Protein AF-A0A8B6C6C7-F1 (afdb_monomer_lite)

Organism: Mytilus galloprovincialis (NCBI:txid29158)

Radius of gyration: 25.54 Å; chains: 1; bounding box: 71×44×66 Å

Secondary structure (DSSP, 8-state):
-----TTSPBPSSSS-B-SSHHHHHHHHTS-GGGSGGGEETTTTEE-S-HHHHHHHHS-TT---S--HHHHHHHHHHHHHHHHHHHHHHTT--TTHHHHHHHHHHHHT-----PPPHHHHHHHHHHHHH---TTTTT----TT-SSSGGGGGSHHHHHHHHTTS-HHHHHHHHHTTHHHHHTT-----S----SS-EEEEEEEE-HHHHHHHH--SSGGGGGGS----SS-EEEEEEEEEE--GGG---HHHHHHHTTSTTEEEEE---HHHHHT--THHHHHHHHHHHHHHTSTTEEEEEEEEEE--SSS--HHHHHHHHHHHHHHHHHTT--EEEEEES-HHHHHHHHHHHHHH--TT--EEEET--S-HHHHHHHHHH-SSEEE-----SS------S-S-------

InterPro domains:
  IPR001130 3'-5' ssDNA/RNA exonuclease TatD-like [PF01026] (201-380)
  IPR032466 Metal-dependent hydrolase [SSF51556] (200-387)

Foldseek 3Di:
DPDQDPPADAALQDRGGDPDNLLCLQQPFAFQLLQQQQHFLQPRHRHNPVVVVCVVPHDPPDDGGDDCVQCLLVSLVVLVVLQCVLCVQVVADPPQRVLVVLLVLCVPPPDDQADDVSLVVNLVSNLVNPPDPVSPPDPDPSPDSRDPSVSSGSVSVSSSLSPGDSVSSVCNHCVVVVCVVVVNPPRRSSPRLVDAAEDAAPDDAVLVVCVVVVDLEPVVCVPVDDPCPGRHDDQAYEHEDADPVSDDDPVSVVVHCVPVRYAYEYHHAQVNQLVDDPVVLVVSLVVSLVVCPDPRHAAYDPAFDAPPDPRGPRVSSLVRRLSSLLSCVVVVHAYEYEDHDAVVRLVVRVVSCLVRHDLAHAYEYEQDDYDPVSVVVNVVRHVHYHYHHDPPDDDDPPPPDDPDDDDDDD

pLDDT: mean 75.64, std 19.44, range [20.23, 98.19]

Structure (mmCIF, N/CA/C/O backbone):
data_AF-A0A8B6C6C7-F1
#
_entry.id   AF-A0A8B6C6C7-F1
#
loop_
_atom_site.group_PDB
_atom_site.id
_atom_site.type_symbol
_atom_site.label_atom_id
_atom_site.label_alt_id
_atom_site.label_comp_id
_atom_site.label_asym_id
_atom_site.label_entity_id
_atom_site.label_seq_id
_atom_site.pdbx_PDB_ins_code
_atom_site.Cartn_x
_atom_site.Cartn_y
_atom_site.Cartn_z
_atom_site.occupancy
_atom_site.B_iso_or_equiv
_atom_site.auth_seq_id
_atom_site.auth_comp_id
_atom_site.auth_asym_id
_atom_site.auth_atom_id
_atom_site.pdbx_PDB_model_num
ATOM 1 N N . MET A 1 1 ? -37.005 12.102 16.605 1.00 34.09 1 MET A N 1
ATOM 2 C CA . MET A 1 1 ? -36.188 13.221 17.121 1.00 34.09 1 MET A CA 1
ATOM 3 C C . MET A 1 1 ? -36.219 13.139 18.637 1.00 34.09 1 MET A C 1
ATOM 5 O O . MET A 1 1 ? -37.305 13.118 19.195 1.00 34.09 1 MET A O 1
ATOM 9 N N . VAL A 1 2 ? -35.075 12.949 19.297 1.00 43.91 2 VAL A N 1
ATOM 10 C CA . VAL A 1 2 ? -35.017 12.922 20.768 1.00 43.91 2 VAL A CA 1
ATOM 11 C C . VAL A 1 2 ? -34.932 14.373 21.229 1.00 43.91 2 VAL A C 1
ATOM 13 O O . VAL A 1 2 ? -33.971 15.053 20.881 1.00 43.91 2 VAL A O 1
ATOM 16 N N . GLU A 1 3 ? -35.950 14.853 21.941 1.00 43.31 3 GLU A N 1
ATOM 17 C CA . GLU A 1 3 ? -35.992 16.209 22.495 1.00 43.31 3 GLU A CA 1
ATOM 18 C C . GLU A 1 3 ? -34.742 16.490 23.340 1.00 43.31 3 GLU A C 1
ATOM 20 O O . GLU A 1 3 ? -34.345 15.687 24.193 1.00 43.31 3 GLU A O 1
ATOM 25 N N . ALA A 1 4 ? -34.094 17.625 23.072 1.00 52.56 4 ALA A N 1
ATOM 26 C CA . ALA A 1 4 ? -32.898 18.050 23.781 1.00 52.56 4 ALA A CA 1
ATOM 27 C C . ALA A 1 4 ? -33.250 18.381 25.238 1.00 52.56 4 ALA A C 1
ATOM 29 O O . ALA A 1 4 ? -33.968 19.338 25.514 1.00 52.56 4 ALA A O 1
ATOM 30 N N . ASP A 1 5 ? -32.726 17.598 26.181 1.00 60.50 5 ASP A N 1
ATOM 31 C CA . ASP A 1 5 ? -32.846 17.901 27.605 1.00 60.50 5 ASP A CA 1
ATOM 32 C C . ASP A 1 5 ? -31.896 19.054 27.968 1.00 60.50 5 ASP A C 1
ATOM 34 O O . ASP A 1 5 ? -30.674 18.888 27.864 1.00 60.50 5 ASP A O 1
ATOM 38 N N . PRO A 1 6 ? -32.399 20.216 28.418 1.00 65.62 6 PRO A N 1
ATOM 39 C CA . PRO A 1 6 ? -31.557 21.365 28.732 1.00 65.62 6 PRO A CA 1
ATOM 40 C C . PRO A 1 6 ? -30.549 21.088 29.861 1.00 65.62 6 PRO A C 1
ATOM 42 O O . PRO A 1 6 ? -29.506 21.753 29.896 1.00 65.62 6 PRO A O 1
ATOM 45 N N . LYS A 1 7 ? 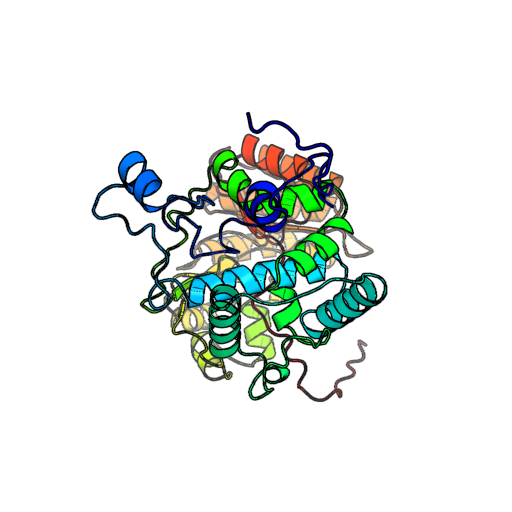-30.813 20.096 30.729 1.00 73.00 7 LYS A N 1
ATOM 46 C CA . LYS A 1 7 ? -29.938 19.676 31.839 1.00 73.00 7 LYS A CA 1
ATOM 47 C C . LYS A 1 7 ? -28.917 18.604 31.450 1.00 73.00 7 LYS A C 1
ATOM 49 O O . LYS A 1 7 ? -28.038 18.295 32.253 1.00 73.00 7 LYS A O 1
ATOM 54 N N . ALA A 1 8 ? -29.012 18.023 30.254 1.00 78.06 8 ALA A N 1
ATOM 55 C CA . ALA A 1 8 ? -28.038 17.035 29.813 1.00 78.06 8 ALA A CA 1
ATOM 56 C C . ALA A 1 8 ? -26.667 17.688 29.540 1.00 78.06 8 ALA A C 1
ATOM 58 O O . ALA A 1 8 ? -26.607 18.804 29.011 1.00 78.06 8 ALA A O 1
ATOM 59 N N . PRO A 1 9 ? -25.554 17.007 29.875 1.00 80.69 9 PRO A N 1
ATOM 60 C CA . PRO A 1 9 ? -24.222 17.513 29.575 1.00 80.69 9 PRO A CA 1
ATOM 61 C C . PRO A 1 9 ? -24.007 17.594 28.058 1.00 80.69 9 PRO A C 1
ATOM 63 O O . PRO A 1 9 ? -24.499 16.755 27.292 1.00 80.69 9 PRO A O 1
ATOM 66 N N . GLN A 1 10 ? -23.264 18.615 27.635 1.00 84.69 10 GLN A N 1
ATOM 67 C CA . GLN A 1 10 ? -22.852 18.779 26.246 1.00 84.69 10 GLN A CA 1
ATOM 68 C C . GLN A 1 10 ? -21.786 17.736 25.885 1.00 84.69 10 GLN A C 1
ATOM 70 O O . GLN A 1 10 ? -20.907 17.426 26.693 1.00 84.69 10 GLN A O 1
ATOM 75 N N . CYS A 1 11 ? -21.876 17.177 24.679 1.00 86.69 11 CYS A N 1
ATOM 76 C CA . CYS A 1 11 ? -20.840 16.306 24.137 1.00 86.69 11 CYS A CA 1
ATOM 77 C C . CYS A 1 11 ? -19.531 17.086 23.915 1.00 86.69 11 CYS A C 1
ATOM 79 O O . CYS A 1 11 ? -19.553 18.237 23.495 1.00 86.69 11 CYS A O 1
ATOM 81 N N . LEU A 1 12 ? -18.380 16.446 24.149 1.00 85.81 12 LEU A N 1
ATOM 82 C CA . LEU A 1 12 ? -17.065 17.055 23.897 1.00 85.81 12 LEU A CA 1
ATOM 83 C C . LEU A 1 12 ? -16.708 17.157 22.406 1.00 85.81 12 LEU A C 1
ATOM 85 O O . LEU A 1 12 ? -15.804 17.905 22.061 1.00 85.81 12 LEU A O 1
ATOM 89 N N . LEU A 1 13 ? -17.389 16.394 21.548 1.00 86.38 13 LEU A N 1
ATOM 90 C CA . LEU A 1 13 ? -17.074 16.257 20.122 1.00 86.38 13 LEU A CA 1
ATOM 91 C C . LEU A 1 13 ? -18.131 16.884 19.206 1.00 86.38 13 LEU A C 1
ATOM 93 O O . LEU A 1 13 ? -17.934 16.973 18.002 1.00 86.38 13 LEU A O 1
ATOM 97 N N . CYS A 1 14 ? -19.283 17.300 19.740 1.00 85.75 14 CYS A N 1
ATOM 98 C CA . CYS A 1 14 ? -20.338 17.904 18.928 1.00 85.75 14 CYS A CA 1
ATOM 99 C C . CYS A 1 14 ? -21.257 18.811 19.762 1.00 85.75 14 CYS A C 1
ATOM 101 O O . CYS A 1 14 ? -21.257 18.727 20.993 1.00 85.75 14 CYS A O 1
ATOM 103 N N . PRO A 1 15 ? -22.088 19.659 19.129 1.00 83.81 15 PRO A N 1
ATOM 104 C CA . PRO A 1 15 ? -22.929 20.613 19.852 1.00 83.81 15 PRO A CA 1
ATOM 105 C C . PRO A 1 15 ? -24.119 19.971 20.590 1.00 83.81 15 PRO A C 1
ATOM 107 O O . PRO A 1 15 ? -24.845 20.664 21.301 1.00 83.81 15 PRO A O 1
ATOM 110 N N . LEU A 1 16 ? -24.350 18.661 20.443 1.00 85.56 16 LEU A N 1
ATOM 111 C CA . LEU A 1 16 ? -25.513 17.988 21.018 1.00 85.56 16 LEU A CA 1
ATOM 112 C C . LEU A 1 16 ? -25.363 17.753 22.528 1.00 85.56 16 LEU A C 1
ATOM 114 O O . LEU A 1 16 ? -24.315 17.335 23.027 1.00 85.56 16 LEU A O 1
ATOM 118 N N . LYS A 1 17 ? -26.464 17.959 23.257 1.00 84.81 17 LYS A N 1
ATOM 119 C CA . LYS A 1 17 ? -26.620 17.537 24.654 1.00 84.81 17 LYS A CA 1
ATOM 120 C C . LYS A 1 17 ? -27.218 16.137 24.704 1.00 84.81 17 LYS A C 1
ATOM 122 O O . LYS A 1 17 ? -28.229 15.870 24.057 1.00 84.81 17 LYS A O 1
ATOM 127 N N . ALA A 1 18 ? -26.614 15.242 25.483 1.00 82.00 18 ALA A N 1
ATOM 128 C CA . ALA A 1 18 ? -27.021 13.840 25.531 1.00 82.00 18 ALA A CA 1
ATOM 129 C C . ALA A 1 18 ? -27.314 13.379 26.961 1.00 82.00 18 ALA A C 1
ATOM 131 O O . ALA A 1 18 ? -26.423 13.351 27.808 1.00 82.00 18 ALA A O 1
ATOM 132 N N . ARG A 1 19 ? -28.554 12.929 27.216 1.00 81.88 19 ARG A N 1
ATOM 133 C CA . ARG A 1 19 ? -28.945 12.292 28.494 1.00 81.88 19 ARG A CA 1
ATOM 134 C C . ARG A 1 19 ? -28.086 11.070 28.831 1.00 81.88 19 ARG A C 1
ATOM 136 O O . ARG A 1 19 ? -27.847 10.783 29.998 1.00 81.88 19 ARG A O 1
ATOM 143 N N . HIS A 1 20 ? -27.606 10.368 27.803 1.00 84.44 20 HIS A N 1
ATOM 144 C CA . HIS A 1 20 ? -26.718 9.212 27.925 1.00 84.44 20 HIS A CA 1
ATOM 145 C C . HIS A 1 20 ? -25.411 9.473 27.160 1.00 84.44 20 HIS A C 1
ATOM 147 O O . HIS A 1 20 ? -25.303 9.080 25.995 1.00 84.44 20 HIS A O 1
ATOM 153 N N . PRO A 1 21 ? -24.411 10.124 27.785 1.00 83.94 21 PRO A N 1
ATOM 154 C CA . PRO A 1 21 ? -23.181 10.537 27.106 1.00 83.94 21 PRO A CA 1
ATOM 155 C C . PRO A 1 21 ? -22.389 9.376 26.503 1.00 83.94 21 PRO A C 1
ATOM 157 O O . PRO A 1 21 ? -21.916 9.494 25.379 1.00 83.94 21 PRO A O 1
ATOM 160 N N . ALA A 1 22 ? -22.310 8.241 27.210 1.00 83.06 22 ALA A N 1
ATOM 161 C CA . ALA A 1 22 ? -21.639 7.034 26.721 1.00 83.06 22 ALA A CA 1
ATOM 162 C C . ALA A 1 22 ? -22.258 6.546 25.408 1.00 83.06 22 ALA A C 1
ATOM 164 O O . ALA A 1 22 ? -21.579 6.353 24.411 1.00 83.06 22 ALA A O 1
ATOM 165 N N . ARG A 1 23 ? -23.587 6.431 25.393 1.00 82.19 23 ARG A N 1
ATOM 166 C CA . ARG A 1 23 ? -24.357 5.966 24.238 1.00 82.19 23 ARG A CA 1
ATOM 167 C C . ARG A 1 23 ? -24.214 6.895 23.041 1.00 82.19 23 ARG A C 1
ATOM 169 O O . ARG A 1 23 ? -24.091 6.433 21.919 1.00 82.19 23 ARG A O 1
ATOM 176 N N . HIS A 1 24 ? -24.252 8.200 23.292 1.00 87.69 24 HIS A N 1
ATOM 177 C CA . HIS A 1 24 ? -24.053 9.192 22.248 1.00 87.69 24 HIS A CA 1
ATOM 178 C C . HIS A 1 24 ? -22.628 9.137 21.682 1.00 87.69 24 HIS A C 1
ATOM 180 O O . HIS A 1 24 ? -22.467 9.231 20.472 1.00 87.69 24 HIS A O 1
ATOM 186 N N . ALA A 1 25 ? -21.613 8.939 22.530 1.00 87.50 25 ALA A N 1
ATOM 187 C CA . ALA A 1 25 ? -20.237 8.739 22.085 1.00 87.50 25 ALA A CA 1
ATOM 188 C C . ALA A 1 25 ? -20.089 7.507 21.183 1.00 87.50 25 ALA A C 1
ATOM 190 O O . ALA A 1 25 ? -19.529 7.628 20.100 1.00 87.50 25 ALA A O 1
ATOM 191 N N . LEU A 1 26 ? -20.636 6.363 21.601 1.00 84.75 26 LEU A N 1
ATOM 192 C CA . LEU A 1 26 ? -20.586 5.115 20.834 1.00 84.75 26 LEU A CA 1
ATOM 193 C C . LEU A 1 26 ? -21.250 5.244 19.457 1.00 84.75 26 LEU A C 1
ATOM 195 O O . LEU A 1 26 ? -20.671 4.855 18.461 1.00 84.75 26 LEU A O 1
ATOM 199 N N . ASP A 1 27 ? -22.442 5.837 19.398 1.00 82.12 27 ASP A N 1
ATOM 200 C CA . ASP A 1 27 ? -23.211 5.991 18.153 1.00 82.12 27 ASP A CA 1
ATOM 201 C C . ASP A 1 27 ? -22.621 7.069 17.224 1.00 82.12 27 ASP A C 1
ATOM 203 O O . ASP A 1 27 ? -22.607 6.931 16.002 1.00 82.12 27 ASP A O 1
ATOM 207 N N . LYS A 1 28 ? -22.150 8.192 17.780 1.00 84.69 28 LYS A N 1
ATOM 208 C CA . LYS A 1 28 ? -21.818 9.371 16.967 1.00 84.69 28 LYS A CA 1
ATOM 209 C C . LYS A 1 28 ? -20.342 9.619 16.747 1.00 84.69 28 LYS A C 1
ATOM 211 O O . LYS A 1 28 ? -20.063 10.371 15.817 1.00 84.69 28 LYS A O 1
ATOM 216 N N . HIS A 1 29 ? -19.450 9.019 17.532 1.00 86.44 29 HIS A N 1
ATOM 217 C CA . HIS A 1 29 ? -18.050 9.452 17.600 1.00 86.44 29 HIS A CA 1
ATOM 218 C C . HIS A 1 29 ? -17.016 8.329 17.651 1.00 86.44 29 HIS A C 1
ATOM 220 O O . HIS A 1 29 ? -15.852 8.590 17.370 1.00 86.44 29 HIS A O 1
ATOM 226 N N . LEU A 1 30 ? -17.401 7.115 18.043 1.00 87.25 30 LEU A N 1
ATOM 227 C CA . LEU A 1 30 ? -16.488 5.977 18.130 1.00 87.25 30 LEU A CA 1
ATOM 228 C C . LEU A 1 30 ? -16.774 4.976 17.002 1.00 87.25 30 LEU A C 1
ATOM 230 O O . LEU A 1 30 ? -17.913 4.906 16.538 1.00 87.25 30 LEU A O 1
ATOM 234 N N . PRO A 1 31 ? -15.768 4.199 16.561 1.00 85.44 31 PRO A N 1
ATOM 235 C CA . PRO A 1 31 ? -15.981 3.144 15.578 1.00 85.44 31 PRO A CA 1
ATOM 236 C C . PRO A 1 31 ? -16.997 2.107 16.067 1.00 85.44 31 PRO A C 1
ATOM 238 O O . PRO A 1 31 ? -17.023 1.781 17.255 1.00 85.44 31 PRO A O 1
ATOM 241 N N . TRP A 1 32 ? -17.777 1.539 15.144 1.00 84.00 32 TRP A N 1
ATOM 242 C CA . TRP A 1 32 ? -18.855 0.587 15.448 1.00 84.00 32 TRP A CA 1
ATOM 243 C C . TRP A 1 32 ? -18.386 -0.630 16.260 1.00 84.00 32 TRP A C 1
ATOM 245 O O . TRP A 1 32 ? -19.120 -1.149 17.095 1.00 84.00 32 TRP A O 1
ATOM 255 N N . TYR A 1 33 ? -17.146 -1.074 16.047 1.00 84.50 33 TYR A N 1
ATOM 256 C CA . TYR A 1 33 ? -16.571 -2.234 16.725 1.00 84.50 33 TYR A CA 1
ATOM 257 C C . TYR A 1 33 ? -16.117 -1.927 18.157 1.00 84.50 33 TYR A C 1
ATOM 259 O O . TYR A 1 33 ? -15.761 -2.844 18.893 1.00 84.50 33 TYR A O 1
ATOM 267 N N . PHE A 1 34 ? -16.101 -0.658 18.585 1.00 88.19 34 PHE A N 1
ATOM 268 C CA . PHE A 1 34 ? -15.592 -0.283 19.905 1.00 88.19 34 PHE A CA 1
ATOM 269 C C . PHE A 1 34 ? -16.397 -0.938 21.037 1.00 88.19 34 PHE A C 1
ATOM 271 O O . PHE A 1 34 ? -15.816 -1.422 22.009 1.00 88.19 34 PHE A O 1
ATOM 278 N N . SER A 1 35 ? -17.728 -0.984 20.906 1.00 88.38 35 SER A N 1
ATOM 279 C CA . SER A 1 35 ? -18.607 -1.725 21.817 1.00 88.38 35 SER A CA 1
ATOM 280 C C . SER A 1 35 ? -19.230 -2.908 21.076 1.00 88.38 35 SER A C 1
ATOM 282 O O . SER A 1 35 ? -20.352 -2.803 20.568 1.00 88.38 35 SER A O 1
ATOM 284 N N . PRO A 1 36 ? -18.519 -4.043 21.008 1.00 87.69 36 PRO A N 1
ATOM 285 C CA . PRO A 1 36 ? -18.866 -5.117 20.098 1.00 87.69 36 PRO A CA 1
ATOM 286 C C . PRO A 1 36 ? -20.171 -5.823 20.475 1.00 87.69 36 PRO A C 1
ATOM 288 O O . PRO A 1 36 ? -20.868 -6.317 19.601 1.00 87.69 36 PRO A O 1
ATOM 291 N N . GLN A 1 37 ? -20.577 -5.797 21.748 1.00 85.69 37 GLN A N 1
ATOM 292 C CA . GLN A 1 37 ? -21.863 -6.355 22.188 1.00 85.69 37 GLN A CA 1
ATOM 293 C C . GLN A 1 37 ? -23.073 -5.570 21.671 1.00 85.69 37 GLN A C 1
ATOM 295 O O . GLN A 1 37 ? -24.193 -6.070 21.711 1.00 85.69 37 GLN A O 1
ATOM 300 N N . THR A 1 38 ? -22.866 -4.329 21.233 1.00 86.56 38 THR A N 1
ATOM 301 C CA . THR A 1 38 ? -23.914 -3.489 20.636 1.00 86.56 38 THR A CA 1
ATOM 302 C C . THR A 1 38 ? -23.617 -3.188 19.167 1.00 86.56 38 THR A C 1
ATOM 304 O O . THR A 1 38 ? -24.141 -2.233 18.598 1.00 86.56 38 THR A O 1
ATOM 307 N N . ALA A 1 39 ? -22.742 -3.984 18.560 1.00 86.31 39 ALA A N 1
ATOM 308 C CA . ALA A 1 39 ? -22.312 -3.877 17.180 1.00 86.31 39 ALA A CA 1
ATOM 309 C C . ALA A 1 39 ? -22.911 -4.998 16.332 1.00 86.31 39 ALA A C 1
ATOM 311 O O . ALA A 1 39 ? -22.958 -6.150 16.760 1.00 86.31 39 ALA A O 1
ATOM 312 N N . CYS A 1 40 ? -23.309 -4.663 15.111 1.00 82.12 40 CYS A N 1
ATOM 313 C CA . CYS A 1 40 ? -23.598 -5.629 14.072 1.00 82.12 40 CYS A CA 1
ATOM 314 C C . CYS A 1 40 ? -22.299 -5.984 13.345 1.00 82.12 40 CYS A C 1
ATOM 316 O O . CYS A 1 40 ? -21.736 -5.160 12.624 1.00 82.12 40 CYS A O 1
ATOM 318 N N . TRP A 1 41 ? -21.848 -7.223 13.517 1.00 78.19 41 TRP A N 1
ATOM 319 C CA . TRP A 1 41 ? -20.636 -7.753 12.887 1.00 78.19 41 TRP A CA 1
ATOM 320 C C . TRP A 1 41 ? -20.840 -8.174 11.425 1.00 78.19 41 TRP A C 1
ATOM 322 O O . TRP A 1 41 ? -19.864 -8.407 10.715 1.00 78.19 41 TRP A O 1
ATOM 332 N N . GLY A 1 42 ? -22.095 -8.218 10.961 1.00 72.38 42 GLY A N 1
ATOM 333 C CA . GLY A 1 42 ? -22.444 -8.483 9.564 1.00 72.38 42 GLY A CA 1
ATOM 334 C C . GLY A 1 42 ? -22.395 -7.237 8.675 1.00 72.38 42 GLY A C 1
ATOM 335 O O . GLY A 1 42 ? -21.983 -7.330 7.522 1.00 72.38 42 GLY A O 1
ATOM 336 N N . CYS A 1 43 ? -22.787 -6.068 9.197 1.00 72.75 43 CYS A N 1
ATOM 337 C CA . CYS A 1 43 ? -22.905 -4.834 8.408 1.00 72.75 43 CYS A CA 1
ATOM 338 C C . CYS A 1 43 ? -22.204 -3.605 9.019 1.00 72.75 43 CYS A C 1
ATOM 340 O O . CYS A 1 43 ? -22.474 -2.481 8.597 1.00 72.75 43 CYS A O 1
ATOM 342 N N . SER A 1 44 ? -21.341 -3.787 10.023 1.00 77.69 44 SER A N 1
ATOM 343 C CA . SER A 1 44 ? -20.535 -2.712 10.627 1.00 77.69 44 SER A CA 1
ATOM 344 C C . SER A 1 44 ? -21.343 -1.563 11.261 1.00 77.69 44 SER A C 1
ATOM 346 O O . SER A 1 44 ? -20.905 -0.414 11.278 1.00 77.69 44 SER A O 1
ATOM 348 N N . MET A 1 45 ? -22.535 -1.847 11.798 1.00 76.69 45 MET A N 1
ATOM 349 C CA . MET A 1 45 ? -23.418 -0.829 12.391 1.00 76.69 45 MET A CA 1
ATOM 350 C C . MET A 1 45 ? -23.447 -0.904 13.918 1.00 76.69 45 MET A C 1
ATOM 352 O O . MET A 1 45 ? -23.550 -1.981 14.497 1.00 76.69 45 MET A O 1
ATOM 356 N N . GLN A 1 46 ? -23.427 0.247 14.592 1.00 83.12 46 GLN A N 1
ATOM 357 C CA . GLN A 1 46 ? -23.639 0.324 16.040 1.00 83.12 46 GLN A CA 1
ATOM 358 C C . GLN A 1 46 ? -25.145 0.431 16.338 1.00 83.12 46 GLN A C 1
ATOM 360 O O . GLN A 1 46 ? -25.742 1.486 16.129 1.00 83.12 46 GLN A O 1
ATOM 365 N N . GLU A 1 47 ? -25.768 -0.631 16.860 1.00 78.88 47 GLU A N 1
ATOM 366 C CA . GLU A 1 47 ? -27.209 -0.668 17.137 1.00 78.88 47 GLU A CA 1
ATOM 367 C C . GLU A 1 47 ? -27.542 -1.366 18.464 1.00 78.88 47 GLU A C 1
ATOM 369 O O . GLU A 1 47 ? -26.924 -2.322 18.917 1.00 78.88 47 GLU A O 1
ATOM 374 N N . ARG A 1 48 ? -28.576 -0.870 19.135 1.00 70.69 48 ARG A N 1
ATOM 375 C CA . ARG A 1 48 ? -28.951 -1.270 20.498 1.00 70.69 48 ARG A CA 1
ATOM 376 C C . ARG A 1 48 ? -29.789 -2.528 20.529 1.00 70.69 48 ARG A C 1
ATOM 378 O O . ARG A 1 48 ? -29.847 -3.215 21.542 1.00 70.69 48 ARG A O 1
ATOM 385 N N . ARG A 1 49 ? -30.542 -2.733 19.457 1.00 78.19 49 ARG A N 1
ATOM 386 C CA . ARG A 1 49 ? -31.513 -3.803 19.294 1.00 78.19 49 ARG A CA 1
ATOM 387 C C . ARG A 1 49 ? -31.047 -4.694 18.156 1.00 78.19 49 ARG A C 1
ATOM 389 O O . ARG A 1 49 ? -31.744 -4.824 17.155 1.00 78.19 49 ARG A O 1
ATOM 396 N N . LEU A 1 50 ? -29.864 -5.288 18.330 1.00 80.44 50 LEU A N 1
ATOM 397 C CA . LEU A 1 50 ? -29.262 -6.179 17.336 1.00 80.44 50 LEU A CA 1
ATOM 398 C C . LEU A 1 50 ? -30.227 -7.289 16.911 1.00 80.44 50 LEU A C 1
ATOM 400 O O . LEU A 1 50 ? -30.296 -7.604 15.736 1.00 80.44 50 LEU A O 1
ATOM 404 N N . GLU A 1 51 ? -31.050 -7.804 17.826 1.00 77.69 51 GLU A N 1
ATOM 405 C CA . GLU A 1 51 ? -32.081 -8.804 17.512 1.00 77.69 51 GLU A CA 1
ATOM 406 C C . GLU A 1 51 ? -33.122 -8.332 16.483 1.00 77.69 51 GLU A C 1
ATOM 408 O O . GLU A 1 51 ? -33.603 -9.130 15.684 1.00 77.69 51 GLU A O 1
ATOM 413 N N . TYR A 1 52 ? -33.500 -7.050 16.509 1.00 82.44 52 TYR A N 1
ATOM 414 C CA . TYR A 1 52 ? -34.440 -6.478 15.538 1.00 82.44 52 TYR A CA 1
ATOM 415 C C . TYR A 1 52 ? -33.717 -6.124 14.242 1.00 82.44 52 TYR A C 1
ATOM 417 O O . TYR A 1 52 ? -34.197 -6.463 13.168 1.00 82.44 52 TYR A O 1
ATOM 425 N N . HIS A 1 53 ? -32.528 -5.532 14.359 1.00 83.44 53 HIS A N 1
ATOM 426 C CA . HIS A 1 53 ? -31.669 -5.229 13.221 1.00 83.44 53 HIS A CA 1
ATOM 427 C C . HIS A 1 53 ? -31.367 -6.483 12.386 1.00 83.44 53 HIS A C 1
ATOM 429 O O . HIS A 1 53 ? -31.526 -6.464 11.172 1.00 83.44 53 HIS A O 1
ATOM 435 N N . GLY A 1 54 ? -31.025 -7.597 13.037 1.00 79.00 54 GLY A N 1
ATOM 436 C CA . GLY A 1 54 ? -30.792 -8.880 12.380 1.00 79.00 54 GLY A CA 1
ATOM 437 C C . GLY A 1 54 ? -32.007 -9.391 11.612 1.00 79.00 54 GLY A C 1
ATOM 438 O O . GLY A 1 54 ? -31.864 -9.857 10.493 1.00 79.00 54 GLY A O 1
ATOM 439 N N . LYS A 1 55 ? -33.219 -9.241 12.161 1.00 79.06 55 LYS A N 1
ATOM 440 C CA . LYS A 1 55 ? -34.456 -9.640 11.465 1.00 79.06 55 LYS A CA 1
ATOM 441 C C . LYS A 1 55 ? -34.771 -8.776 10.244 1.00 79.06 55 LYS A C 1
ATOM 443 O O . LYS A 1 55 ? -35.415 -9.262 9.321 1.00 79.06 55 LYS A O 1
ATOM 448 N N . GLU A 1 56 ? -34.389 -7.503 10.270 1.00 83.12 56 GLU A N 1
ATOM 449 C CA . GLU A 1 56 ? -34.707 -6.533 9.216 1.00 83.12 56 GLU A CA 1
ATOM 450 C C . GLU A 1 56 ? -33.649 -6.488 8.106 1.00 83.12 56 GLU A C 1
ATOM 452 O O . GLU A 1 56 ? -33.982 -6.188 6.961 1.00 83.12 56 GLU A O 1
ATOM 457 N N . HIS A 1 57 ? -32.388 -6.784 8.434 1.00 79.62 57 HIS A N 1
ATOM 458 C CA . HIS A 1 57 ? -31.247 -6.541 7.548 1.00 79.62 57 HIS A CA 1
ATOM 459 C C . HIS A 1 57 ? -30.383 -7.767 7.252 1.00 79.62 57 HIS A C 1
ATOM 461 O O . HIS A 1 57 ? -29.543 -7.681 6.359 1.00 79.62 57 HIS A O 1
ATOM 467 N N . HIS A 1 58 ? -30.582 -8.881 7.960 1.00 78.25 58 HIS A N 1
ATOM 468 C CA . HIS A 1 58 ? -29.769 -10.083 7.806 1.00 78.25 58 HIS A CA 1
ATOM 469 C C . HIS A 1 58 ? -30.607 -11.324 7.510 1.00 78.25 58 HIS A C 1
ATOM 471 O O . HIS A 1 58 ? -31.765 -11.449 7.917 1.00 78.25 58 HIS A O 1
ATOM 477 N N . THR A 1 59 ? -30.013 -12.266 6.780 1.00 75.31 59 THR A N 1
ATOM 478 C CA . THR A 1 59 ? -30.608 -13.598 6.604 1.00 75.31 59 THR A CA 1
ATOM 479 C C . THR A 1 59 ? -30.383 -14.457 7.853 1.00 75.31 59 THR A C 1
ATOM 481 O O . THR A 1 59 ? -29.512 -14.170 8.669 1.00 75.31 59 THR A O 1
ATOM 484 N N . ALA A 1 60 ? -31.164 -15.530 8.028 1.00 68.94 60 ALA A N 1
ATOM 485 C CA . ALA A 1 60 ? -31.060 -16.390 9.214 1.00 68.94 60 ALA A CA 1
ATOM 486 C C . ALA A 1 60 ? -29.679 -17.063 9.378 1.00 68.94 60 ALA A C 1
ATOM 488 O O . ALA A 1 60 ? -29.302 -17.405 10.497 1.00 68.94 60 ALA A O 1
ATOM 489 N N . ASP A 1 61 ? -28.938 -17.229 8.279 1.00 64.12 61 ASP A N 1
ATOM 490 C CA . ASP A 1 61 ? -27.609 -17.849 8.260 1.00 64.12 61 ASP A CA 1
ATOM 491 C C . ASP A 1 61 ? -26.470 -16.840 8.496 1.00 64.12 61 ASP A C 1
ATOM 493 O O . ASP A 1 61 ? -25.325 -17.229 8.744 1.00 64.12 61 ASP A O 1
ATOM 497 N N . GLU A 1 62 ? -26.759 -15.537 8.428 1.00 66.38 62 GLU A N 1
ATOM 498 C CA . GLU A 1 62 ? -25.771 -14.488 8.650 1.00 66.38 62 GLU A CA 1
ATOM 499 C C . GLU A 1 62 ? -25.522 -14.286 10.143 1.00 66.38 62 GLU A C 1
ATOM 501 O O . GLU A 1 62 ? -26.412 -13.949 10.925 1.00 66.38 62 GLU A O 1
ATOM 506 N N . ARG A 1 63 ? -24.264 -14.459 10.549 1.00 68.12 63 ARG A N 1
ATOM 507 C CA . ARG A 1 63 ? -23.830 -14.160 11.911 1.00 68.12 63 ARG A CA 1
ATOM 508 C C . ARG A 1 63 ? -23.548 -12.671 12.032 1.00 68.12 63 ARG A C 1
ATOM 510 O O . ARG A 1 63 ? -22.604 -12.155 11.443 1.00 68.12 63 ARG A O 1
ATOM 517 N N . PHE A 1 64 ? -24.389 -11.986 12.797 1.00 76.00 64 PHE A N 1
ATOM 518 C CA . PHE A 1 64 ? -24.294 -10.540 13.012 1.00 76.00 64 PHE A CA 1
ATOM 519 C C . PHE A 1 64 ? -24.075 -10.155 14.482 1.00 76.00 64 PHE A C 1
ATOM 521 O O . PHE A 1 64 ? -23.763 -9.000 14.773 1.00 76.00 64 PHE A O 1
ATOM 528 N N . MET A 1 65 ? -24.252 -11.093 15.417 1.00 82.62 65 MET A N 1
ATOM 529 C CA . MET A 1 65 ? -24.100 -10.856 16.854 1.00 82.62 65 MET A CA 1
ATOM 530 C C . MET A 1 65 ? -22.664 -11.100 17.315 1.00 82.62 65 MET A C 1
ATOM 532 O O . MET A 1 65 ? -21.940 -11.891 16.725 1.00 82.62 65 MET A O 1
ATOM 536 N N . TRP A 1 66 ? -22.275 -10.445 18.409 1.00 85.19 66 TRP A N 1
ATOM 537 C CA . TRP A 1 66 ? -20.990 -10.690 19.056 1.00 85.19 66 TRP A CA 1
ATOM 538 C C . TRP A 1 66 ? -20.878 -12.112 19.610 1.00 85.19 66 TRP A C 1
ATOM 540 O O . TRP A 1 66 ? -21.723 -12.551 20.391 1.00 85.19 66 TRP A O 1
ATOM 550 N N . ASP A 1 67 ? -19.763 -12.748 19.282 1.00 83.25 67 ASP A N 1
ATOM 551 C CA . ASP A 1 67 ? -19.288 -14.022 19.800 1.00 83.25 67 ASP A CA 1
ATOM 552 C C . ASP A 1 67 ? -17.781 -13.851 20.073 1.00 83.25 67 ASP A C 1
ATOM 554 O O . ASP A 1 67 ? -17.030 -13.427 19.192 1.00 83.25 67 ASP A O 1
ATOM 558 N N . GLU A 1 68 ? -17.351 -14.078 21.319 1.00 82.25 68 GLU A N 1
ATOM 559 C CA . GLU A 1 68 ? -15.948 -13.883 21.725 1.00 82.25 68 GLU A CA 1
ATOM 560 C C . GLU A 1 68 ? -15.016 -14.903 21.060 1.00 82.25 68 GLU A C 1
ATOM 562 O O . GLU A 1 68 ? -13.896 -14.537 20.703 1.00 82.25 68 GLU A O 1
ATOM 567 N N . ASP A 1 69 ? -15.469 -16.142 20.863 1.00 76.62 69 ASP A N 1
ATOM 568 C CA . ASP A 1 69 ? -14.660 -17.199 20.254 1.00 76.62 69 ASP A CA 1
ATOM 569 C C . ASP A 1 69 ? -14.497 -16.960 18.745 1.00 76.62 69 ASP A C 1
ATOM 571 O O . ASP A 1 69 ? -13.460 -17.290 18.170 1.00 76.62 69 ASP A O 1
ATOM 575 N N . GLU A 1 70 ? -15.496 -16.352 18.100 1.00 70.25 70 GLU A N 1
ATOM 576 C CA . GLU A 1 70 ? -15.456 -16.051 16.665 1.00 70.25 70 GLU A CA 1
ATOM 577 C C . GLU A 1 70 ? -14.781 -14.709 16.338 1.00 70.25 70 GLU A C 1
ATOM 579 O O . GLU A 1 70 ? -13.981 -14.628 15.405 1.00 70.25 70 GLU A O 1
ATOM 584 N N . TYR A 1 71 ? -15.090 -13.649 17.091 1.00 77.19 71 TYR A N 1
ATOM 585 C CA . TYR A 1 71 ? -14.691 -12.275 16.758 1.00 77.19 71 TYR A CA 1
ATOM 586 C C . TYR A 1 71 ? -13.698 -11.655 17.744 1.00 77.19 71 TYR A C 1
ATOM 588 O O . TYR A 1 71 ? -13.244 -10.527 17.527 1.00 77.19 71 TYR A O 1
ATOM 596 N N . GLY A 1 72 ? -13.335 -12.362 18.817 1.00 79.19 72 GLY A N 1
ATOM 597 C CA . GLY A 1 72 ? -12.473 -11.842 19.877 1.00 79.19 72 GLY A CA 1
ATOM 598 C C . GLY A 1 72 ? -11.118 -11.350 19.376 1.00 79.19 72 GLY A C 1
ATOM 599 O O . GLY A 1 72 ? -10.713 -10.230 19.693 1.00 79.19 72 GLY A O 1
ATOM 600 N N . GLU A 1 73 ? -10.438 -12.143 18.546 1.00 72.56 73 GLU A N 1
ATOM 601 C CA . GLU A 1 73 ? -9.151 -11.763 17.949 1.00 72.56 73 GLU A CA 1
ATOM 602 C C . GLU A 1 73 ? -9.284 -10.553 17.021 1.00 72.56 73 GLU A C 1
ATOM 604 O O . GLU A 1 73 ? -8.538 -9.579 17.162 1.00 72.56 73 GLU A O 1
ATOM 609 N N . SER A 1 74 ? -10.272 -10.571 16.120 1.00 72.56 74 SER A N 1
ATOM 610 C CA . SER A 1 74 ? -10.532 -9.468 15.188 1.00 72.56 74 SER A CA 1
ATOM 611 C C . SER A 1 74 ? -10.826 -8.165 15.926 1.00 72.56 74 SER A C 1
ATOM 613 O O . SER A 1 74 ? -10.299 -7.112 15.569 1.00 72.56 74 SER A O 1
ATOM 615 N N . TRP A 1 75 ? -11.604 -8.226 17.007 1.00 82.25 75 TRP A N 1
ATOM 616 C CA . TRP A 1 75 ? -11.864 -7.068 17.854 1.00 82.25 75 TRP A CA 1
ATOM 617 C C . TRP A 1 75 ? -10.578 -6.506 18.473 1.00 82.25 75 TRP A C 1
ATOM 619 O O . TRP A 1 75 ? -10.344 -5.298 18.414 1.00 82.25 75 TRP A O 1
ATOM 629 N N . VAL A 1 76 ? -9.701 -7.360 19.014 1.00 79.06 76 VAL A N 1
ATOM 630 C CA . VAL A 1 76 ? -8.417 -6.917 19.586 1.00 79.06 76 VAL A CA 1
ATOM 631 C C . VAL A 1 76 ? -7.517 -6.282 18.524 1.00 79.06 76 VAL A C 1
ATOM 633 O O . VAL A 1 76 ? -6.863 -5.274 18.804 1.00 79.06 76 VAL A O 1
ATOM 636 N N . GLN A 1 77 ? -7.515 -6.802 17.295 1.00 69.62 77 GLN A N 1
ATOM 637 C CA . GLN A 1 77 ? -6.776 -6.214 16.175 1.00 69.62 77 GLN A CA 1
ATOM 638 C C . GLN A 1 77 ? -7.321 -4.837 15.781 1.00 69.62 77 GLN A C 1
ATOM 640 O O . GLN A 1 77 ? -6.545 -3.884 15.684 1.00 69.62 77 GLN A O 1
ATOM 645 N N . LEU A 1 78 ? -8.642 -4.704 15.627 1.00 77.44 78 LEU A N 1
ATOM 646 C CA . LEU A 1 78 ? -9.303 -3.431 15.321 1.00 77.44 78 LEU A CA 1
ATOM 647 C C . LEU A 1 78 ? -9.031 -2.378 16.404 1.00 77.44 78 LEU A C 1
ATOM 649 O O . LEU A 1 78 ? -8.717 -1.223 16.103 1.00 77.44 78 LEU A O 1
ATOM 653 N N . MET A 1 79 ? -9.070 -2.786 17.673 1.00 83.81 79 MET A N 1
ATOM 654 C CA . MET A 1 79 ? -8.721 -1.922 18.798 1.00 83.81 79 MET A CA 1
ATOM 655 C C . MET A 1 79 ? -7.241 -1.523 18.784 1.00 83.81 79 MET A C 1
ATOM 657 O O . MET A 1 79 ? -6.926 -0.351 18.974 1.00 83.81 79 MET A O 1
ATOM 661 N N . ASN A 1 80 ? -6.316 -2.449 18.518 1.00 79.06 80 ASN A N 1
ATOM 662 C CA . ASN A 1 80 ? -4.893 -2.125 18.381 1.00 79.06 80 ASN A CA 1
ATOM 663 C C . ASN A 1 80 ? -4.630 -1.161 17.211 1.00 79.06 80 ASN A C 1
ATOM 665 O O . ASN A 1 80 ? -3.818 -0.248 17.357 1.00 79.06 80 ASN A O 1
ATOM 669 N N . GLY A 1 81 ? -5.322 -1.333 16.080 1.00 73.75 81 GLY A N 1
ATOM 670 C CA . GLY A 1 81 ? -5.266 -0.419 14.938 1.00 73.75 81 GLY A CA 1
ATOM 671 C C . GLY A 1 81 ? -5.707 0.992 15.321 1.00 73.75 81 GLY A C 1
ATOM 672 O O . GLY A 1 81 ? -4.942 1.939 15.151 1.00 73.75 81 GLY A O 1
ATOM 673 N N . LEU A 1 82 ? -6.879 1.115 15.954 1.00 82.81 82 LEU A N 1
ATOM 674 C CA . LEU A 1 82 ? -7.392 2.390 16.466 1.00 82.81 82 LEU A CA 1
ATOM 675 C C . LEU A 1 82 ? -6.392 3.078 17.407 1.00 82.81 82 LEU A C 1
ATOM 677 O O . LEU A 1 82 ? -6.131 4.271 17.280 1.00 82.81 82 LEU A O 1
ATOM 681 N N . LEU A 1 83 ? -5.812 2.340 18.356 1.00 85.12 83 LEU A N 1
ATOM 682 C CA . LEU A 1 83 ? -4.869 2.915 19.315 1.00 85.12 83 LEU A CA 1
ATOM 683 C C . LEU A 1 83 ? -3.545 3.343 18.667 1.00 85.12 83 LEU A C 1
ATOM 685 O O . LEU A 1 83 ? -2.990 4.370 19.053 1.00 85.12 83 LEU A O 1
ATOM 689 N N . ARG A 1 84 ? -3.032 2.593 17.686 1.00 80.31 84 ARG A N 1
ATOM 690 C CA . ARG A 1 84 ? -1.836 2.994 16.924 1.00 80.31 84 ARG A CA 1
ATOM 691 C C . ARG A 1 84 ? -2.087 4.260 16.128 1.00 80.31 84 ARG A C 1
ATOM 693 O O . ARG A 1 84 ? -1.256 5.160 16.157 1.00 80.31 84 ARG A O 1
ATOM 700 N N . GLU A 1 85 ? -3.238 4.341 15.481 1.00 79.81 85 GLU A N 1
ATOM 701 C CA . GLU A 1 85 ? -3.625 5.510 14.707 1.00 79.81 85 GLU A CA 1
ATOM 702 C C . GLU A 1 85 ? -3.752 6.748 15.596 1.00 79.81 85 GLU A C 1
ATOM 704 O O . GLU A 1 85 ? -3.187 7.795 15.301 1.00 79.81 85 GLU A O 1
ATOM 709 N N . LEU A 1 86 ? -4.366 6.614 16.774 1.00 84.56 86 LEU A N 1
ATOM 710 C CA . LEU A 1 86 ? -4.382 7.693 17.763 1.00 84.56 86 LEU A CA 1
ATOM 711 C C . LEU A 1 86 ? -2.972 8.108 18.200 1.00 84.56 86 LEU A C 1
ATOM 713 O O . LEU A 1 86 ? -2.742 9.291 18.438 1.00 84.56 86 LEU A O 1
ATOM 717 N N . ALA A 1 87 ? -2.021 7.179 18.300 1.00 83.00 87 ALA A N 1
ATOM 718 C CA . ALA A 1 87 ? -0.633 7.525 18.590 1.00 83.00 87 ALA A CA 1
ATOM 719 C C . ALA A 1 87 ? 0.002 8.337 17.446 1.00 83.00 87 ALA A C 1
ATOM 721 O O . ALA A 1 87 ? 0.628 9.364 17.707 1.00 83.00 87 ALA A O 1
ATOM 722 N N . VAL A 1 88 ? -0.228 7.935 16.190 1.00 78.25 88 VAL A N 1
ATOM 723 C CA . VAL A 1 88 ? 0.232 8.654 14.989 1.00 78.25 88 VAL A CA 1
ATOM 724 C C . VAL A 1 88 ? -0.357 10.063 14.933 1.00 78.25 88 VAL A C 1
ATOM 726 O O . VAL A 1 88 ? 0.392 11.032 14.816 1.00 78.25 88 VAL A O 1
ATOM 729 N N . LEU A 1 89 ? -1.675 10.199 15.097 1.00 82.88 89 LEU A N 1
ATOM 730 C CA . LEU A 1 89 ? -2.377 11.486 15.048 1.00 82.88 89 LEU A CA 1
ATOM 731 C C . LEU A 1 89 ? -1.934 12.452 16.157 1.00 82.88 89 LEU A C 1
ATOM 733 O O . LEU A 1 89 ? -1.988 13.665 15.967 1.00 82.88 89 LEU A O 1
ATOM 737 N N . ASN A 1 90 ? -1.460 11.925 17.290 1.00 85.12 90 ASN A N 1
ATOM 738 C CA . ASN A 1 90 ? -0.897 12.714 18.389 1.00 85.12 90 ASN A CA 1
ATOM 739 C C . ASN A 1 90 ? 0.639 12.824 18.340 1.00 85.12 90 ASN A C 1
ATOM 741 O O . ASN A 1 90 ? 1.233 13.390 19.256 1.00 85.12 90 ASN A O 1
ATOM 745 N N . ASN A 1 91 ? 1.292 12.311 17.290 1.00 84.31 91 ASN A N 1
ATOM 746 C CA . ASN A 1 91 ? 2.747 12.314 17.115 1.00 84.31 91 ASN A CA 1
ATOM 747 C C . ASN A 1 91 ? 3.513 11.718 18.317 1.00 84.31 91 ASN A C 1
ATOM 749 O O . ASN A 1 91 ? 4.499 12.279 18.801 1.00 84.31 91 ASN A O 1
ATOM 753 N N . VAL A 1 92 ? 3.038 10.578 18.822 1.00 83.75 92 VAL A N 1
ATOM 754 C CA . VAL A 1 92 ? 3.638 9.843 19.944 1.00 83.75 92 VAL A CA 1
ATOM 755 C C . VAL A 1 92 ? 3.865 8.376 19.593 1.00 83.75 92 VAL A C 1
ATOM 757 O O . VAL A 1 92 ? 3.199 7.803 18.735 1.00 83.75 92 VAL A O 1
ATOM 760 N N . GLU A 1 93 ? 4.804 7.732 20.284 1.00 80.38 93 GLU A N 1
ATOM 761 C CA . GLU A 1 93 ? 5.054 6.300 20.106 1.00 80.38 93 GLU A CA 1
ATOM 762 C C . GLU A 1 93 ? 3.967 5.442 20.775 1.00 80.38 93 GLU A C 1
ATOM 764 O O . GLU A 1 93 ? 3.496 5.735 21.877 1.00 80.38 93 GLU A O 1
ATOM 769 N N . TYR A 1 94 ? 3.603 4.329 20.138 1.00 77.31 94 TYR A N 1
ATOM 770 C CA . TYR A 1 94 ? 2.696 3.329 20.704 1.00 77.31 94 TYR A CA 1
ATOM 771 C C . TYR A 1 94 ? 3.477 2.129 21.278 1.00 77.31 94 TYR A C 1
ATOM 773 O O . TYR A 1 94 ? 4.358 1.611 20.587 1.00 77.31 94 TYR A O 1
ATOM 781 N N . PRO A 1 95 ? 3.131 1.602 22.473 1.00 73.31 95 PRO A N 1
ATOM 782 C CA . PRO A 1 95 ? 2.034 2.030 23.351 1.00 73.31 95 PRO A CA 1
ATOM 783 C C . PRO A 1 95 ? 2.417 3.084 24.401 1.00 73.31 95 PRO A C 1
ATOM 785 O O . PRO A 1 95 ? 1.541 3.794 24.896 1.00 73.31 95 PRO A O 1
ATOM 788 N N . ASP A 1 96 ? 3.698 3.191 24.762 1.00 78.56 96 ASP A N 1
ATOM 789 C CA . ASP A 1 96 ? 4.129 3.929 25.957 1.00 78.56 96 ASP A CA 1
ATOM 790 C C . ASP A 1 96 ? 3.955 5.448 25.834 1.00 78.56 96 ASP A C 1
ATOM 792 O O . ASP A 1 96 ? 3.479 6.095 26.772 1.00 78.56 96 ASP A O 1
ATOM 796 N N . GLY A 1 97 ? 4.276 6.017 24.670 1.00 82.31 97 GLY A N 1
ATOM 797 C CA . GLY A 1 97 ? 4.087 7.441 24.390 1.00 82.31 97 GLY A CA 1
ATOM 798 C C . GLY A 1 97 ? 2.614 7.839 24.444 1.00 82.31 97 GLY A C 1
ATOM 799 O O . GLY A 1 97 ? 2.270 8.819 25.103 1.00 82.31 97 GLY A O 1
ATOM 800 N N . LEU A 1 98 ? 1.730 7.031 23.851 1.00 84.12 98 LEU A N 1
ATOM 801 C CA . LEU A 1 98 ? 0.286 7.252 23.923 1.00 84.12 98 LEU A CA 1
ATOM 802 C C . LEU A 1 98 ? -0.238 7.170 25.363 1.00 84.12 98 LEU A C 1
ATOM 804 O O . LEU A 1 98 ? -0.993 8.041 25.787 1.00 84.12 98 LEU A O 1
ATOM 808 N N . MET A 1 99 ? 0.177 6.175 26.151 1.00 82.12 99 MET A N 1
ATOM 809 C CA . MET A 1 99 ? -0.239 6.079 27.559 1.00 82.12 99 MET A CA 1
ATOM 810 C C . MET A 1 99 ? 0.208 7.290 28.384 1.00 82.12 99 MET A C 1
ATOM 812 O O . MET A 1 99 ? -0.554 7.781 29.225 1.00 82.12 99 MET A O 1
ATOM 816 N N . LYS A 1 100 ? 1.429 7.784 28.148 1.00 81.94 100 LYS A N 1
ATOM 817 C CA . LYS A 1 100 ? 1.938 8.998 28.790 1.00 81.94 100 LYS A CA 1
ATOM 818 C C . LYS A 1 100 ? 1.112 10.218 28.382 1.00 81.94 100 LYS A C 1
ATOM 820 O O . LYS A 1 100 ? 0.634 10.933 29.257 1.00 81.94 100 LYS A O 1
ATOM 825 N N . HIS A 1 101 ? 0.867 10.386 27.086 1.00 85.19 101 HIS A N 1
ATOM 826 C CA . HIS A 1 101 ? 0.070 11.482 26.543 1.00 85.19 101 HIS A CA 1
ATOM 827 C C . HIS A 1 101 ? -1.356 11.503 27.111 1.00 85.19 101 HIS A C 1
ATOM 829 O O . HIS A 1 101 ? -1.839 12.529 27.584 1.00 85.19 101 HIS A O 1
ATOM 835 N N . VAL A 1 102 ? -2.015 10.342 27.168 1.00 83.12 102 VAL A N 1
ATOM 836 C CA . VAL A 1 102 ? -3.329 10.216 27.807 1.00 83.12 102 VAL A CA 1
ATOM 837 C C . VAL A 1 102 ? -3.261 10.551 29.291 1.00 83.12 102 VAL A C 1
ATOM 839 O O . VAL A 1 102 ? -4.156 11.215 29.803 1.00 83.12 102 VAL A O 1
ATOM 842 N N . SER A 1 103 ? -2.212 10.129 29.996 1.00 79.12 103 SER A N 1
ATOM 843 C CA . SER A 1 103 ? -2.051 10.462 31.414 1.00 79.12 103 SER A CA 1
ATOM 844 C C . SER A 1 103 ? -1.932 11.971 31.642 1.00 79.12 103 SER A C 1
ATOM 846 O O . SER A 1 103 ? -2.519 12.475 32.597 1.00 79.12 103 SER A O 1
ATOM 848 N N . GLU A 1 104 ? -1.230 12.683 30.758 1.00 81.94 104 GLU A N 1
ATOM 849 C CA . GLU A 1 104 ? -1.102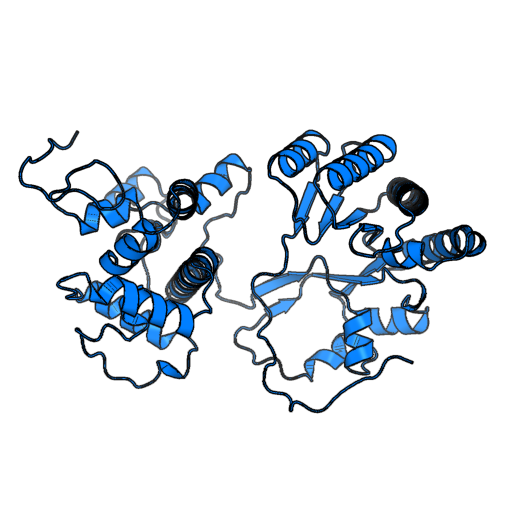 14.145 30.778 1.00 81.94 104 GLU A CA 1
ATOM 850 C C . GLU A 1 104 ? -2.450 14.825 30.507 1.00 81.94 104 GLU A C 1
ATOM 852 O O . GLU A 1 104 ? -2.891 15.635 31.318 1.00 81.94 104 GLU A O 1
ATOM 857 N N . ILE A 1 105 ? -3.170 14.425 29.450 1.00 80.25 105 ILE A N 1
ATOM 858 C CA . ILE A 1 105 ? -4.506 14.970 29.148 1.00 80.25 105 ILE A CA 1
ATOM 859 C C . ILE A 1 105 ? -5.479 14.737 30.312 1.00 80.25 105 ILE A C 1
ATOM 861 O O . ILE A 1 105 ? -6.301 15.591 30.643 1.00 80.25 105 ILE A O 1
ATOM 865 N N . MET A 1 106 ? -5.414 13.558 30.927 1.00 76.25 106 MET A N 1
ATOM 866 C CA . MET A 1 106 ? -6.342 13.147 31.975 1.00 76.25 106 MET A CA 1
ATOM 867 C C . MET A 1 106 ? -6.004 13.730 33.353 1.00 76.25 106 MET A C 1
ATOM 869 O O . MET A 1 106 ? -6.849 13.630 34.248 1.00 76.25 106 MET A O 1
ATOM 873 N N . ALA A 1 107 ? -4.820 14.325 33.546 1.00 71.12 107 ALA A N 1
ATOM 874 C CA . ALA A 1 107 ? -4.419 14.949 34.809 1.00 71.12 107 ALA A CA 1
ATOM 875 C C . ALA A 1 107 ? -5.339 16.124 35.183 1.00 71.12 107 ALA A C 1
ATOM 877 O O . ALA A 1 107 ? -5.720 16.266 36.347 1.00 71.12 107 ALA A O 1
ATOM 878 N N . ASP A 1 108 ? -5.787 16.879 34.179 1.00 60.81 108 ASP A N 1
ATOM 879 C CA . ASP A 1 108 ? -6.628 18.067 34.355 1.00 60.81 108 ASP A CA 1
ATOM 880 C C . ASP A 1 108 ? -8.136 17.754 34.348 1.00 60.81 108 ASP A C 1
ATOM 882 O O . ASP A 1 108 ? -8.974 18.633 34.563 1.00 60.81 108 ASP A O 1
ATOM 886 N N . VAL A 1 109 ? -8.518 16.488 34.134 1.00 65.75 109 VAL A N 1
ATOM 887 C CA . VAL A 1 109 ? -9.917 16.086 33.949 1.00 65.75 109 VAL A CA 1
ATOM 888 C C . VAL A 1 109 ? -10.399 15.200 35.103 1.00 65.75 109 VAL A C 1
ATOM 890 O O . VAL A 1 109 ? -10.178 13.984 35.136 1.00 65.75 109 VAL A O 1
ATOM 893 N N . LYS A 1 110 ? -11.174 15.785 36.029 1.00 59.44 110 LYS A N 1
ATOM 894 C CA . LYS A 1 110 ? -11.889 15.045 37.088 1.00 59.44 110 LYS A CA 1
ATOM 895 C C . LYS A 1 110 ? -13.001 14.174 36.490 1.00 59.44 110 LYS A C 1
ATOM 897 O O . LYS A 1 110 ? -14.151 14.589 36.384 1.00 59.44 110 LYS A O 1
ATOM 902 N N . THR A 1 111 ? -12.671 12.941 36.111 1.00 61.25 111 THR A N 1
ATOM 903 C CA . THR A 1 111 ? -13.629 11.964 35.569 1.00 61.25 111 THR A CA 1
ATOM 904 C C . THR A 1 111 ? -13.739 10.725 36.447 1.00 61.25 111 THR A C 1
ATOM 906 O O . THR A 1 111 ? -12.741 10.096 36.793 1.00 61.25 111 THR A O 1
ATOM 909 N N . ASN A 1 112 ? -14.977 10.330 36.762 1.00 62.34 112 ASN A N 1
ATOM 910 C CA . ASN A 1 112 ? -15.255 8.995 37.282 1.00 62.34 112 ASN A CA 1
ATOM 911 C C . ASN A 1 112 ? -15.197 7.981 36.121 1.00 62.34 112 ASN A C 1
ATOM 913 O O . ASN A 1 112 ? -15.930 8.132 35.131 1.00 62.34 112 ASN A O 1
ATOM 917 N N . ARG A 1 113 ? -14.305 6.991 36.244 1.00 66.25 113 ARG A N 1
ATOM 918 C CA . ARG A 1 113 ? -13.921 5.997 35.219 1.00 66.25 113 ARG A CA 1
ATOM 919 C C . ARG A 1 113 ? -14.245 4.573 35.680 1.00 66.25 113 ARG A C 1
ATOM 921 O O . ARG A 1 113 ? -13.410 3.678 35.611 1.00 66.25 113 ARG A O 1
ATOM 928 N N . ASN A 1 114 ? -15.432 4.392 36.249 1.00 70.88 114 ASN A N 1
ATOM 929 C CA . ASN A 1 114 ? -15.887 3.065 36.638 1.00 70.88 114 ASN A CA 1
ATOM 930 C C . ASN A 1 114 ? -16.219 2.272 35.372 1.00 70.88 114 ASN A C 1
ATOM 932 O O . ASN A 1 114 ? -17.121 2.666 34.636 1.00 70.88 114 ASN A O 1
ATOM 936 N N . PHE A 1 115 ? -15.498 1.175 35.156 1.00 72.19 115 PHE A N 1
ATOM 937 C CA . PHE A 1 115 ? -15.826 0.190 34.134 1.00 72.19 115 PHE A CA 1
ATOM 938 C C . PHE A 1 115 ? -17.063 -0.604 34.565 1.00 72.19 115 PHE A C 1
ATOM 940 O O . PHE A 1 115 ? -17.194 -0.987 35.730 1.00 72.19 115 PHE A O 1
ATOM 947 N N . THR A 1 116 ? -17.960 -0.858 33.623 1.00 81.62 116 THR A N 1
ATOM 948 C CA . THR A 1 116 ? -19.019 -1.867 33.734 1.00 81.62 116 THR A CA 1
ATOM 949 C C . THR A 1 116 ? -18.424 -3.277 33.638 1.00 81.62 116 THR A C 1
ATOM 951 O O . THR A 1 116 ? -17.314 -3.447 33.139 1.00 81.62 116 THR A O 1
ATOM 954 N N . GLU A 1 117 ? -19.150 -4.316 34.067 1.00 81.19 117 GLU A N 1
ATOM 955 C CA . GLU A 1 117 ? -18.668 -5.704 33.916 1.00 81.19 117 GLU A CA 1
ATOM 956 C C . GLU A 1 117 ? -18.447 -6.105 32.449 1.00 81.19 117 GLU A C 1
ATOM 958 O O . GLU A 1 117 ? -17.524 -6.862 32.158 1.00 81.19 117 GLU A O 1
ATOM 963 N N . GLN A 1 118 ? -19.237 -5.554 31.523 1.00 81.06 118 GLN A N 1
ATOM 964 C CA . GLN A 1 118 ? -19.050 -5.758 30.082 1.00 81.06 118 GLN A CA 1
ATOM 965 C C . GLN A 1 118 ? -17.751 -5.114 29.582 1.00 81.06 118 GLN A C 1
ATOM 967 O O . GLN A 1 118 ? -16.978 -5.732 28.858 1.00 81.06 118 GLN A O 1
ATOM 972 N N . GLU A 1 119 ? -17.451 -3.884 30.001 1.00 82.62 119 GLU A N 1
ATOM 973 C CA . GLU A 1 119 ? -16.173 -3.261 29.642 1.00 82.62 119 GLU A CA 1
ATOM 974 C C . GLU A 1 119 ? -14.999 -3.990 30.317 1.00 82.62 119 GLU A C 1
ATOM 976 O O . GLU A 1 119 ? -13.937 -4.140 29.718 1.00 82.62 119 GLU A O 1
ATOM 981 N N . LEU A 1 120 ? -15.179 -4.507 31.540 1.00 81.25 120 LEU A N 1
ATOM 982 C CA . LEU A 1 120 ? -14.166 -5.330 32.204 1.00 81.25 120 LEU A CA 1
ATOM 983 C C . LEU A 1 120 ? -13.923 -6.657 31.477 1.00 81.25 120 LEU A C 1
ATOM 985 O O . LEU A 1 120 ? -12.771 -7.086 31.420 1.00 81.25 120 LEU A O 1
ATOM 989 N N . SER A 1 121 ? -14.948 -7.312 30.918 1.00 84.75 121 SER A N 1
ATOM 990 C CA . SER A 1 121 ? -14.751 -8.540 30.134 1.00 84.75 121 SER A CA 1
ATOM 991 C C . SER A 1 121 ? -13.954 -8.264 28.859 1.00 84.75 121 SER A C 1
ATOM 993 O O . SER A 1 121 ? -12.997 -8.982 28.584 1.00 84.75 121 SER A O 1
ATOM 995 N N . LEU A 1 122 ? -14.244 -7.162 28.164 1.00 87.00 122 LEU A N 1
ATOM 996 C CA . LEU A 1 122 ? -13.471 -6.706 27.005 1.00 87.00 122 LEU A CA 1
ATOM 997 C C . LEU A 1 122 ? -12.029 -6.349 27.356 1.00 87.00 122 LEU A C 1
ATOM 999 O O . LEU A 1 122 ? -11.103 -6.703 26.634 1.00 87.00 122 LEU A O 1
ATOM 1003 N N . VAL A 1 123 ? -11.812 -5.697 28.496 1.00 82.75 123 VAL A N 1
ATOM 1004 C CA . VAL A 1 123 ? -10.464 -5.415 28.999 1.00 82.75 123 VAL A CA 1
ATOM 1005 C C . VAL A 1 123 ? -9.702 -6.714 29.289 1.00 82.75 123 VAL A C 1
ATOM 1007 O O . VAL A 1 123 ? -8.522 -6.818 28.954 1.00 82.75 123 VAL A O 1
ATOM 1010 N N . ARG A 1 124 ? -10.355 -7.726 29.881 1.00 82.31 124 ARG A N 1
ATOM 1011 C CA . ARG A 1 124 ? -9.749 -9.051 30.111 1.00 82.31 124 ARG A CA 1
ATOM 1012 C C . ARG A 1 124 ? -9.419 -9.746 28.787 1.00 82.31 124 ARG A C 1
ATOM 1014 O O . ARG A 1 124 ? -8.324 -10.287 28.669 1.00 82.31 124 ARG A O 1
ATOM 1021 N N . LEU A 1 125 ? -10.326 -9.709 27.810 1.00 84.44 125 LEU A N 1
ATOM 1022 C CA . LEU A 1 125 ? -10.112 -10.246 26.464 1.00 84.44 125 LEU A CA 1
ATOM 1023 C C . LEU A 1 125 ? -8.921 -9.570 25.777 1.00 84.44 125 LEU A C 1
ATOM 1025 O O . LEU A 1 125 ? -7.988 -10.253 25.364 1.00 84.44 125 LEU A O 1
ATOM 1029 N N . PHE A 1 126 ? -8.906 -8.236 25.753 1.00 83.81 126 PHE A N 1
ATOM 1030 C CA . PHE A 1 126 ? -7.816 -7.455 25.181 1.00 83.81 126 PHE A CA 1
ATOM 1031 C C . PHE A 1 126 ? -6.477 -7.799 25.830 1.00 83.81 126 PHE A C 1
ATOM 1033 O O . PHE A 1 126 ? -5.502 -8.029 25.135 1.00 83.81 126 PHE A O 1
ATOM 1040 N N . ASN A 1 127 ? -6.416 -7.914 27.157 1.00 78.00 127 ASN A N 1
ATOM 1041 C CA . ASN A 1 127 ? -5.182 -8.301 27.842 1.00 78.00 127 ASN A CA 1
ATOM 1042 C C . ASN A 1 127 ? -4.722 -9.723 27.527 1.00 78.00 127 ASN A C 1
ATOM 1044 O O . ASN A 1 127 ? -3.524 -9.983 27.512 1.00 78.00 127 ASN A O 1
ATOM 1048 N N . ARG A 1 128 ? -5.670 -10.647 27.356 1.00 79.44 128 ARG A N 1
ATOM 1049 C CA . ARG A 1 128 ? -5.383 -12.058 27.099 1.00 79.44 128 ARG A CA 1
ATOM 1050 C C . ARG A 1 128 ? -4.767 -12.256 25.718 1.00 79.44 128 ARG A C 1
ATOM 1052 O O . ARG A 1 128 ? -3.852 -13.057 25.591 1.00 79.44 128 ARG A O 1
ATOM 1059 N N . LEU A 1 129 ? -5.283 -11.538 24.721 1.00 76.31 129 LEU A N 1
ATOM 1060 C CA . LEU A 1 129 ? -4.907 -11.697 23.315 1.00 76.31 129 LEU A CA 1
ATOM 1061 C C . LEU A 1 129 ? -3.876 -10.667 22.831 1.00 76.31 129 LEU A C 1
ATOM 1063 O O . LEU A 1 129 ? -3.450 -10.729 21.684 1.00 76.31 129 LEU A O 1
ATOM 1067 N N . ASN A 1 130 ? -3.487 -9.697 23.663 1.00 72.62 130 ASN A N 1
ATOM 1068 C CA . ASN A 1 130 ? -2.512 -8.678 23.280 1.00 72.62 130 ASN A CA 1
ATOM 1069 C C . ASN A 1 130 ? -1.111 -9.010 23.816 1.00 72.62 130 ASN A C 1
ATOM 1071 O O . ASN A 1 130 ? -0.909 -9.211 25.013 1.00 72.62 130 ASN A O 1
ATOM 1075 N N . ASP A 1 131 ? -0.117 -8.989 22.931 1.00 60.56 131 ASP A N 1
ATOM 1076 C CA . ASP A 1 131 ? 1.241 -9.494 23.182 1.00 60.56 131 ASP A CA 1
ATOM 1077 C C . ASP A 1 131 ? 2.181 -8.512 23.896 1.00 60.56 131 ASP A C 1
ATOM 1079 O O . ASP A 1 131 ? 3.402 -8.669 23.867 1.00 60.56 131 ASP A O 1
ATOM 1083 N N . TYR A 1 132 ? 1.656 -7.474 24.550 1.00 62.59 132 TYR A N 1
ATOM 1084 C CA . TYR A 1 132 ? 2.494 -6.502 25.251 1.00 62.59 132 TYR A CA 1
ATOM 1085 C C . TYR A 1 132 ? 2.969 -7.051 26.608 1.00 62.59 132 TYR A C 1
ATOM 1087 O O . TYR A 1 132 ? 2.183 -7.093 27.561 1.00 62.59 132 TYR A O 1
ATOM 1095 N N . PRO A 1 133 ? 4.271 -7.377 26.780 1.00 54.00 133 PRO A N 1
ATOM 1096 C CA . PRO A 1 133 ? 4.767 -8.012 28.007 1.00 54.00 133 PRO A CA 1
ATOM 1097 C C . PRO A 1 133 ? 4.596 -7.126 29.247 1.00 54.00 133 PRO A C 1
ATOM 1099 O O . PRO A 1 133 ? 4.471 -7.617 30.363 1.00 54.00 133 PRO A O 1
ATOM 1102 N N . ALA A 1 134 ? 4.537 -5.802 29.058 1.00 52.03 134 ALA A N 1
ATOM 1103 C CA . ALA A 1 134 ? 4.312 -4.825 30.124 1.00 52.03 134 ALA A CA 1
ATOM 1104 C C . ALA A 1 134 ? 2.900 -4.883 30.751 1.00 52.03 134 ALA A C 1
ATOM 1106 O O . ALA A 1 134 ? 2.672 -4.238 31.787 1.00 52.03 134 ALA A O 1
ATOM 1107 N N . LEU A 1 135 ? 1.966 -5.612 30.126 1.00 48.31 135 LEU A N 1
ATOM 1108 C CA . LEU A 1 135 ? 0.568 -5.764 30.543 1.00 48.31 135 LEU A CA 1
ATOM 1109 C C . LEU A 1 135 ? 0.289 -7.099 31.236 1.00 48.31 135 LEU A C 1
ATOM 1111 O O . LEU A 1 135 ? -0.642 -7.183 32.039 1.00 48.31 135 LEU A O 1
ATOM 1115 N N . GLN A 1 136 ? 1.094 -8.126 30.967 1.00 51.91 136 GLN A N 1
ATOM 1116 C CA . GLN A 1 136 ? 0.880 -9.454 31.528 1.00 51.91 136 GLN A CA 1
ATOM 1117 C C . GLN A 1 136 ? 1.110 -9.439 33.051 1.00 51.91 136 GLN A C 1
ATOM 1119 O O . GLN A 1 136 ? 2.141 -8.990 33.549 1.00 51.91 136 GLN A O 1
ATOM 1124 N N . GLY A 1 137 ? 0.113 -9.900 33.815 1.00 46.22 137 GLY A N 1
ATOM 1125 C CA . GLY A 1 137 ? 0.218 -10.102 35.268 1.00 46.22 137 GLY A CA 1
ATOM 1126 C C . GLY A 1 137 ? -0.024 -8.878 36.165 1.00 46.22 137 GLY A C 1
ATOM 1127 O O . GLY A 1 137 ? -0.024 -9.020 37.391 1.00 46.22 137 GLY A O 1
ATOM 1128 N N . LYS A 1 138 ? -0.287 -7.677 35.625 1.00 51.78 138 LYS A N 1
ATOM 1129 C CA . LYS A 1 138 ? -0.668 -6.520 36.460 1.00 51.78 138 LYS A CA 1
ATOM 1130 C C . LYS A 1 138 ? -2.134 -6.633 36.892 1.00 51.78 138 LYS A C 1
ATOM 1132 O O . LYS A 1 138 ? -3.036 -6.581 36.062 1.00 51.78 138 LYS A O 1
ATOM 1137 N N . LYS A 1 139 ? -2.392 -6.739 38.205 1.00 49.72 139 LYS A N 1
ATOM 1138 C CA . LYS A 1 139 ? -3.762 -6.698 38.753 1.00 49.72 139 LYS A CA 1
ATOM 1139 C C . LYS A 1 139 ? -4.471 -5.415 38.304 1.00 49.72 139 LYS A C 1
ATOM 1141 O O . LYS A 1 139 ? -3.980 -4.314 38.561 1.00 49.72 139 LYS A O 1
ATOM 1146 N N . LEU A 1 140 ? -5.646 -5.571 37.691 1.00 49.25 140 LEU A N 1
ATOM 1147 C CA . LEU A 1 140 ? -6.565 -4.486 37.349 1.00 49.25 140 LEU A CA 1
ATOM 1148 C C . LEU A 1 140 ? -6.913 -3.693 38.615 1.00 49.25 140 LEU A C 1
ATOM 1150 O O . LEU A 1 140 ? -7.719 -4.121 39.437 1.00 49.25 140 LEU A O 1
ATOM 1154 N N . LYS A 1 141 ? -6.304 -2.520 38.787 1.00 51.22 141 LYS A N 1
ATOM 1155 C CA . LYS A 1 141 ? -6.792 -1.519 39.736 1.00 51.22 141 LYS A CA 1
ATOM 1156 C C . LYS A 1 141 ? -7.705 -0.592 38.946 1.00 51.22 141 LYS A C 1
ATOM 1158 O O . LYS A 1 141 ? -7.203 0.228 38.184 1.00 51.22 141 LYS A O 1
ATOM 1163 N N . SER A 1 142 ? -9.019 -0.702 39.147 1.00 45.75 142 SER A N 1
ATOM 1164 C CA . SER A 1 142 ? -10.106 0.012 38.439 1.00 45.75 142 SER A CA 1
ATOM 1165 C C . SER A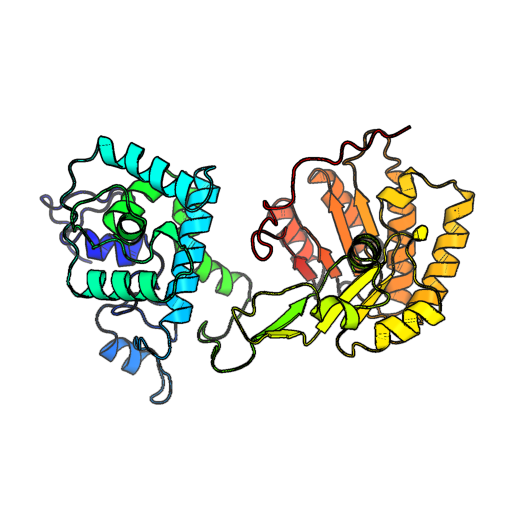 1 142 ? -10.011 1.551 38.388 1.00 45.75 142 SER A C 1
ATOM 1167 O O . SER A 1 142 ? -10.895 2.206 37.850 1.00 45.75 142 SER A O 1
ATOM 1169 N N . LYS A 1 143 ? -8.952 2.155 38.944 1.00 48.28 143 LYS A N 1
ATOM 1170 C CA . LYS A 1 143 ? -8.746 3.605 39.057 1.00 48.28 143 LYS A CA 1
ATOM 1171 C C . LYS A 1 143 ? -7.408 4.113 38.492 1.00 48.28 143 LYS A C 1
ATOM 1173 O O . LYS A 1 143 ? -7.195 5.323 38.483 1.00 48.28 143 LYS A O 1
ATOM 1178 N N . SER A 1 144 ? -6.501 3.237 38.046 1.00 51.97 144 SER A N 1
ATOM 1179 C CA . SER A 1 144 ? -5.144 3.632 37.631 1.00 51.97 144 SER A CA 1
ATOM 1180 C C . SER A 1 144 ? -5.114 4.193 36.205 1.00 51.97 144 SER A C 1
ATOM 1182 O O . SER A 1 144 ? -5.268 3.443 35.246 1.00 51.97 144 SER A O 1
ATOM 1184 N N . VAL A 1 145 ? -4.840 5.496 36.075 1.00 47.56 145 VAL A N 1
ATOM 1185 C CA . VAL A 1 145 ? -4.717 6.231 34.795 1.00 47.56 145 VAL A CA 1
ATOM 1186 C C . VAL A 1 145 ? -3.592 5.676 33.911 1.00 47.56 145 VAL A C 1
ATOM 1188 O O . VAL A 1 145 ? -3.682 5.729 32.693 1.00 47.56 145 VAL A O 1
ATOM 1191 N N . TYR A 1 146 ? -2.593 5.040 34.522 1.00 52.91 146 TYR A N 1
ATOM 1192 C CA . TYR A 1 146 ? -1.328 4.641 33.900 1.00 52.91 146 TYR A CA 1
ATOM 1193 C C . TYR A 1 146 ? -1.335 3.242 33.273 1.00 52.91 146 TYR A C 1
ATOM 1195 O O . TYR A 1 146 ? -0.340 2.521 33.347 1.00 52.91 146 TYR A O 1
ATOM 1203 N N . SER A 1 147 ? -2.469 2.789 32.742 1.00 61.81 147 SER A N 1
ATOM 1204 C CA . SER A 1 147 ? -2.544 1.463 32.127 1.00 61.81 147 SER A CA 1
ATOM 1205 C C . SER A 1 147 ? -3.240 1.513 30.781 1.00 61.81 147 SER A C 1
ATOM 1207 O O . SER A 1 147 ? -4.166 2.300 30.598 1.00 61.81 147 SER A O 1
ATOM 1209 N N . LEU A 1 148 ? -2.820 0.639 29.864 1.00 62.72 148 LEU A N 1
ATOM 1210 C CA . LEU A 1 148 ? -3.404 0.521 28.527 1.00 62.72 148 LEU A CA 1
ATOM 1211 C C . LEU A 1 148 ? -4.922 0.276 28.578 1.00 62.72 148 LEU A C 1
ATOM 1213 O O . LEU A 1 148 ? -5.641 0.704 27.686 1.00 62.72 148 LEU A O 1
ATOM 1217 N N . HIS A 1 149 ? -5.434 -0.296 29.674 1.00 70.69 149 HIS A N 1
ATOM 1218 C CA . HIS A 1 149 ? -6.869 -0.456 29.928 1.00 70.69 149 HIS A CA 1
ATOM 1219 C C . HIS A 1 149 ? -7.642 0.870 29.901 1.00 70.69 149 HIS A C 1
ATOM 1221 O O . HIS A 1 149 ? -8.788 0.901 29.462 1.00 70.69 149 HIS A O 1
ATOM 1227 N N . SER A 1 150 ? -7.025 1.974 30.344 1.00 69.56 150 SER A N 1
ATOM 1228 C CA . SER A 1 150 ? -7.632 3.307 30.271 1.00 69.56 150 SER A CA 1
ATOM 1229 C C . SER A 1 150 ? -7.949 3.695 28.828 1.00 69.56 150 SER A C 1
ATOM 1231 O O . SER A 1 150 ? -8.929 4.395 28.601 1.00 69.56 150 SER A O 1
ATOM 1233 N N . LEU A 1 151 ? -7.163 3.224 27.853 1.00 76.56 151 LEU A N 1
ATOM 1234 C CA . LEU A 1 151 ? -7.359 3.537 26.436 1.00 76.56 151 LEU A CA 1
ATOM 1235 C C . LEU A 1 151 ? -8.577 2.833 25.822 1.00 76.56 151 LEU A C 1
ATOM 1237 O O . LEU A 1 151 ? -9.052 3.249 24.774 1.00 76.56 151 LEU A O 1
ATOM 1241 N N . ILE A 1 152 ? -9.104 1.800 26.482 1.00 81.56 152 ILE A N 1
ATOM 1242 C CA . ILE A 1 152 ? -10.299 1.053 26.051 1.00 81.56 152 ILE A CA 1
ATOM 1243 C C . ILE A 1 152 ? -11.553 1.607 26.747 1.00 81.56 152 ILE A C 1
ATOM 1245 O O . ILE A 1 152 ? -12.655 1.094 26.602 1.00 81.56 152 ILE A O 1
ATOM 1249 N N . HIS A 1 153 ? -11.422 2.687 27.520 1.00 85.38 153 HIS A N 1
ATOM 1250 C CA . HIS A 1 153 ? -12.561 3.346 28.139 1.00 85.38 153 HIS A CA 1
ATOM 1251 C C . HIS A 1 153 ? -13.093 4.450 27.216 1.00 85.38 153 HIS A C 1
ATOM 1253 O O . HIS A 1 153 ? -12.381 5.405 26.903 1.00 85.38 153 HIS A O 1
ATOM 1259 N N . TRP A 1 154 ? -14.385 4.409 26.873 1.00 86.56 154 TRP A N 1
ATOM 1260 C CA . TRP A 1 154 ? -14.996 5.338 25.907 1.00 86.56 154 TRP A CA 1
ATOM 1261 C C . TRP A 1 154 ? -14.749 6.821 26.243 1.00 86.56 154 TRP A C 1
ATOM 1263 O O . TRP A 1 154 ? -14.399 7.602 25.367 1.00 86.56 154 TRP A O 1
ATOM 1273 N N . LYS A 1 155 ? -14.871 7.224 27.523 1.00 85.56 155 LYS A N 1
ATOM 1274 C CA . LYS A 1 155 ? -14.588 8.611 27.959 1.00 85.56 155 LYS A CA 1
ATOM 1275 C C . LYS A 1 155 ? -13.169 9.052 27.638 1.00 85.56 155 LYS A C 1
ATOM 1277 O O . LYS A 1 155 ? -12.979 10.203 27.271 1.00 85.56 155 LYS A O 1
ATOM 1282 N N . VAL A 1 156 ? -12.193 8.168 27.834 1.00 85.50 156 VAL A N 1
ATOM 1283 C CA . VAL A 1 156 ? -10.787 8.482 27.585 1.00 85.50 156 VAL A CA 1
ATOM 1284 C C . VAL A 1 156 ? -10.592 8.707 26.095 1.00 85.50 156 VAL A C 1
ATOM 1286 O O . VAL A 1 156 ? -10.067 9.747 25.722 1.00 85.50 156 VAL A O 1
ATOM 1289 N N . LEU A 1 157 ? -11.115 7.814 25.249 1.00 87.88 157 LEU A N 1
ATOM 1290 C CA . LEU A 1 157 ? -11.058 8.003 23.800 1.00 87.88 157 LEU A CA 1
ATOM 1291 C C . LEU A 1 157 ? -11.746 9.287 23.348 1.00 87.88 157 LEU A C 1
ATOM 1293 O O . LEU A 1 157 ? -11.146 10.050 22.610 1.00 87.88 157 LEU A O 1
ATOM 1297 N N . VAL A 1 158 ? -12.952 9.583 23.835 1.00 89.12 158 VAL A N 1
ATOM 1298 C CA . VAL A 1 158 ? -13.654 10.832 23.493 1.00 89.12 158 VAL A CA 1
ATOM 1299 C C . VAL A 1 158 ? -12.833 12.067 23.872 1.00 89.12 158 VAL A C 1
ATOM 1301 O O . VAL A 1 158 ? -12.817 13.041 23.126 1.00 89.12 158 VAL A O 1
ATOM 1304 N N . ILE A 1 159 ? -12.153 12.040 25.021 1.00 88.19 159 ILE A N 1
ATOM 1305 C CA . ILE A 1 159 ? -11.288 13.138 25.468 1.00 88.19 159 ILE A CA 1
ATOM 1306 C C . ILE A 1 159 ? -10.034 13.251 24.594 1.00 88.19 159 ILE A C 1
ATOM 1308 O O . ILE A 1 159 ? -9.629 14.361 24.279 1.00 88.19 159 ILE A O 1
ATOM 1312 N N . VAL A 1 160 ? -9.415 12.134 24.205 1.00 88.62 160 VAL A N 1
ATOM 1313 C CA . VAL A 1 160 ? -8.241 12.140 23.316 1.00 88.62 160 VAL A CA 1
ATOM 1314 C C . VAL A 1 160 ? -8.631 12.638 21.927 1.00 88.62 160 VAL A C 1
ATOM 1316 O O . VAL A 1 160 ? -7.992 13.535 21.391 1.00 88.62 160 VAL A O 1
ATOM 1319 N N . ILE A 1 161 ? -9.727 12.117 21.375 1.00 90.00 161 ILE A N 1
ATOM 1320 C CA . ILE A 1 161 ? -10.249 12.504 20.063 1.00 90.00 161 ILE A CA 1
ATOM 1321 C C . ILE A 1 161 ? -10.628 13.989 20.055 1.00 90.00 161 ILE A C 1
ATOM 1323 O O . ILE A 1 161 ? -10.367 14.669 19.071 1.00 90.00 161 ILE A O 1
ATOM 1327 N N . SER A 1 162 ? -11.147 14.545 21.158 1.00 89.38 162 SER A N 1
ATOM 1328 C CA . SER A 1 162 ? -11.513 15.971 21.206 1.00 89.38 162 SER A CA 1
ATOM 1329 C C . SER A 1 162 ? -10.321 16.926 21.173 1.00 89.38 162 SER A C 1
ATOM 1331 O O . SER A 1 162 ? -10.515 18.134 21.036 1.00 89.38 162 SER A O 1
ATOM 1333 N N . LYS A 1 163 ? -9.091 16.409 21.287 1.00 89.44 163 LYS A N 1
ATOM 1334 C CA . LYS A 1 163 ? -7.850 17.171 21.092 1.00 89.44 163 LYS A CA 1
ATOM 1335 C C . LYS A 1 163 ? -7.335 17.142 19.653 1.00 89.44 163 LYS A C 1
ATOM 1337 O O . LYS A 1 163 ? -6.431 17.911 19.337 1.00 89.44 163 LYS A O 1
ATOM 1342 N N . LEU A 1 164 ? -7.902 16.296 18.794 1.00 88.44 164 LEU A N 1
ATOM 1343 C CA . LEU A 1 164 ? -7.538 16.201 17.382 1.00 88.44 164 LEU A CA 1
ATOM 1344 C C . LEU A 1 164 ? -8.191 17.313 16.555 1.00 88.44 164 LEU A C 1
ATOM 1346 O O . LEU A 1 164 ? -9.174 17.925 16.979 1.00 88.44 164 LEU A O 1
ATOM 1350 N N . GLN A 1 165 ? -7.673 17.548 15.349 1.00 87.00 165 GLN A N 1
ATOM 1351 C CA . GLN A 1 165 ? -8.287 18.472 14.392 1.00 87.00 165 GLN A CA 1
ATOM 1352 C C . GLN A 1 165 ? -9.655 17.948 13.912 1.00 87.00 165 GLN A C 1
ATOM 1354 O O . GLN A 1 165 ? -9.828 16.730 13.824 1.00 87.00 165 GLN A O 1
ATOM 1359 N N . PRO A 1 166 ? -10.622 18.821 13.559 1.00 83.12 166 PRO A N 1
ATOM 1360 C CA . PRO A 1 166 ? -11.965 18.400 13.142 1.00 83.12 166 PRO A CA 1
ATOM 1361 C C . PRO A 1 166 ? -11.981 17.343 12.028 1.00 83.12 166 PRO A C 1
ATOM 1363 O O . PRO A 1 166 ? -12.735 16.375 12.118 1.00 83.12 166 PRO A O 1
ATOM 1366 N N . ASP A 1 167 ? -11.098 17.466 11.034 1.00 78.75 167 ASP A N 1
ATOM 1367 C CA . ASP A 1 167 ? -11.005 16.505 9.927 1.00 78.75 167 ASP A CA 1
ATOM 1368 C C . ASP A 1 167 ? -10.530 15.121 10.401 1.00 78.75 167 ASP A C 1
ATOM 1370 O O . ASP A 1 167 ? -11.036 14.095 9.952 1.00 78.75 167 ASP A O 1
ATOM 1374 N N . GLN A 1 168 ? -9.614 15.078 11.375 1.00 82.94 168 GLN A N 1
ATOM 1375 C CA . GLN A 1 168 ? -9.134 13.834 11.987 1.00 82.94 168 GLN A CA 1
ATOM 1376 C C . GLN A 1 168 ? -10.223 13.177 12.849 1.00 82.94 168 GLN A C 1
ATOM 1378 O O . GLN A 1 168 ? -10.370 11.955 12.837 1.00 82.94 168 GLN A O 1
ATOM 1383 N N . GLN A 1 169 ? -11.010 13.980 13.577 1.00 84.12 169 GLN A N 1
ATOM 1384 C CA . GLN A 1 169 ? -12.159 13.489 14.348 1.00 84.12 169 GLN A CA 1
ATOM 1385 C C . GLN A 1 169 ? -13.207 12.858 13.428 1.00 84.12 169 GLN A C 1
ATOM 1387 O O . GLN A 1 169 ? -13.728 11.785 13.728 1.00 84.12 169 GLN A O 1
ATOM 1392 N N . HIS A 1 170 ? -13.495 13.517 12.303 1.00 76.50 170 HIS A N 1
ATOM 1393 C CA . HIS A 1 170 ? -14.412 13.000 11.297 1.00 76.50 170 HIS A CA 1
ATOM 1394 C C . HIS A 1 170 ? -13.884 11.693 10.688 1.00 76.50 170 HIS A C 1
ATOM 1396 O O . HIS A 1 170 ? -14.608 10.699 10.671 1.00 76.50 170 HIS A O 1
ATOM 1402 N N . TRP A 1 171 ? -12.609 11.665 10.287 1.00 70.88 171 TRP A N 1
ATOM 1403 C CA . TRP A 1 171 ? -11.964 10.500 9.677 1.00 70.88 171 TRP A CA 1
ATOM 1404 C C . TRP A 1 171 ? -11.988 9.254 10.573 1.00 70.88 171 TRP A C 1
ATOM 1406 O O . TRP A 1 171 ? -12.326 8.174 10.097 1.00 70.88 171 TRP A O 1
ATOM 1416 N N . LEU A 1 172 ? -11.720 9.387 11.879 1.00 74.44 172 LEU A N 1
ATOM 1417 C CA . LEU A 1 172 ? -11.737 8.249 12.814 1.00 74.44 172 LEU A CA 1
ATOM 1418 C C . LEU A 1 172 ? -13.094 7.537 12.886 1.00 74.44 172 LEU A C 1
ATOM 1420 O O . LEU A 1 172 ? -13.155 6.356 13.224 1.00 74.44 172 LEU A O 1
ATOM 1424 N N . LYS A 1 173 ? -14.177 8.253 12.583 1.00 71.12 173 LYS A N 1
ATOM 1425 C CA . LYS A 1 173 ? -15.522 7.690 12.526 1.00 71.12 173 LYS A CA 1
ATOM 1426 C C . LYS A 1 173 ? -15.836 7.114 11.147 1.00 71.12 173 LYS A C 1
ATOM 1428 O O . LYS A 1 173 ? -16.367 6.013 11.051 1.00 71.12 173 LYS A O 1
ATOM 1433 N N . THR A 1 174 ? -15.547 7.874 10.094 1.00 63.34 174 THR A N 1
ATOM 1434 C CA . THR A 1 174 ? -16.005 7.579 8.730 1.00 63.34 174 THR A CA 1
ATOM 1435 C C . THR A 1 174 ? -15.028 6.734 7.923 1.00 63.34 174 THR A C 1
ATOM 1437 O O . THR A 1 174 ? -15.350 6.357 6.801 1.00 63.34 174 THR A O 1
ATOM 1440 N N . PHE A 1 175 ? -13.869 6.363 8.483 1.00 58.53 175 PHE A N 1
ATOM 1441 C CA . PHE A 1 175 ? -12.876 5.497 7.833 1.00 58.53 175 PHE A CA 1
ATOM 1442 C C . PHE A 1 175 ? -13.489 4.236 7.195 1.00 58.53 175 PHE A C 1
ATOM 1444 O O . PHE A 1 175 ? -13.044 3.790 6.140 1.00 58.53 175 PHE A O 1
ATOM 1451 N N . GLU A 1 176 ? -14.539 3.675 7.799 1.00 51.47 176 GLU A N 1
ATOM 1452 C CA . GLU A 1 176 ? -15.261 2.530 7.236 1.00 51.47 176 GLU A CA 1
ATOM 1453 C C . GLU A 1 176 ? -16.307 2.908 6.179 1.00 51.47 176 GLU A C 1
ATOM 1455 O O . GLU A 1 176 ? -16.471 2.176 5.208 1.00 51.47 176 GLU A O 1
ATOM 1460 N N . GLU A 1 177 ? -16.975 4.054 6.319 1.00 50.06 177 GLU A N 1
ATOM 1461 C CA . GLU A 1 177 ? -17.962 4.563 5.354 1.00 50.06 177 GLU A CA 1
ATOM 1462 C C . GLU A 1 177 ? -17.290 4.906 4.008 1.00 50.06 177 GLU A C 1
ATOM 1464 O O . GLU A 1 177 ? -17.827 4.578 2.946 1.00 50.06 177 GLU A O 1
ATOM 1469 N N . TYR A 1 178 ? -16.051 5.418 4.043 1.00 45.28 178 TYR A N 1
ATOM 1470 C CA . TYR A 1 178 ? -15.217 5.669 2.857 1.00 45.28 178 TYR A CA 1
ATOM 1471 C C . TYR A 1 178 ? -14.920 4.407 2.023 1.00 45.28 178 TYR A C 1
ATOM 1473 O O . TYR A 1 178 ? -14.620 4.518 0.833 1.00 45.28 178 TYR A O 1
ATOM 1481 N N . LYS A 1 179 ? -15.038 3.196 2.597 1.00 45.66 179 LYS A N 1
ATOM 1482 C CA . LYS A 1 179 ? -14.879 1.933 1.849 1.00 45.66 179 LYS A CA 1
ATOM 1483 C C . LYS A 1 179 ? -15.974 1.775 0.787 1.00 45.66 179 LYS A C 1
ATOM 1485 O O . LYS A 1 179 ? -15.701 1.297 -0.312 1.00 45.66 179 LYS A O 1
ATOM 1490 N N . SER A 1 180 ? -17.193 2.223 1.098 1.00 38.03 180 SER A N 1
ATOM 1491 C CA . SER A 1 180 ? -18.352 2.102 0.208 1.00 38.03 180 SER A CA 1
ATOM 1492 C C . SER A 1 180 ? -18.305 3.084 -0.970 1.00 38.03 180 SER A C 1
ATOM 1494 O O . SER A 1 180 ? -18.546 2.679 -2.106 1.00 38.03 180 SER A O 1
ATOM 1496 N N . GLU A 1 181 ? -17.901 4.340 -0.738 1.00 37.56 181 GLU A N 1
ATOM 1497 C CA . GLU A 1 181 ? -17.765 5.362 -1.790 1.00 37.56 181 GLU A CA 1
ATOM 1498 C C . GLU A 1 181 ? -16.582 5.097 -2.733 1.00 37.56 181 GLU A C 1
ATOM 1500 O O . GLU A 1 181 ? -16.646 5.424 -3.917 1.00 37.56 181 GLU A O 1
ATOM 1505 N N . ALA A 1 182 ? -15.520 4.452 -2.241 1.00 35.03 182 ALA A N 1
ATOM 1506 C CA . ALA A 1 182 ? -14.366 4.059 -3.048 1.00 35.03 182 ALA A CA 1
ATOM 1507 C C . ALA A 1 182 ? -14.592 2.777 -3.880 1.00 35.03 182 ALA A C 1
ATOM 1509 O O . ALA A 1 182 ? -13.669 2.317 -4.552 1.00 35.03 182 ALA A O 1
ATOM 1510 N N . GLY A 1 183 ? -15.783 2.163 -3.823 1.00 28.47 183 GLY A N 1
ATOM 1511 C CA . GLY A 1 183 ? -16.058 0.881 -4.485 1.00 28.47 183 GLY A CA 1
ATOM 1512 C C . GLY A 1 183 ? -15.261 -0.297 -3.905 1.00 28.47 183 GLY A C 1
ATOM 1513 O O . GLY A 1 183 ? -15.166 -1.352 -4.533 1.00 28.47 183 GLY A O 1
ATOM 1514 N N . ILE A 1 184 ? -14.682 -0.135 -2.711 1.00 34.22 184 ILE A N 1
ATOM 1515 C CA . ILE A 1 184 ? -13.904 -1.163 -2.023 1.00 34.22 184 ILE A CA 1
ATOM 1516 C C . ILE A 1 184 ? -14.879 -2.000 -1.192 1.00 34.22 184 ILE A C 1
ATOM 1518 O O . ILE A 1 184 ? -15.142 -1.727 -0.022 1.00 34.22 184 ILE A O 1
ATOM 1522 N N . SER A 1 185 ? -15.411 -3.062 -1.800 1.00 31.19 185 SER A N 1
ATOM 1523 C CA . SER A 1 185 ? -16.058 -4.135 -1.047 1.00 31.19 185 SER A CA 1
ATOM 1524 C C . SER A 1 185 ? -14.973 -4.961 -0.359 1.00 31.19 185 SER A C 1
ATOM 1526 O O . SER A 1 185 ? -14.464 -5.942 -0.897 1.00 31.19 185 SER A O 1
ATOM 1528 N N . LEU A 1 186 ? -14.595 -4.561 0.854 1.00 37.91 186 LEU A N 1
ATOM 1529 C CA . LEU A 1 186 ? -14.204 -5.575 1.818 1.00 37.91 186 LEU A CA 1
ATOM 1530 C C . LEU A 1 186 ? -15.522 -6.252 2.192 1.00 37.91 186 LEU A C 1
ATOM 1532 O O . LEU A 1 186 ? -16.355 -5.642 2.862 1.00 37.91 186 LEU A O 1
ATOM 1536 N N . GLY A 1 187 ? -15.743 -7.479 1.706 1.00 35.16 187 GLY A N 1
ATOM 1537 C CA . GLY A 1 187 ? -16.760 -8.363 2.282 1.00 35.16 187 GLY A CA 1
ATOM 1538 C C . GLY A 1 187 ? -16.630 -8.390 3.812 1.00 35.16 187 GLY A C 1
ATOM 1539 O O . GLY A 1 187 ? -15.602 -7.932 4.324 1.00 35.16 187 GLY A O 1
ATOM 1540 N N . PRO A 1 188 ? -17.655 -8.871 4.543 1.00 36.41 188 PRO A N 1
ATOM 1541 C CA . PRO A 1 188 ? -17.750 -8.727 5.994 1.00 36.41 188 PRO A CA 1
ATOM 1542 C C . PRO A 1 188 ? -16.378 -8.933 6.626 1.00 36.41 188 PRO A C 1
ATOM 1544 O O . PRO A 1 188 ? -15.732 -9.954 6.389 1.00 36.41 188 PRO A O 1
ATOM 1547 N N . LEU A 1 189 ? -15.910 -7.932 7.382 1.00 39.88 189 LEU A N 1
ATOM 1548 C CA . LEU A 1 189 ? -14.587 -7.932 8.021 1.00 39.88 189 LEU A CA 1
ATOM 1549 C C . LEU A 1 189 ? -14.365 -9.164 8.925 1.00 39.88 189 LEU A C 1
ATOM 1551 O O . LEU A 1 189 ? -13.251 -9.406 9.383 1.00 39.88 189 LEU A O 1
ATOM 1555 N N . ALA A 1 190 ? -15.409 -9.971 9.128 1.00 38.31 190 ALA A N 1
ATOM 1556 C CA . ALA A 1 190 ? -15.360 -11.404 9.374 1.00 38.31 190 ALA A CA 1
ATOM 1557 C C . ALA A 1 190 ? -14.677 -12.192 8.229 1.00 38.31 190 ALA A C 1
ATOM 1559 O O . ALA A 1 190 ? -15.224 -13.154 7.685 1.00 38.31 190 ALA A O 1
ATOM 1560 N N . ILE A 1 191 ? -13.428 -11.854 7.895 1.00 39.72 191 ILE A N 1
ATOM 1561 C CA . ILE A 1 191 ? -12.532 -12.886 7.382 1.00 39.72 191 ILE A CA 1
ATOM 1562 C C . ILE A 1 191 ? -12.419 -13.888 8.528 1.00 39.72 191 ILE A C 1
ATOM 1564 O O . ILE A 1 191 ? -11.894 -13.560 9.591 1.00 39.72 191 ILE A O 1
ATOM 1568 N N . LYS A 1 192 ? -12.941 -15.102 8.326 1.00 37.78 192 LYS A N 1
ATOM 1569 C CA . LYS A 1 192 ? -12.596 -16.264 9.147 1.00 37.78 192 LYS A CA 1
ATOM 1570 C C . LYS A 1 192 ? -11.070 -16.307 9.267 1.00 37.78 192 LYS A C 1
ATOM 1572 O O . LYS A 1 192 ? -10.400 -16.779 8.355 1.00 37.78 192 LYS A O 1
ATOM 1577 N N . LEU A 1 193 ? -10.520 -15.891 10.404 1.00 42.00 193 LEU A N 1
ATOM 1578 C CA . LEU A 1 193 ? -9.136 -16.195 10.781 1.00 42.00 193 LEU A CA 1
ATOM 1579 C C . LEU A 1 193 ? -9.025 -17.634 11.330 1.00 42.00 193 LEU A C 1
ATOM 1581 O O . LEU A 1 193 ? -8.112 -17.965 12.074 1.00 42.00 193 LEU A O 1
ATOM 1585 N N . SER A 1 194 ? -9.945 -18.529 10.948 1.00 39.94 194 SER A N 1
ATOM 1586 C CA . SER A 1 194 ? -9.821 -19.967 11.195 1.00 39.94 194 SER A CA 1
ATOM 1587 C C . SER A 1 194 ? -9.058 -20.615 10.039 1.00 39.94 194 SER A C 1
ATOM 1589 O O . SER A 1 194 ? -9.636 -21.177 9.112 1.00 39.94 194 SER A O 1
ATOM 1591 N N . GLY A 1 195 ? -7.731 -20.506 10.083 1.00 46.62 195 GLY A N 1
ATOM 1592 C CA . GLY A 1 195 ? -6.832 -21.091 9.090 1.00 46.62 195 GLY A CA 1
ATOM 1593 C C . GLY A 1 195 ? -5.603 -20.224 8.832 1.00 46.62 195 GLY A C 1
ATOM 1594 O O . GLY A 1 195 ? -5.510 -19.117 9.362 1.00 46.62 195 GLY A O 1
ATOM 1595 N N . PRO A 1 196 ? -4.629 -20.714 8.046 1.00 52.28 196 PRO A N 1
ATOM 1596 C CA . PRO A 1 196 ? -3.481 -19.903 7.701 1.00 52.28 196 PRO A CA 1
ATOM 1597 C C . PRO A 1 196 ? -3.916 -18.654 6.925 1.00 52.28 196 PRO A C 1
ATOM 1599 O O . PRO A 1 196 ? -4.599 -18.760 5.905 1.00 52.28 196 PRO A O 1
ATOM 1602 N N . ILE A 1 197 ? -3.507 -17.474 7.396 1.00 55.03 197 ILE A N 1
ATOM 1603 C CA . ILE A 1 197 ? -3.816 -16.201 6.739 1.00 55.03 197 ILE A CA 1
ATOM 1604 C C . ILE A 1 197 ? -3.126 -16.198 5.384 1.00 55.03 197 ILE A C 1
ATOM 1606 O O . ILE A 1 197 ? -1.899 -16.259 5.302 1.00 55.03 197 ILE A O 1
ATOM 1610 N N . SER A 1 198 ? -3.919 -16.136 4.322 1.00 59.62 198 SER A N 1
ATOM 1611 C CA . SER A 1 198 ? -3.404 -16.019 2.966 1.00 59.62 198 SER A CA 1
ATOM 1612 C C . SER A 1 198 ? -2.940 -14.590 2.715 1.00 59.62 198 SER A C 1
ATOM 1614 O O . SER A 1 198 ? -3.746 -13.663 2.742 1.00 59.62 198 SER A O 1
ATOM 1616 N N . ILE A 1 199 ? -1.641 -14.410 2.495 1.00 68.50 199 ILE A N 1
ATOM 1617 C CA . ILE A 1 199 ? -1.026 -13.099 2.278 1.00 68.50 199 ILE A CA 1
ATOM 1618 C C . ILE A 1 199 ? -0.509 -13.031 0.845 1.00 68.50 199 ILE A C 1
ATOM 1620 O O . ILE A 1 199 ? 0.150 -13.957 0.358 1.00 68.50 199 ILE A O 1
ATOM 1624 N N . ALA A 1 200 ? -0.805 -11.915 0.182 1.00 75.19 200 ALA A N 1
ATOM 1625 C CA . ALA A 1 200 ? -0.160 -11.527 -1.057 1.00 75.19 200 ALA A CA 1
ATOM 1626 C C . ALA A 1 200 ? 0.655 -10.253 -0.816 1.00 75.19 200 ALA A C 1
ATOM 1628 O O . ALA A 1 200 ? 0.109 -9.238 -0.390 1.00 75.19 200 ALA A O 1
ATOM 1629 N N . ASP A 1 201 ? 1.955 -10.319 -1.081 1.00 81.38 201 ASP A N 1
ATOM 1630 C CA . ASP A 1 201 ? 2.839 -9.161 -1.072 1.00 81.38 201 ASP A CA 1
ATOM 1631 C C . ASP A 1 201 ? 3.065 -8.718 -2.519 1.00 81.38 201 ASP A C 1
ATOM 1633 O O . ASP A 1 201 ? 3.691 -9.416 -3.321 1.00 81.38 201 ASP A O 1
ATOM 1637 N N . SER A 1 202 ? 2.498 -7.573 -2.884 1.00 79.88 202 SER A N 1
ATOM 1638 C CA . SER A 1 202 ? 2.586 -7.051 -4.244 1.00 79.88 202 SER A CA 1
ATOM 1639 C C . SER A 1 202 ? 3.915 -6.356 -4.530 1.00 79.88 202 SER A C 1
ATOM 1641 O O . SER A 1 202 ? 4.127 -5.948 -5.673 1.00 79.88 202 SER A O 1
ATOM 1643 N N . HIS A 1 203 ? 4.779 -6.177 -3.521 1.00 86.38 203 HIS A N 1
ATOM 1644 C CA . HIS A 1 203 ? 5.971 -5.359 -3.645 1.00 86.38 203 HIS A CA 1
ATOM 1645 C C . HIS A 1 203 ? 6.960 -5.545 -2.479 1.00 86.38 203 HIS A C 1
ATOM 1647 O O . HIS A 1 203 ? 6.778 -4.988 -1.396 1.00 86.38 203 HIS A O 1
ATOM 1653 N N . PHE A 1 204 ? 8.093 -6.207 -2.730 1.00 86.38 204 PHE A N 1
ATOM 1654 C CA . PHE A 1 204 ? 9.206 -6.213 -1.777 1.00 86.38 204 PHE A CA 1
ATOM 1655 C C . PHE A 1 204 ? 10.577 -6.342 -2.452 1.00 86.38 204 PHE A C 1
ATOM 1657 O O . PHE A 1 204 ? 10.745 -7.015 -3.470 1.00 86.38 204 PHE A O 1
ATOM 1664 N N . HIS A 1 205 ? 11.594 -5.730 -1.845 1.00 89.12 205 HIS A N 1
ATOM 1665 C CA . HIS A 1 205 ? 12.980 -5.779 -2.320 1.00 89.12 205 HIS A CA 1
ATOM 1666 C C . HIS A 1 205 ? 13.698 -7.052 -1.850 1.00 89.12 205 HIS A C 1
ATOM 1668 O O . HIS A 1 205 ? 14.444 -7.047 -0.861 1.00 89.12 205 HIS A O 1
ATOM 1674 N N . LEU A 1 206 ? 13.471 -8.159 -2.562 1.00 87.94 206 LEU A N 1
ATOM 1675 C CA . LEU A 1 206 ? 14.155 -9.426 -2.288 1.00 87.94 206 LEU A CA 1
ATOM 1676 C C . LEU A 1 206 ? 15.669 -9.313 -2.506 1.00 87.94 206 LEU A C 1
ATOM 1678 O O . LEU A 1 206 ? 16.435 -9.890 -1.744 1.00 87.94 206 LEU A O 1
ATOM 1682 N N . ASP A 1 207 ? 16.115 -8.538 -3.492 1.00 85.06 207 ASP A N 1
ATOM 1683 C CA . ASP A 1 207 ? 17.536 -8.301 -3.757 1.00 85.06 207 ASP A CA 1
ATOM 1684 C C . ASP A 1 207 ? 18.292 -7.785 -2.522 1.00 85.06 207 ASP A C 1
ATOM 1686 O O . ASP A 1 207 ? 19.317 -8.335 -2.116 1.00 85.06 207 ASP A O 1
ATOM 1690 N N . THR A 1 208 ? 17.734 -6.773 -1.866 1.00 84.38 208 THR A N 1
ATOM 1691 C CA . THR A 1 208 ? 18.286 -6.168 -0.658 1.00 84.38 208 THR A CA 1
ATOM 1692 C C . THR A 1 208 ? 18.274 -7.157 0.504 1.00 84.38 208 THR A C 1
ATOM 1694 O O . THR A 1 208 ? 19.213 -7.190 1.302 1.00 84.38 208 THR A O 1
ATOM 1697 N N . LEU A 1 209 ? 17.224 -7.974 0.606 1.00 84.56 209 LEU A N 1
ATOM 1698 C CA . LEU A 1 209 ? 17.088 -8.984 1.651 1.00 84.56 209 LEU A CA 1
ATOM 1699 C C . LEU A 1 209 ? 18.130 -10.100 1.504 1.00 84.56 209 LEU A C 1
ATOM 1701 O O . LEU A 1 209 ? 18.783 -10.449 2.488 1.00 84.56 209 LEU A O 1
ATOM 1705 N N . LEU A 1 210 ? 18.349 -10.598 0.286 1.00 85.88 210 LEU A N 1
ATOM 1706 C CA . LEU A 1 210 ? 19.357 -11.623 -0.004 1.00 85.88 210 LEU A CA 1
ATOM 1707 C C . LEU A 1 210 ? 20.775 -11.101 0.239 1.00 85.88 210 LEU A C 1
ATOM 1709 O O . LEU A 1 210 ? 21.572 -11.772 0.885 1.00 85.88 210 LEU A O 1
ATOM 1713 N N . VAL A 1 211 ? 21.077 -9.860 -0.162 1.00 84.00 211 VAL A N 1
ATOM 1714 C CA . VAL A 1 211 ? 22.378 -9.231 0.136 1.00 84.00 211 VAL A CA 1
ATOM 1715 C C . VAL A 1 211 ? 22.620 -9.113 1.643 1.00 84.00 211 VAL A C 1
ATOM 1717 O O . VAL A 1 211 ? 23.737 -9.326 2.109 1.00 84.00 211 VAL A O 1
ATOM 1720 N N . ARG A 1 212 ? 21.590 -8.763 2.423 1.00 83.12 212 ARG A N 1
ATOM 1721 C CA . ARG A 1 212 ? 21.710 -8.597 3.882 1.00 83.12 212 ARG A CA 1
ATOM 1722 C C . ARG A 1 212 ? 21.877 -9.915 4.631 1.00 83.12 212 ARG A C 1
ATOM 1724 O O . ARG A 1 212 ? 22.530 -9.924 5.669 1.00 83.12 212 ARG A O 1
ATOM 1731 N N . THR A 1 213 ? 21.257 -10.982 4.142 1.00 83.44 213 THR A N 1
ATOM 1732 C CA . THR A 1 213 ? 21.228 -12.293 4.809 1.00 83.44 213 THR A CA 1
ATOM 1733 C C . THR A 1 213 ? 22.311 -13.241 4.304 1.00 83.44 213 THR A C 1
ATOM 1735 O O . THR A 1 213 ? 22.705 -14.147 5.028 1.00 83.44 213 THR A O 1
ATOM 1738 N N . GLY A 1 214 ? 22.823 -13.019 3.090 1.00 85.00 214 GLY A N 1
ATOM 1739 C CA . GLY A 1 214 ? 23.727 -13.943 2.406 1.00 85.00 214 GLY A CA 1
ATOM 1740 C C . GLY A 1 214 ? 23.015 -15.144 1.775 1.00 85.00 214 GLY A C 1
ATOM 1741 O O . GLY A 1 214 ? 23.691 -16.013 1.230 1.00 85.00 214 GLY A O 1
ATOM 1742 N N . CYS A 1 215 ? 21.682 -15.196 1.836 1.00 86.81 215 CYS A N 1
ATOM 1743 C CA . CYS A 1 215 ? 20.885 -16.277 1.266 1.00 86.81 215 CYS A CA 1
ATOM 1744 C C . CYS A 1 215 ? 20.854 -16.237 -0.262 1.00 86.81 215 CYS A C 1
ATOM 1746 O O . CYS A 1 215 ? 20.955 -15.178 -0.887 1.00 86.81 215 CYS A O 1
ATOM 1748 N N . SER A 1 216 ? 20.646 -17.406 -0.864 1.00 85.38 216 SER A N 1
ATOM 1749 C CA . SER A 1 216 ? 20.533 -17.569 -2.314 1.00 85.38 216 SER A CA 1
ATOM 1750 C C . SER A 1 216 ? 19.089 -17.456 -2.826 1.00 85.38 216 SER A C 1
ATOM 1752 O O . SER A 1 216 ? 18.860 -17.121 -3.992 1.00 85.38 216 SER A O 1
ATOM 1754 N N . GLY A 1 217 ? 18.101 -17.653 -1.946 1.00 83.94 217 GLY A N 1
ATOM 1755 C CA . GLY A 1 217 ? 16.686 -17.522 -2.275 1.00 83.94 217 GLY A CA 1
ATOM 1756 C C . GLY A 1 217 ? 15.773 -17.425 -1.055 1.00 83.94 217 GLY A C 1
ATOM 1757 O O . GLY A 1 217 ? 16.199 -17.578 0.085 1.00 83.94 217 GLY A O 1
ATOM 1758 N N . PHE A 1 218 ? 14.485 -17.164 -1.304 1.00 81.75 218 PHE A N 1
ATOM 1759 C CA . PHE A 1 218 ? 13.505 -16.928 -0.236 1.00 81.75 218 PHE A CA 1
ATOM 1760 C C . PHE A 1 218 ? 13.294 -18.146 0.675 1.00 81.75 218 PHE A C 1
ATOM 1762 O O . PHE A 1 218 ? 13.058 -17.993 1.866 1.00 81.75 218 PHE A O 1
ATOM 1769 N N . HIS A 1 219 ? 13.413 -19.358 0.137 1.00 81.12 219 HIS A N 1
ATOM 1770 C CA . HIS A 1 219 ? 13.263 -20.601 0.896 1.00 81.12 219 HIS A CA 1
ATOM 1771 C C . HIS A 1 219 ? 14.327 -20.801 1.991 1.00 81.12 219 HIS A C 1
ATOM 1773 O O . HIS A 1 219 ? 14.090 -21.581 2.899 1.00 81.12 219 HIS A O 1
ATOM 1779 N N . GLU A 1 220 ? 15.467 -20.106 1.932 1.00 82.00 220 GLU A N 1
ATOM 1780 C CA . GLU A 1 220 ? 16.486 -20.121 2.996 1.00 82.00 220 GLU A CA 1
ATOM 1781 C C . GLU A 1 220 ? 16.195 -19.077 4.088 1.00 82.00 220 GLU A C 1
ATOM 1783 O O . GLU A 1 220 ? 16.788 -19.102 5.164 1.00 82.00 220 GLU A O 1
ATOM 1788 N N . LEU A 1 221 ? 15.274 -18.141 3.829 1.00 73.38 221 LEU A N 1
ATOM 1789 C CA . LEU A 1 221 ? 14.930 -17.079 4.774 1.00 73.38 221 LEU A CA 1
ATOM 1790 C C . LEU A 1 221 ? 14.017 -17.563 5.906 1.00 73.38 221 LEU A C 1
ATOM 1792 O O . LEU A 1 221 ? 13.904 -16.876 6.921 1.00 73.38 221 LEU A O 1
ATOM 1796 N N . SER A 1 222 ? 13.387 -18.734 5.765 1.00 59.94 222 SER A N 1
ATOM 1797 C CA . SER A 1 222 ? 12.515 -19.324 6.792 1.00 59.94 222 SER A CA 1
ATOM 1798 C C . SER A 1 222 ? 13.242 -19.616 8.107 1.00 59.94 222 SER A C 1
ATOM 1800 O O . SER A 1 222 ? 12.607 -19.641 9.158 1.00 59.94 222 SER A O 1
ATOM 1802 N N . ASP A 1 223 ? 14.569 -19.763 8.069 1.00 50.84 223 ASP A N 1
ATOM 1803 C CA . ASP A 1 223 ? 15.391 -20.009 9.258 1.00 50.84 223 ASP A CA 1
ATOM 1804 C C . ASP A 1 223 ? 15.687 -18.724 10.055 1.00 50.84 223 ASP A C 1
ATOM 1806 O O . ASP A 1 223 ? 16.144 -18.781 11.200 1.00 50.84 223 ASP A O 1
ATOM 1810 N N . PHE A 1 224 ? 15.367 -17.542 9.510 1.00 48.91 224 PHE A N 1
ATOM 1811 C CA . PHE A 1 224 ? 15.553 -16.251 10.180 1.00 48.91 224 PHE A CA 1
ATOM 1812 C C . PHE A 1 224 ? 14.374 -15.906 11.099 1.00 48.91 224 PHE A C 1
ATOM 1814 O O . PHE A 1 224 ? 13.787 -14.830 11.019 1.00 48.91 224 PHE A O 1
ATOM 1821 N N . GLY A 1 225 ? 14.056 -16.826 12.013 1.00 46.59 225 GLY A N 1
ATOM 1822 C CA . GLY A 1 225 ? 13.393 -16.531 13.284 1.00 46.59 225 GLY A CA 1
ATOM 1823 C C . GLY A 1 225 ? 12.120 -15.689 13.204 1.00 46.59 225 GLY A C 1
ATOM 1824 O O . GLY A 1 225 ? 11.956 -14.759 14.001 1.00 46.59 225 GLY A O 1
ATOM 1825 N N . THR A 1 226 ? 11.195 -16.002 12.295 1.00 44.56 226 THR A N 1
ATOM 1826 C CA . THR A 1 226 ? 9.837 -15.471 12.416 1.00 44.56 226 THR A CA 1
ATOM 1827 C C . THR A 1 226 ? 9.209 -16.079 13.663 1.00 44.56 226 THR A C 1
ATOM 1829 O O . THR A 1 226 ? 8.968 -17.282 13.728 1.00 44.56 226 THR A O 1
ATOM 1832 N N . ARG A 1 227 ? 8.945 -15.256 14.685 1.00 43.41 227 ARG A N 1
ATOM 1833 C CA . ARG A 1 227 ? 7.986 -15.640 15.724 1.00 43.41 227 ARG A CA 1
ATOM 1834 C C . ARG A 1 227 ? 6.647 -15.847 15.018 1.00 43.41 227 ARG A C 1
ATOM 1836 O O . ARG A 1 227 ? 6.039 -14.870 14.587 1.00 43.41 227 ARG A O 1
ATOM 1843 N N . GLU A 1 228 ? 6.237 -17.098 14.842 1.00 44.66 228 GLU A N 1
ATOM 1844 C CA . GLU A 1 228 ? 4.933 -17.454 14.281 1.00 44.66 228 GLU A CA 1
ATOM 1845 C C . GLU A 1 228 ? 3.835 -17.034 15.267 1.00 44.66 228 GLU A C 1
ATOM 1847 O O . GLU A 1 228 ? 3.403 -17.813 16.110 1.00 44.66 228 GLU A O 1
ATOM 1852 N N . TYR A 1 229 ? 3.404 -15.772 15.199 1.00 42.09 229 TYR A N 1
ATOM 1853 C CA . TYR A 1 229 ? 2.184 -15.323 15.881 1.00 42.09 229 TYR A CA 1
ATOM 1854 C C . TYR A 1 229 ? 0.928 -15.838 15.158 1.00 42.09 229 TYR A C 1
ATOM 1856 O O . TYR A 1 229 ? -0.110 -16.014 15.781 1.00 42.09 229 TYR A O 1
ATOM 1864 N N . TYR A 1 230 ? 1.040 -16.137 13.857 1.00 46.91 230 TYR A N 1
ATOM 1865 C CA . TYR A 1 230 ? -0.014 -16.715 13.026 1.00 46.91 230 TYR A CA 1
ATOM 1866 C C . TYR A 1 230 ? 0.590 -17.738 12.067 1.00 46.91 230 TYR A C 1
ATOM 1868 O O . TYR A 1 230 ? 1.700 -17.539 11.569 1.00 46.91 230 TYR A O 1
ATOM 1876 N N . LYS A 1 231 ? -0.168 -18.787 11.727 1.00 54.75 231 LYS A N 1
ATOM 1877 C CA . LYS A 1 231 ? 0.114 -19.545 10.505 1.00 54.75 231 LYS A CA 1
ATOM 1878 C C . LYS A 1 231 ? -0.218 -18.621 9.337 1.00 54.75 231 LYS A C 1
ATOM 1880 O O . LYS A 1 231 ? -1.369 -18.231 9.181 1.00 54.75 231 LYS A O 1
ATOM 1885 N N . THR A 1 232 ? 0.764 -18.231 8.539 1.00 58.16 232 THR A N 1
ATOM 1886 C CA . THR A 1 232 ? 0.536 -17.466 7.309 1.00 58.16 232 THR A CA 1
ATOM 1887 C C . THR A 1 232 ? 0.852 -18.347 6.109 1.00 58.16 232 THR A C 1
ATOM 1889 O O . THR A 1 232 ? 1.749 -19.187 6.142 1.00 58.16 232 THR A O 1
ATOM 1892 N N . CYS A 1 233 ? 0.079 -18.194 5.040 1.00 64.06 233 CYS A N 1
ATOM 1893 C CA . CYS A 1 233 ? 0.351 -18.800 3.749 1.00 64.06 233 CYS A CA 1
ATOM 1894 C C . CYS A 1 233 ? 0.642 -17.671 2.761 1.00 64.06 233 CYS A C 1
ATOM 1896 O O . CYS A 1 233 ? -0.262 -16.951 2.341 1.00 64.06 233 CYS A O 1
ATOM 1898 N N . MET A 1 234 ? 1.914 -17.492 2.403 1.00 69.38 234 MET A N 1
ATOM 1899 C CA . MET A 1 234 ? 2.297 -16.545 1.356 1.00 69.38 234 MET A CA 1
ATOM 1900 C C . MET A 1 234 ? 1.865 -17.111 0.001 1.00 69.38 234 MET A C 1
ATOM 1902 O O . MET A 1 234 ? 2.550 -17.965 -0.567 1.00 69.38 234 MET A O 1
ATOM 1906 N N . MET A 1 235 ? 0.722 -16.649 -0.503 1.00 68.25 235 MET A N 1
ATOM 1907 C CA . MET A 1 235 ? 0.153 -17.108 -1.769 1.00 68.25 235 MET A CA 1
ATOM 1908 C C . MET A 1 235 ? 0.894 -16.520 -2.967 1.00 68.25 235 MET A C 1
ATOM 1910 O O . MET A 1 235 ? 1.176 -17.225 -3.935 1.00 68.25 235 MET A O 1
ATOM 1914 N N . PHE A 1 236 ? 1.207 -15.226 -2.902 1.00 74.50 236 PHE A N 1
ATOM 1915 C CA . PHE A 1 236 ? 1.801 -14.490 -4.010 1.00 74.50 236 PHE A CA 1
ATOM 1916 C C . PHE A 1 236 ? 2.751 -13.417 -3.489 1.00 74.50 236 PHE A C 1
ATOM 1918 O O . PHE A 1 236 ? 2.415 -12.679 -2.572 1.00 74.50 236 PHE A O 1
ATOM 19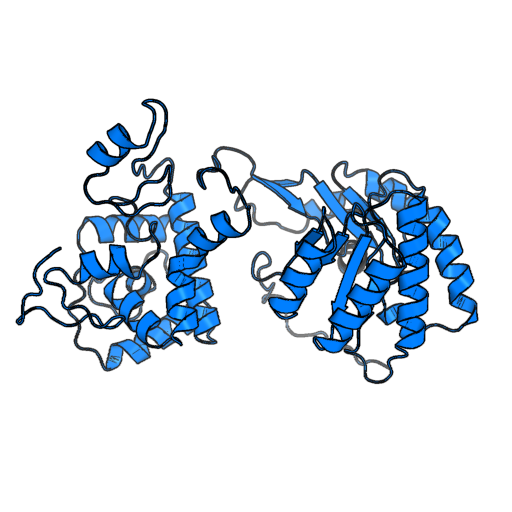25 N N . MET A 1 237 ? 3.945 -13.340 -4.057 1.00 84.12 237 MET A N 1
ATOM 1926 C CA . MET A 1 237 ? 4.973 -12.386 -3.665 1.00 84.12 237 MET A CA 1
ATOM 1927 C C . MET A 1 237 ? 5.639 -11.837 -4.917 1.00 84.12 237 MET A C 1
ATOM 1929 O O . MET A 1 237 ? 6.176 -12.619 -5.700 1.00 84.12 237 MET A O 1
ATOM 1933 N N . VAL A 1 238 ? 5.643 -10.520 -5.107 1.00 89.75 238 VAL A N 1
ATOM 1934 C CA . VAL A 1 238 ? 6.356 -9.881 -6.222 1.00 89.75 238 VAL A CA 1
ATOM 1935 C C . VAL A 1 238 ? 7.689 -9.342 -5.725 1.00 89.75 238 VAL A C 1
ATOM 1937 O O . VAL A 1 238 ? 7.771 -8.280 -5.109 1.00 89.75 238 VAL A O 1
ATOM 1940 N N . ALA A 1 239 ? 8.743 -10.108 -5.991 1.00 92.25 239 ALA A N 1
ATOM 1941 C CA . ALA A 1 239 ? 10.114 -9.721 -5.724 1.00 92.25 239 ALA A CA 1
ATOM 1942 C C . ALA A 1 239 ? 10.550 -8.683 -6.757 1.00 92.25 239 ALA A C 1
ATOM 1944 O O . ALA A 1 239 ? 10.674 -8.985 -7.950 1.00 92.25 239 ALA A O 1
ATOM 1945 N N . ASN A 1 240 ? 10.788 -7.468 -6.282 1.00 92.62 240 ASN A N 1
ATOM 1946 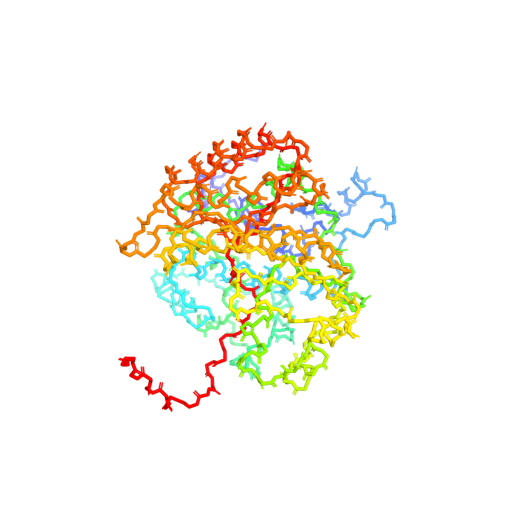C CA . ASN A 1 240 ? 11.203 -6.371 -7.124 1.00 92.62 240 ASN A CA 1
ATOM 1947 C C . ASN A 1 240 ? 12.727 -6.340 -7.307 1.00 92.62 240 ASN A C 1
ATOM 1949 O O . ASN A 1 240 ? 13.494 -6.322 -6.344 1.00 92.62 240 ASN A O 1
ATOM 1953 N N . PHE A 1 241 ? 13.144 -6.288 -8.570 1.00 95.12 241 PHE A N 1
ATOM 1954 C CA . PHE A 1 241 ? 14.525 -6.173 -9.013 1.00 95.12 241 PHE A CA 1
ATOM 1955 C C . PHE A 1 241 ? 14.647 -4.955 -9.935 1.00 95.12 241 PHE A C 1
ATOM 1957 O O . PHE A 1 241 ? 14.620 -5.059 -11.165 1.00 95.12 241 PHE A O 1
ATOM 1964 N N . CYS A 1 242 ? 14.761 -3.772 -9.332 1.00 93.88 242 CYS A N 1
ATOM 1965 C CA . CYS A 1 242 ? 14.742 -2.495 -10.050 1.00 93.88 242 CYS A CA 1
ATOM 1966 C C . CYS A 1 242 ? 16.118 -1.830 -10.224 1.00 93.88 242 CYS A C 1
ATOM 1968 O O . CYS A 1 242 ? 16.215 -0.736 -10.779 1.00 93.88 242 CYS A O 1
ATOM 1970 N N . PHE A 1 243 ? 17.192 -2.452 -9.733 1.00 92.69 243 PHE A N 1
ATOM 1971 C CA . PHE A 1 243 ? 18.554 -1.971 -9.939 1.00 92.69 243 PHE A CA 1
ATOM 1972 C C . PHE A 1 243 ? 19.271 -2.921 -10.903 1.00 92.69 243 PHE A C 1
ATOM 1974 O O . PHE A 1 243 ? 19.430 -4.094 -10.574 1.00 92.69 243 PHE A O 1
ATOM 1981 N N . PRO A 1 244 ? 19.779 -2.452 -12.058 1.00 92.31 244 PRO A N 1
ATOM 1982 C CA . PRO A 1 244 ? 20.507 -3.307 -12.997 1.00 92.31 244 PRO A CA 1
ATOM 1983 C C . PRO A 1 244 ? 21.678 -4.073 -12.371 1.00 92.31 244 PRO A C 1
ATOM 1985 O O . PRO A 1 244 ? 21.972 -5.198 -12.759 1.00 92.31 244 PRO A O 1
ATOM 1988 N N . SER A 1 245 ? 22.322 -3.495 -11.353 1.00 89.81 245 SER A N 1
ATOM 1989 C CA . SER A 1 245 ? 23.387 -4.147 -10.584 1.00 89.81 245 SER A CA 1
ATOM 1990 C C . SER A 1 245 ? 22.913 -5.307 -9.702 1.00 89.81 245 SER A C 1
ATOM 1992 O O . SER A 1 245 ? 23.744 -6.098 -9.269 1.00 89.81 245 SER A O 1
ATOM 1994 N N . SER A 1 246 ? 21.617 -5.386 -9.390 1.00 90.44 246 SER A N 1
ATOM 1995 C CA . SER A 1 246 ? 21.014 -6.444 -8.572 1.00 90.44 246 SER A CA 1
ATOM 1996 C C . SER A 1 246 ? 20.181 -7.438 -9.381 1.00 90.44 246 SER A C 1
ATOM 1998 O O . SER A 1 246 ? 19.614 -8.368 -8.804 1.00 90.44 246 SER A O 1
ATOM 2000 N N . TRP A 1 247 ? 20.118 -7.293 -10.709 1.00 94.62 247 TRP A N 1
ATOM 2001 C CA . TRP A 1 247 ? 19.386 -8.229 -11.550 1.00 94.62 247 TRP A CA 1
ATOM 2002 C C . TRP A 1 247 ? 19.977 -9.645 -11.460 1.00 94.62 247 TRP A C 1
ATOM 2004 O O . TRP A 1 247 ? 21.161 -9.847 -11.745 1.00 94.62 247 TRP A O 1
ATOM 2014 N N . PRO A 1 248 ? 19.163 -10.650 -11.091 1.00 93.81 248 PRO A N 1
ATOM 2015 C CA . PRO A 1 248 ? 19.620 -12.018 -10.950 1.00 93.81 248 PRO A CA 1
ATOM 2016 C C . PRO A 1 248 ? 19.965 -12.594 -12.321 1.00 93.81 248 PRO A C 1
ATOM 2018 O O . PRO A 1 248 ? 19.197 -12.456 -13.276 1.00 93.81 248 PRO A O 1
ATOM 2021 N N . ASN A 1 249 ? 21.082 -13.309 -12.417 1.00 93.88 249 ASN A N 1
ATOM 2022 C CA . ASN A 1 249 ? 21.432 -14.093 -13.600 1.00 93.88 249 ASN A CA 1
ATOM 2023 C C . ASN A 1 249 ? 20.532 -15.339 -13.743 1.00 93.88 249 ASN A C 1
ATOM 2025 O O . ASN A 1 249 ? 19.701 -15.641 -12.886 1.00 93.88 249 ASN A O 1
ATOM 2029 N N . SER A 1 250 ? 20.685 -16.093 -14.835 1.00 93.19 250 SER A N 1
ATOM 2030 C CA . SER A 1 250 ? 19.821 -17.250 -15.122 1.00 93.19 250 SER A CA 1
ATOM 2031 C C . SER A 1 250 ? 19.853 -18.343 -14.041 1.00 93.19 250 SER A C 1
ATOM 2033 O O . SER A 1 250 ? 18.817 -18.957 -13.783 1.00 93.19 250 SER A O 1
ATOM 2035 N N . SER A 1 251 ? 21.001 -18.565 -13.389 1.00 92.94 251 SER A N 1
ATOM 2036 C CA . SER A 1 251 ? 21.134 -19.529 -12.286 1.00 92.94 251 SER A CA 1
ATOM 2037 C C . SER A 1 251 ? 20.405 -19.033 -11.036 1.00 92.94 251 SER A C 1
ATOM 2039 O O . SER A 1 251 ? 19.540 -19.727 -10.506 1.00 92.94 251 SER A O 1
ATOM 2041 N N . GLN A 1 252 ? 20.637 -17.775 -10.649 1.00 92.62 252 GLN A N 1
ATOM 2042 C CA . GLN A 1 252 ? 19.945 -17.139 -9.523 1.00 92.62 252 GLN A CA 1
ATOM 2043 C C . GLN A 1 252 ? 18.427 -17.123 -9.728 1.00 92.62 252 GLN A C 1
ATOM 2045 O O . GLN A 1 252 ? 17.680 -17.473 -8.823 1.00 92.62 252 GLN A O 1
ATOM 2050 N N . ARG A 1 253 ? 17.936 -16.812 -10.937 1.00 93.31 253 ARG A N 1
ATOM 2051 C CA . ARG A 1 253 ? 16.493 -16.876 -11.231 1.00 93.31 253 ARG A CA 1
ATOM 2052 C C . ARG A 1 253 ? 15.925 -18.290 -11.060 1.00 93.31 253 ARG A C 1
ATOM 2054 O O . ARG A 1 253 ? 14.768 -18.429 -10.679 1.00 93.31 253 ARG A O 1
ATOM 2061 N N . THR A 1 254 ? 16.703 -19.334 -11.346 1.00 91.62 254 THR A N 1
ATOM 2062 C CA . THR A 1 254 ? 16.283 -20.728 -11.119 1.00 91.62 254 THR A CA 1
ATOM 2063 C C . THR A 1 254 ? 16.183 -21.040 -9.634 1.00 91.62 254 THR A C 1
ATOM 2065 O O . THR A 1 254 ? 15.190 -21.628 -9.215 1.00 91.62 254 THR A O 1
ATOM 2068 N N . GLU A 1 255 ? 17.144 -20.568 -8.845 1.00 91.00 255 GLU A N 1
ATOM 2069 C CA . GLU A 1 255 ? 17.137 -20.712 -7.390 1.00 91.00 255 GLU A CA 1
ATOM 2070 C C . GLU A 1 255 ? 15.932 -20.012 -6.750 1.00 91.00 255 GLU A C 1
ATOM 2072 O O . GLU A 1 255 ? 15.169 -20.617 -5.999 1.00 91.00 255 GLU A O 1
ATOM 2077 N N . LEU A 1 256 ? 15.676 -18.763 -7.145 1.00 89.94 256 LEU A N 1
ATOM 2078 C CA . LEU A 1 256 ? 14.531 -17.978 -6.677 1.00 89.94 256 LEU A CA 1
ATOM 2079 C C . LEU A 1 256 ? 13.187 -18.656 -6.978 1.00 89.94 256 LEU A C 1
ATOM 2081 O O . LEU A 1 256 ? 12.257 -18.584 -6.175 1.00 89.94 256 LEU A O 1
ATOM 2085 N N . ARG A 1 257 ? 13.081 -19.360 -8.112 1.00 88.38 257 ARG A N 1
ATOM 2086 C CA . ARG A 1 257 ? 11.860 -20.078 -8.509 1.00 88.38 257 ARG A CA 1
ATOM 2087 C C . ARG A 1 257 ? 11.572 -21.330 -7.679 1.00 88.38 257 ARG A C 1
ATOM 2089 O O . ARG A 1 257 ? 10.448 -21.835 -7.768 1.00 88.38 257 ARG A O 1
ATOM 2096 N N . LYS A 1 258 ? 12.513 -21.815 -6.859 1.00 86.69 258 LYS A N 1
ATOM 2097 C CA . LYS A 1 258 ? 12.242 -22.919 -5.923 1.00 86.69 258 LYS A CA 1
ATOM 2098 C C . LYS A 1 258 ? 11.141 -22.574 -4.924 1.00 86.69 258 LYS A C 1
ATOM 2100 O O . LYS A 1 258 ? 10.460 -23.479 -4.460 1.00 86.69 258 LYS A O 1
ATOM 2105 N N . THR A 1 259 ? 10.914 -21.289 -4.650 1.00 84.69 259 THR A N 1
ATOM 2106 C CA . THR A 1 259 ? 9.749 -20.807 -3.901 1.00 84.69 259 THR A CA 1
ATOM 2107 C C . THR A 1 259 ? 8.596 -20.521 -4.879 1.00 84.69 259 THR A C 1
ATOM 2109 O O . THR A 1 259 ? 8.666 -19.536 -5.617 1.00 84.69 259 THR A O 1
ATOM 2112 N N . PRO A 1 260 ? 7.532 -21.351 -4.942 1.00 82.06 260 PRO A N 1
ATOM 2113 C CA . PRO A 1 260 ? 6.510 -21.243 -5.990 1.00 82.06 260 PRO A CA 1
ATOM 2114 C C . PRO A 1 260 ? 5.709 -19.938 -5.976 1.00 82.06 260 PRO A C 1
ATOM 2116 O O . PRO A 1 260 ? 5.290 -19.476 -7.032 1.00 82.06 260 PRO A O 1
ATOM 2119 N N . SER A 1 261 ? 5.529 -19.336 -4.800 1.00 81.12 261 SER A N 1
ATOM 2120 C CA . SER A 1 261 ? 4.793 -18.083 -4.611 1.00 81.12 261 SER A CA 1
ATOM 2121 C C . SER A 1 261 ? 5.575 -16.830 -5.022 1.00 81.12 261 SER A C 1
ATOM 2123 O O . SER A 1 261 ? 4.973 -15.763 -5.150 1.00 81.12 261 SER A O 1
ATOM 2125 N N . VAL A 1 262 ? 6.886 -16.937 -5.281 1.00 85.81 262 VAL A N 1
ATOM 2126 C CA . VAL A 1 262 ? 7.717 -15.807 -5.722 1.00 85.81 262 VAL A CA 1
ATOM 2127 C C . VAL A 1 262 ? 7.592 -15.594 -7.231 1.00 85.81 262 VAL A C 1
ATOM 2129 O O . VAL A 1 262 ? 7.873 -16.482 -8.043 1.00 85.81 262 VAL A O 1
ATOM 2132 N N . HIS A 1 263 ? 7.218 -14.368 -7.573 1.00 90.69 263 HIS A N 1
ATOM 2133 C CA . HIS A 1 263 ? 7.133 -13.791 -8.906 1.00 90.69 263 HIS A CA 1
ATOM 2134 C C . HIS A 1 263 ? 8.048 -12.569 -8.982 1.00 90.69 263 HIS A C 1
ATOM 2136 O O . HIS A 1 263 ? 8.504 -12.069 -7.956 1.00 90.69 263 HIS A O 1
ATOM 2142 N N . PHE A 1 264 ? 8.338 -12.092 -10.188 1.00 94.69 264 PHE A N 1
ATOM 2143 C CA . PHE A 1 264 ? 9.319 -11.030 -10.400 1.00 94.69 264 PHE A CA 1
ATOM 2144 C C . PHE A 1 264 ? 8.694 -9.788 -11.022 1.00 94.69 264 PHE A C 1
ATOM 2146 O O . PHE A 1 264 ? 7.885 -9.890 -11.950 1.00 94.69 264 PHE A O 1
ATOM 2153 N N . SER A 1 265 ? 9.148 -8.624 -10.568 1.00 96.31 265 SER A N 1
ATOM 2154 C CA . SER A 1 265 ? 9.134 -7.403 -11.368 1.00 96.31 265 SER A CA 1
ATOM 2155 C C . SER A 1 265 ? 10.570 -6.990 -11.668 1.00 96.31 265 SER A C 1
ATOM 2157 O O . SER A 1 265 ? 11.430 -6.997 -10.784 1.00 96.31 265 SER A O 1
ATOM 2159 N N . PHE A 1 266 ? 10.839 -6.672 -12.932 1.00 97.88 266 PHE A N 1
ATOM 2160 C CA . PHE A 1 266 ? 12.128 -6.138 -13.360 1.00 97.88 266 PHE A CA 1
ATOM 2161 C C . PHE A 1 266 ? 11.935 -4.720 -13.867 1.00 97.88 266 PHE A C 1
ATOM 2163 O O . PHE A 1 266 ? 11.025 -4.459 -14.653 1.00 97.88 266 PHE A O 1
ATOM 2170 N N . GLY A 1 267 ? 12.801 -3.809 -13.445 1.00 96.62 267 GLY A N 1
ATOM 2171 C CA . GLY A 1 267 ? 12.744 -2.413 -13.857 1.00 96.62 267 GLY A CA 1
ATOM 2172 C C . GLY A 1 267 ? 14.061 -1.690 -13.636 1.00 96.62 267 GLY A C 1
ATOM 2173 O O . GLY A 1 267 ? 15.058 -2.279 -13.219 1.00 96.62 267 GLY A O 1
ATOM 2174 N N . ILE A 1 268 ? 14.054 -0.400 -13.933 1.00 96.19 268 ILE A N 1
ATOM 2175 C CA . ILE A 1 268 ? 15.167 0.518 -13.742 1.00 96.19 268 ILE A CA 1
ATOM 2176 C C . ILE A 1 268 ? 14.644 1.686 -12.909 1.00 96.19 268 ILE A C 1
ATOM 2178 O O . ILE A 1 268 ? 13.920 2.556 -13.405 1.00 96.19 268 ILE A O 1
ATOM 2182 N N . HIS A 1 269 ? 15.042 1.694 -11.641 1.00 94.81 269 HIS A N 1
ATOM 2183 C CA . HIS A 1 269 ? 14.637 2.686 -10.658 1.00 94.81 269 HIS A CA 1
ATOM 2184 C C . HIS A 1 269 ? 15.205 4.078 -11.013 1.00 94.81 269 HIS A C 1
ATOM 2186 O O . HIS A 1 269 ? 16.368 4.173 -11.427 1.00 94.81 269 HIS A O 1
ATOM 2192 N N . PRO A 1 270 ? 14.468 5.188 -10.793 1.00 93.31 270 PRO A N 1
ATOM 2193 C CA . PRO A 1 270 ? 14.929 6.550 -11.113 1.00 93.31 270 PRO A CA 1
ATOM 2194 C C . PRO A 1 270 ? 16.296 6.915 -10.518 1.00 93.31 270 PRO A C 1
ATOM 2196 O O . PRO A 1 270 ? 17.094 7.617 -11.136 1.00 93.31 270 PRO A O 1
ATOM 2199 N N . ARG A 1 271 ? 16.623 6.385 -9.336 1.00 89.06 271 ARG A N 1
ATOM 2200 C CA . ARG A 1 271 ? 17.944 6.586 -8.709 1.00 89.06 271 ARG A CA 1
ATOM 2201 C C . ARG A 1 271 ? 19.103 5.974 -9.501 1.00 89.06 271 ARG A C 1
ATOM 2203 O O . ARG A 1 271 ? 20.180 6.556 -9.523 1.00 89.06 271 ARG A O 1
ATOM 2210 N N . THR A 1 272 ? 18.897 4.857 -10.203 1.00 85.75 272 THR A N 1
ATOM 2211 C CA . THR A 1 272 ? 19.911 4.309 -11.122 1.00 85.75 272 THR A CA 1
ATOM 2212 C C . THR A 1 272 ? 20.202 5.286 -12.255 1.00 85.75 272 THR A C 1
ATOM 2214 O O . THR A 1 272 ? 21.347 5.428 -12.688 1.00 85.75 272 THR A O 1
ATOM 2217 N N . VAL A 1 273 ? 19.167 5.979 -12.733 1.00 80.19 273 VAL A N 1
ATOM 2218 C CA . VAL A 1 273 ? 19.259 6.898 -13.867 1.00 80.19 273 VAL A CA 1
ATOM 2219 C C . VAL A 1 273 ? 20.172 8.077 -13.544 1.00 80.19 273 VAL A C 1
ATOM 2221 O O . VAL A 1 273 ? 21.034 8.408 -14.364 1.00 80.19 273 VAL A O 1
ATOM 2224 N N . ASN A 1 274 ? 20.052 8.633 -12.335 1.00 71.00 274 ASN A N 1
ATOM 2225 C CA . ASN A 1 274 ? 20.851 9.769 -11.861 1.00 71.00 274 ASN A CA 1
ATOM 2226 C C . ASN A 1 274 ? 22.363 9.487 -11.875 1.00 71.00 274 ASN A C 1
ATOM 2228 O O . ASN A 1 274 ? 23.154 10.391 -12.128 1.00 71.00 274 ASN A O 1
ATOM 2232 N N . SER A 1 275 ? 22.773 8.237 -11.647 1.00 69.38 275 SER A N 1
ATOM 2233 C CA . SER A 1 275 ? 24.186 7.829 -11.600 1.00 69.38 275 SER A CA 1
ATOM 2234 C C . SER A 1 275 ? 24.700 7.214 -12.909 1.00 69.38 275 SER A C 1
ATOM 2236 O O . SER A 1 275 ? 25.854 6.794 -12.987 1.00 69.38 275 SER A O 1
ATOM 2238 N N . SER A 1 276 ? 23.860 7.113 -13.943 1.00 65.12 276 SER A N 1
ATOM 2239 C CA . SER A 1 276 ? 24.189 6.394 -15.180 1.00 65.12 276 SER A CA 1
ATOM 2240 C C . SER A 1 276 ? 24.809 7.298 -16.257 1.00 65.12 276 SER A C 1
ATOM 2242 O O . SER A 1 276 ? 24.367 8.426 -16.466 1.00 65.12 276 SER A O 1
ATOM 2244 N N . SER A 1 277 ? 25.770 6.777 -17.028 1.00 67.44 277 SER A N 1
ATOM 2245 C CA . SER A 1 277 ? 26.204 7.375 -18.305 1.00 67.44 277 SER A CA 1
ATOM 2246 C C . SER A 1 277 ? 25.082 7.283 -19.360 1.00 67.44 277 SER A C 1
ATOM 2248 O O . SER A 1 277 ? 24.271 6.355 -19.287 1.00 67.44 277 SER A O 1
ATOM 2250 N N . PRO A 1 278 ? 24.985 8.194 -20.350 1.00 63.16 278 PRO A N 1
ATOM 2251 C CA . PRO A 1 278 ? 24.069 8.053 -21.492 1.00 63.16 278 PRO A CA 1
ATOM 2252 C C . PRO A 1 278 ? 24.195 6.709 -22.229 1.00 63.16 278 PRO A C 1
ATOM 2254 O O . PRO A 1 278 ? 23.189 6.117 -22.605 1.00 63.16 278 PRO A O 1
ATOM 2257 N N . SER A 1 279 ? 25.412 6.165 -22.337 1.00 64.75 279 SER A N 1
ATOM 2258 C CA . SER A 1 279 ? 25.672 4.866 -22.979 1.00 64.75 279 SER A CA 1
ATOM 2259 C C . SER A 1 279 ? 25.032 3.667 -22.263 1.00 64.75 279 SER A C 1
ATOM 2261 O O . SER A 1 279 ? 24.902 2.598 -22.853 1.00 64.75 279 SER A O 1
ATOM 2263 N N . ASN A 1 280 ? 24.603 3.828 -21.007 1.00 82.81 280 ASN A N 1
ATOM 2264 C CA . ASN A 1 280 ? 24.006 2.742 -20.235 1.00 82.81 280 ASN A CA 1
ATOM 2265 C C . ASN A 1 280 ? 22.512 2.537 -20.533 1.00 82.81 280 ASN A C 1
ATOM 2267 O O . ASN A 1 280 ? 22.026 1.438 -20.290 1.00 82.81 280 ASN A O 1
ATOM 2271 N N . LEU A 1 281 ? 21.794 3.541 -21.062 1.00 85.44 281 LEU A N 1
ATOM 2272 C CA . LEU A 1 281 ? 20.340 3.447 -21.281 1.00 85.44 281 LEU A CA 1
ATOM 2273 C C . LEU A 1 281 ? 19.987 2.311 -22.235 1.00 85.44 281 LEU A C 1
ATOM 2275 O O . LEU A 1 281 ? 19.204 1.435 -21.882 1.00 85.44 281 LEU A O 1
ATOM 2279 N N . HIS A 1 282 ? 20.608 2.298 -23.415 1.00 88.88 282 HIS A N 1
ATOM 2280 C CA . HIS A 1 282 ? 20.338 1.271 -24.415 1.00 88.88 282 HIS A CA 1
ATOM 2281 C C . HIS A 1 282 ? 20.636 -0.132 -23.872 1.00 88.88 282 HIS A C 1
ATOM 2283 O O . HIS A 1 282 ? 19.795 -1.016 -23.977 1.00 88.88 282 HIS A O 1
ATOM 2289 N N . ARG A 1 283 ? 21.783 -0.312 -23.200 1.00 91.88 283 ARG A N 1
ATOM 2290 C CA . ARG A 1 283 ? 22.140 -1.592 -22.573 1.00 91.88 283 ARG A CA 1
ATOM 2291 C C . ARG A 1 283 ? 21.113 -2.017 -21.521 1.00 91.88 283 ARG A C 1
ATOM 2293 O O . ARG A 1 283 ? 20.636 -3.141 -21.575 1.00 91.88 283 ARG A O 1
ATOM 2300 N N . HIS A 1 284 ? 20.749 -1.123 -20.597 1.00 93.25 284 HIS A N 1
ATOM 2301 C CA . HIS A 1 284 ? 19.778 -1.443 -19.550 1.00 93.25 284 HIS A CA 1
ATOM 2302 C C . HIS A 1 284 ? 18.412 -1.825 -20.130 1.00 93.25 284 HIS A C 1
ATOM 2304 O O . HIS A 1 284 ? 17.794 -2.756 -19.631 1.00 93.25 284 HIS A O 1
ATOM 2310 N N . LEU A 1 285 ? 17.943 -1.141 -21.179 1.00 93.88 285 LEU A N 1
ATOM 2311 C CA . LEU A 1 285 ? 16.676 -1.483 -21.830 1.00 93.88 285 LEU A CA 1
ATOM 2312 C C . LEU A 1 285 ? 16.737 -2.839 -22.544 1.00 93.88 285 LEU A C 1
ATOM 2314 O O . LEU A 1 285 ? 15.795 -3.616 -22.419 1.00 93.88 285 LEU A O 1
ATOM 2318 N N . THR A 1 286 ? 17.838 -3.147 -23.235 1.00 94.88 286 THR A N 1
ATOM 2319 C CA . THR A 1 286 ? 18.038 -4.452 -23.888 1.00 94.88 286 THR A CA 1
ATOM 2320 C C . THR A 1 286 ? 18.058 -5.593 -22.869 1.00 94.88 286 THR A C 1
ATOM 2322 O O . THR A 1 286 ? 17.380 -6.606 -23.046 1.00 94.88 286 THR A O 1
ATOM 2325 N N . ASP A 1 287 ? 18.790 -5.420 -21.768 1.00 95.31 287 ASP A N 1
ATOM 2326 C CA . ASP A 1 287 ? 18.853 -6.404 -20.684 1.00 95.31 287 ASP A CA 1
ATOM 2327 C C . ASP A 1 287 ? 17.483 -6.572 -20.001 1.00 95.31 287 ASP A C 1
ATOM 2329 O O . ASP A 1 287 ? 17.055 -7.693 -19.712 1.00 95.31 287 ASP A O 1
ATOM 2333 N N . LEU A 1 288 ? 16.757 -5.468 -19.794 1.00 96.94 288 LEU A N 1
ATOM 2334 C CA . LEU A 1 288 ? 15.402 -5.490 -19.251 1.00 96.94 288 LEU A CA 1
ATOM 2335 C C . LEU A 1 288 ? 14.439 -6.244 -20.177 1.00 96.94 288 LEU A C 1
ATOM 2337 O O . LEU A 1 288 ? 13.680 -7.083 -19.698 1.00 96.94 288 LEU A O 1
ATOM 2341 N N . GLU A 1 289 ? 14.492 -6.010 -21.491 1.00 96.19 289 GLU A N 1
ATOM 2342 C CA . GLU A 1 289 ? 13.663 -6.725 -22.468 1.00 96.19 289 GLU A CA 1
ATOM 2343 C C . GLU A 1 289 ? 13.893 -8.248 -22.418 1.00 96.19 289 GLU A C 1
ATOM 2345 O O . GLU A 1 289 ? 12.953 -9.038 -22.552 1.00 96.19 289 GLU A O 1
ATOM 2350 N N . TYR A 1 290 ? 15.131 -8.681 -22.176 1.00 95.75 290 TYR A N 1
ATOM 2351 C CA . TYR A 1 290 ? 15.437 -10.092 -21.957 1.00 95.75 290 TYR A CA 1
ATOM 2352 C C . TYR A 1 290 ? 14.845 -10.619 -20.636 1.00 95.75 290 TYR A C 1
ATOM 2354 O O . TYR A 1 290 ? 14.268 -11.710 -20.592 1.00 95.75 290 TYR A O 1
ATOM 2362 N N . LEU A 1 291 ? 14.951 -9.851 -19.548 1.00 96.12 291 LEU A N 1
ATOM 2363 C CA . LEU A 1 291 ? 14.452 -10.248 -18.229 1.00 96.12 291 LEU A CA 1
ATOM 2364 C C . LEU A 1 291 ? 12.924 -10.344 -18.173 1.00 96.12 291 LEU A C 1
ATOM 2366 O O . LEU A 1 291 ? 12.398 -11.271 -17.553 1.00 96.12 291 LEU A O 1
ATOM 2370 N N . VAL A 1 292 ? 12.200 -9.455 -18.855 1.00 94.44 292 VAL A N 1
ATOM 2371 C CA . VAL A 1 292 ? 10.726 -9.460 -18.827 1.00 94.44 292 VAL A CA 1
ATOM 2372 C C . VAL A 1 292 ? 10.109 -10.678 -19.506 1.00 94.44 292 VAL A C 1
ATOM 2374 O O . VAL A 1 292 ? 9.012 -11.088 -19.143 1.00 94.44 292 VAL A O 1
ATOM 2377 N N . LYS A 1 293 ? 10.854 -11.328 -20.406 1.00 92.69 293 LYS A N 1
ATOM 2378 C CA . LYS A 1 293 ? 10.471 -12.596 -21.049 1.00 92.69 293 LYS A CA 1
ATOM 2379 C C . LYS A 1 293 ? 10.786 -13.826 -20.182 1.00 92.69 293 LYS A C 1
ATOM 2381 O O . LYS A 1 293 ? 10.475 -14.952 -20.566 1.00 92.69 293 LYS A O 1
ATOM 2386 N N . SER A 1 294 ? 11.420 -13.647 -19.018 1.00 92.69 294 SER A N 1
ATOM 2387 C CA . SER A 1 294 ? 11.708 -14.751 -18.095 1.00 92.69 294 SER A CA 1
ATOM 2388 C C . SER A 1 294 ? 10.434 -15.302 -17.444 1.00 92.69 294 SER A C 1
ATOM 2390 O O . SER A 1 294 ? 9.499 -14.574 -17.123 1.00 92.69 294 SER A O 1
ATOM 2392 N N . SER A 1 295 ? 10.426 -16.612 -17.176 1.00 89.88 295 SER A N 1
ATOM 2393 C CA . SER A 1 295 ? 9.331 -17.261 -16.445 1.00 89.88 295 SER A CA 1
ATOM 2394 C C . SER A 1 295 ? 9.108 -16.620 -15.068 1.00 89.88 295 SER A C 1
ATOM 2396 O O . SER A 1 295 ? 10.074 -16.361 -14.340 1.00 89.88 295 SER A O 1
ATOM 2398 N N . ARG A 1 296 ? 7.827 -16.441 -14.716 1.00 90.25 296 ARG A N 1
ATOM 2399 C CA . ARG A 1 296 ? 7.314 -15.773 -13.506 1.00 90.25 296 ARG A CA 1
ATOM 2400 C C . ARG A 1 296 ? 7.583 -14.271 -13.407 1.00 90.25 296 ARG A C 1
ATOM 2402 O O . ARG A 1 296 ? 7.347 -13.698 -12.345 1.00 90.25 296 ARG A O 1
ATOM 2409 N N . THR A 1 297 ? 8.014 -13.615 -14.482 1.00 94.50 297 THR A N 1
ATOM 2410 C CA . THR A 1 297 ? 7.928 -12.154 -14.539 1.00 94.50 297 THR A CA 1
ATOM 2411 C C . THR A 1 297 ? 6.472 -11.742 -14.742 1.00 94.50 297 THR A C 1
ATOM 2413 O O . THR A 1 297 ? 5.821 -12.205 -15.675 1.00 94.50 297 THR A O 1
ATOM 2416 N N . VAL A 1 298 ? 5.955 -10.905 -13.844 1.00 94.44 298 VAL A N 1
ATOM 2417 C CA . VAL A 1 298 ? 4.532 -10.518 -13.801 1.00 94.44 298 VAL A CA 1
ATOM 2418 C C . VAL A 1 298 ? 4.307 -9.019 -13.951 1.00 94.44 298 VAL A C 1
ATOM 2420 O O . VAL A 1 298 ? 3.162 -8.603 -14.091 1.00 94.44 298 VAL A O 1
ATOM 2423 N N . ALA A 1 299 ? 5.366 -8.210 -13.918 1.00 95.38 299 ALA A N 1
ATOM 2424 C CA . ALA A 1 299 ? 5.291 -6.765 -14.093 1.00 95.38 299 ALA A CA 1
ATOM 2425 C C . ALA A 1 299 ? 6.638 -6.180 -14.546 1.00 95.38 299 ALA A C 1
ATOM 2427 O O . ALA A 1 299 ? 7.692 -6.797 -14.365 1.00 95.38 299 ALA A O 1
ATOM 2428 N N . ILE A 1 300 ? 6.594 -4.964 -15.090 1.00 98.06 300 ILE A N 1
ATOM 2429 C CA . ILE A 1 300 ? 7.771 -4.115 -15.307 1.00 98.06 300 ILE A CA 1
ATOM 2430 C C . ILE A 1 300 ? 7.808 -3.039 -14.227 1.00 98.06 300 ILE A C 1
ATOM 2432 O O . ILE A 1 300 ? 6.796 -2.421 -13.922 1.00 98.06 300 ILE A O 1
ATOM 2436 N N . GLY A 1 301 ? 8.979 -2.797 -13.663 1.00 93.50 301 GLY A N 1
ATOM 2437 C CA . GLY A 1 301 ? 9.205 -1.846 -12.585 1.00 93.50 301 GLY A CA 1
ATOM 2438 C C . GLY A 1 301 ? 9.930 -2.506 -11.412 1.00 93.50 301 GLY A C 1
ATOM 2439 O O . GLY A 1 301 ? 10.181 -3.708 -11.427 1.00 93.50 301 GLY A O 1
ATOM 2440 N N . GLU A 1 302 ? 10.307 -1.763 -10.382 1.00 94.38 302 GLU A N 1
ATOM 2441 C CA . GLU A 1 302 ? 9.998 -0.344 -10.150 1.00 94.38 302 GLU A CA 1
ATOM 2442 C C . GLU A 1 302 ? 10.634 0.615 -11.170 1.00 94.38 302 GLU A C 1
ATOM 2444 O O . GLU A 1 302 ? 11.841 0.579 -11.420 1.00 94.38 302 GLU A O 1
ATOM 2449 N N . CYS A 1 303 ? 9.816 1.501 -11.740 1.00 95.75 303 CYS A N 1
ATOM 2450 C CA . CYS A 1 303 ? 10.236 2.631 -12.569 1.00 95.75 303 CYS A CA 1
ATOM 2451 C C . CYS A 1 303 ? 9.457 3.892 -12.173 1.00 95.75 303 CYS A C 1
ATOM 2453 O O . CYS A 1 303 ? 8.437 3.797 -11.501 1.00 95.75 303 CYS A O 1
ATOM 2455 N N . GLY A 1 304 ? 9.918 5.086 -12.552 1.00 96.06 304 GLY A N 1
ATOM 2456 C CA . GLY A 1 304 ? 9.210 6.320 -12.203 1.00 96.06 304 GLY A CA 1
ATOM 2457 C C . GLY A 1 304 ? 10.128 7.505 -11.974 1.00 96.06 304 GLY A C 1
ATOM 2458 O O . GLY A 1 304 ? 11.183 7.584 -12.600 1.00 96.06 304 GLY A O 1
ATOM 2459 N N . LEU A 1 305 ? 9.716 8.418 -11.091 1.00 95.88 305 LEU A N 1
ATOM 2460 C CA . LEU A 1 305 ? 10.390 9.698 -10.851 1.00 95.88 305 LEU A CA 1
ATOM 2461 C C . LEU A 1 305 ? 10.770 9.863 -9.372 1.00 95.88 305 LEU A C 1
ATOM 2463 O O . LEU A 1 305 ? 9.978 9.596 -8.474 1.00 95.88 305 LEU A O 1
ATOM 2467 N N . ASP A 1 306 ? 11.984 10.327 -9.094 1.00 94.25 306 ASP A N 1
ATOM 2468 C CA . ASP A 1 306 ? 12.473 10.550 -7.731 1.00 94.25 306 ASP A CA 1
ATOM 2469 C C . ASP A 1 306 ? 13.371 11.788 -7.675 1.00 94.25 306 ASP A C 1
ATOM 2471 O O . ASP A 1 306 ? 14.474 11.803 -8.235 1.00 94.25 306 ASP A O 1
ATOM 2475 N N . THR A 1 307 ? 12.896 12.816 -6.969 1.00 92.38 307 THR A N 1
ATOM 2476 C CA . THR A 1 307 ? 13.616 14.075 -6.735 1.00 92.38 307 THR A CA 1
ATOM 2477 C C . THR A 1 307 ? 14.179 14.191 -5.315 1.00 92.38 307 THR A C 1
ATOM 2479 O O . THR A 1 307 ? 14.433 15.298 -4.845 1.00 92.38 307 THR A O 1
ATOM 2482 N N . SER A 1 308 ? 14.335 13.082 -4.584 1.00 87.69 308 SER A N 1
ATOM 2483 C CA . SER A 1 308 ? 14.881 13.101 -3.216 1.00 87.69 308 SER A CA 1
ATOM 2484 C C . SER A 1 308 ? 16.401 13.302 -3.149 1.00 87.69 308 SER A C 1
ATOM 2486 O O . SER A 1 308 ? 16.908 13.726 -2.109 1.00 87.69 308 SER A O 1
ATOM 2488 N N . ASP A 1 309 ? 17.120 13.053 -4.247 1.00 83.19 309 ASP A N 1
ATOM 2489 C CA . ASP A 1 309 ? 18.553 13.342 -4.369 1.00 83.19 309 ASP A CA 1
ATOM 2490 C C . ASP A 1 309 ? 18.811 14.797 -4.802 1.00 83.19 309 ASP A C 1
ATOM 2492 O O . ASP A 1 309 ? 18.007 15.417 -5.494 1.00 83.19 309 ASP A O 1
ATOM 2496 N N . ARG A 1 310 ? 19.975 15.353 -4.438 1.00 74.31 310 ARG A N 1
ATOM 2497 C CA . ARG A 1 310 ? 20.322 16.760 -4.739 1.00 74.31 310 ARG A CA 1
ATOM 2498 C C . ARG A 1 310 ? 20.612 17.037 -6.220 1.00 74.31 310 ARG A C 1
ATOM 2500 O O . ARG A 1 310 ? 20.387 18.151 -6.673 1.00 74.31 310 ARG A O 1
ATOM 2507 N N . ASN A 1 311 ? 21.116 16.046 -6.958 1.00 75.69 311 ASN A N 1
ATOM 2508 C CA . ASN A 1 311 ? 21.576 16.192 -8.345 1.00 75.69 311 ASN A CA 1
ATOM 2509 C C . ASN A 1 311 ? 20.758 15.287 -9.277 1.00 75.69 311 ASN A C 1
ATOM 2511 O O . ASN A 1 311 ? 21.256 14.285 -9.789 1.00 75.69 311 ASN A O 1
ATOM 2515 N N . VAL A 1 312 ? 19.479 15.615 -9.445 1.00 85.06 312 VAL A N 1
ATOM 2516 C CA . VAL A 1 312 ? 18.530 14.809 -10.224 1.00 85.06 312 VAL A CA 1
ATOM 2517 C C . VAL A 1 312 ? 18.455 15.319 -11.656 1.00 85.06 312 VAL A C 1
ATOM 2519 O O . VAL A 1 312 ? 18.200 16.498 -11.892 1.00 85.06 312 VAL A O 1
ATOM 2522 N N . ASN A 1 313 ? 18.634 14.419 -12.624 1.00 89.81 313 ASN A N 1
ATOM 2523 C CA . ASN A 1 313 ? 18.358 14.711 -14.028 1.00 89.81 313 ASN A CA 1
ATOM 2524 C C . ASN A 1 313 ? 16.947 14.219 -14.370 1.00 89.81 313 ASN A C 1
ATOM 2526 O O . ASN A 1 313 ? 16.760 13.078 -14.796 1.00 89.81 313 ASN A O 1
ATOM 2530 N N . LEU A 1 314 ? 15.958 15.087 -14.146 1.00 92.75 314 LEU A N 1
ATOM 2531 C CA . LEU A 1 314 ? 14.549 14.739 -14.314 1.00 92.75 314 LEU A CA 1
ATOM 2532 C C . LEU A 1 314 ? 14.216 14.341 -15.757 1.00 92.75 314 LEU A C 1
ATOM 2534 O O . LEU A 1 314 ? 13.543 13.336 -15.962 1.00 92.75 314 LEU A O 1
ATOM 2538 N N . SER A 1 315 ? 14.739 15.060 -16.754 1.00 93.12 315 SER A N 1
ATOM 2539 C CA . SER A 1 315 ? 14.514 14.735 -18.169 1.00 93.12 315 SER A CA 1
ATOM 2540 C C . SER A 1 315 ? 14.979 13.320 -18.508 1.00 93.12 315 SER A C 1
ATOM 2542 O O . SER A 1 315 ? 14.295 12.592 -19.221 1.00 93.12 315 SER A O 1
ATOM 2544 N N . LYS A 1 316 ? 16.112 12.894 -17.939 1.00 92.00 316 LYS A N 1
ATOM 2545 C CA . LYS A 1 316 ? 16.617 11.532 -18.116 1.00 92.00 316 LYS A CA 1
ATOM 2546 C C . LYS A 1 316 ? 15.754 10.497 -17.391 1.00 92.00 316 LYS A C 1
ATOM 2548 O O . LYS A 1 316 ? 15.536 9.416 -17.925 1.00 92.00 316 LYS A O 1
ATOM 2553 N N . GLN A 1 317 ? 15.250 10.796 -16.191 1.00 95.06 317 GLN A N 1
ATOM 2554 C CA . GLN A 1 317 ? 14.306 9.899 -15.509 1.00 95.06 317 GLN A CA 1
ATOM 2555 C C . GLN A 1 317 ? 13.017 9.717 -16.319 1.00 95.06 317 GLN A C 1
ATOM 2557 O O . GLN A 1 317 ? 12.558 8.586 -16.449 1.00 95.06 317 GLN A O 1
ATOM 2562 N N . ILE A 1 318 ? 12.486 10.795 -16.909 1.00 96.50 318 ILE A N 1
ATOM 2563 C CA . ILE A 1 318 ? 11.315 10.748 -17.797 1.00 96.50 318 ILE A CA 1
ATOM 2564 C C . ILE A 1 318 ? 11.606 9.866 -19.017 1.00 96.50 318 ILE A C 1
ATOM 2566 O O . ILE A 1 318 ? 10.830 8.961 -19.301 1.00 96.50 318 ILE A O 1
ATOM 2570 N N . GLU A 1 319 ? 12.757 10.035 -19.674 1.00 95.38 319 GLU A N 1
ATOM 2571 C CA . GLU A 1 319 ? 13.149 9.185 -20.808 1.00 95.38 319 GLU A CA 1
ATOM 2572 C C . GLU A 1 319 ? 13.185 7.691 -20.428 1.00 95.38 319 GLU A C 1
ATOM 2574 O O . GLU A 1 319 ? 12.623 6.844 -21.125 1.00 95.38 319 GLU A O 1
ATOM 2579 N N . TYR A 1 320 ? 13.808 7.350 -19.294 1.00 96.06 320 TYR A N 1
ATOM 2580 C CA . TYR A 1 320 ? 13.844 5.973 -18.791 1.00 96.06 320 TYR A CA 1
ATOM 2581 C C . TYR A 1 320 ? 12.459 5.443 -18.413 1.00 96.06 320 TYR A C 1
ATOM 2583 O O . TYR A 1 320 ? 12.182 4.259 -18.611 1.00 96.06 320 TYR A O 1
ATOM 2591 N N . LEU A 1 321 ? 11.607 6.287 -17.835 1.00 97.69 321 LEU A N 1
ATOM 2592 C CA . LEU A 1 321 ? 10.236 5.942 -17.486 1.00 97.69 321 LEU A CA 1
ATOM 2593 C C . LEU A 1 321 ? 9.443 5.606 -18.750 1.00 97.69 321 LEU A C 1
ATOM 2595 O O . LEU A 1 321 ? 8.951 4.489 -18.871 1.00 97.69 321 LEU A O 1
ATOM 2599 N N . GLU A 1 322 ? 9.371 6.521 -19.714 1.00 97.88 322 GLU A N 1
ATOM 2600 C CA . GLU A 1 322 ? 8.575 6.352 -20.933 1.00 97.88 322 GLU A CA 1
ATOM 2601 C C . GLU A 1 322 ? 9.003 5.115 -21.734 1.00 97.88 322 GLU A C 1
ATOM 2603 O O . GLU A 1 322 ? 8.156 4.363 -22.218 1.00 97.88 322 GLU A O 1
ATOM 2608 N N . LYS A 1 323 ? 10.310 4.824 -21.808 1.00 97.25 323 LYS A N 1
ATOM 2609 C CA . LYS A 1 323 ? 10.813 3.604 -22.462 1.00 97.25 323 LYS A CA 1
ATOM 2610 C C . LYS A 1 323 ? 10.381 2.322 -21.752 1.00 97.25 323 LYS A C 1
ATOM 2612 O O . LYS A 1 323 ? 10.051 1.340 -22.415 1.00 97.25 323 LYS A O 1
ATOM 2617 N N . GLN A 1 324 ? 10.344 2.323 -20.421 1.00 97.94 324 GLN A N 1
ATOM 2618 C CA . GLN A 1 324 ? 9.845 1.183 -19.650 1.00 97.94 324 GLN A CA 1
ATOM 2619 C C . GLN A 1 324 ? 8.323 1.030 -19.767 1.00 97.94 324 GLN A C 1
ATOM 2621 O O . GLN A 1 324 ? 7.842 -0.097 -19.861 1.00 97.94 324 GLN A O 1
ATOM 2626 N N . LEU A 1 325 ? 7.571 2.135 -19.834 1.00 98.19 325 LEU A N 1
ATOM 2627 C CA . LEU A 1 325 ? 6.125 2.110 -20.085 1.00 98.19 325 LEU A CA 1
ATOM 2628 C C . LEU A 1 325 ? 5.810 1.519 -21.466 1.00 98.19 325 LEU A C 1
ATOM 2630 O O . LEU A 1 325 ? 4.978 0.622 -21.576 1.00 98.19 325 LEU A O 1
ATOM 2634 N N . GLN A 1 326 ? 6.531 1.947 -22.506 1.00 97.44 326 GLN A N 1
ATOM 2635 C CA . GLN A 1 326 ? 6.409 1.387 -23.859 1.00 97.44 326 GLN A CA 1
ATOM 2636 C C . GLN A 1 326 ? 6.692 -0.122 -23.878 1.00 97.44 326 GLN A C 1
ATOM 2638 O O . GLN A 1 326 ? 5.962 -0.889 -24.514 1.00 97.44 326 GLN A O 1
ATOM 2643 N N . LEU A 1 327 ? 7.722 -0.567 -23.149 1.00 97.12 327 LEU A N 1
ATOM 2644 C CA . LEU A 1 327 ? 8.043 -1.988 -23.017 1.00 97.12 327 LEU A CA 1
ATOM 2645 C C . LEU A 1 327 ? 6.922 -2.760 -22.303 1.00 97.12 327 LEU A C 1
ATOM 2647 O O . LEU A 1 327 ? 6.600 -3.878 -22.706 1.00 97.12 327 LEU A O 1
ATOM 2651 N N . ALA A 1 328 ? 6.302 -2.166 -21.282 1.00 97.00 328 ALA A N 1
ATOM 2652 C CA . ALA A 1 328 ? 5.222 -2.794 -20.527 1.00 97.00 328 ALA A CA 1
ATOM 2653 C C . ALA A 1 328 ? 3.969 -2.979 -21.381 1.00 97.00 328 ALA A C 1
ATOM 2655 O O . ALA A 1 328 ? 3.433 -4.084 -21.437 1.00 97.00 328 ALA A O 1
ATOM 2656 N N . VAL A 1 329 ? 3.581 -1.941 -22.129 1.00 96.31 329 VAL A N 1
ATOM 2657 C CA . VAL A 1 329 ? 2.478 -2.001 -23.098 1.00 96.31 329 VAL A CA 1
ATOM 2658 C C . VAL A 1 329 ? 2.748 -3.076 -24.152 1.00 96.31 329 VAL A C 1
ATOM 2660 O O . VAL A 1 329 ? 1.901 -3.933 -24.390 1.00 96.31 329 VAL A O 1
ATOM 2663 N N . THR A 1 330 ? 3.956 -3.096 -24.725 1.00 96.00 330 THR A N 1
ATOM 2664 C CA . THR A 1 330 ? 4.346 -4.073 -25.761 1.00 96.00 330 THR A CA 1
ATOM 2665 C C . THR A 1 330 ? 4.246 -5.518 -25.267 1.00 96.00 330 THR A C 1
ATOM 2667 O O . THR A 1 330 ? 3.840 -6.402 -26.015 1.00 96.00 330 THR A O 1
ATOM 2670 N N . ASN A 1 331 ? 4.585 -5.769 -24.000 1.00 94.62 331 ASN A N 1
ATOM 2671 C CA . ASN A 1 331 ? 4.527 -7.104 -23.400 1.00 94.62 331 ASN A CA 1
ATOM 2672 C C . ASN A 1 331 ? 3.198 -7.383 -22.673 1.00 94.62 331 ASN A C 1
ATOM 2674 O O . ASN A 1 331 ? 3.059 -8.439 -22.061 1.00 94.62 331 ASN A O 1
ATOM 2678 N N . SER A 1 332 ? 2.226 -6.462 -22.724 1.00 94.50 332 SER A N 1
ATOM 2679 C CA . SER A 1 332 ? 0.965 -6.549 -21.969 1.00 94.50 332 SER A CA 1
ATOM 2680 C C . SER A 1 332 ? 1.173 -6.805 -20.466 1.00 94.50 332 SER A C 1
ATOM 2682 O O . SER A 1 332 ? 0.386 -7.501 -19.820 1.00 94.50 332 SER A O 1
ATOM 2684 N N . LEU A 1 333 ? 2.254 -6.256 -19.905 1.00 95.06 333 LEU A N 1
ATOM 2685 C CA . LEU A 1 333 ? 2.610 -6.403 -18.498 1.00 95.06 333 LEU A CA 1
ATOM 2686 C C . LEU A 1 333 ? 2.125 -5.193 -17.684 1.00 95.06 333 LEU A C 1
ATOM 2688 O O . LEU A 1 333 ? 2.234 -4.059 -18.153 1.00 95.06 333 LEU A O 1
ATOM 2692 N N . PRO A 1 334 ? 1.631 -5.400 -16.449 1.00 95.19 334 PRO A N 1
ATOM 2693 C CA . PRO A 1 334 ? 1.454 -4.333 -15.468 1.00 95.19 334 PRO A CA 1
ATOM 2694 C C . PRO A 1 334 ? 2.739 -3.532 -15.226 1.00 95.19 334 PRO A C 1
ATOM 2696 O O . PRO A 1 334 ? 3.845 -4.061 -15.376 1.00 95.19 334 PRO A O 1
ATOM 2699 N N . VAL A 1 335 ? 2.588 -2.283 -14.779 1.00 96.12 335 VAL A N 1
ATOM 2700 C CA . VAL A 1 335 ? 3.713 -1.427 -14.368 1.00 96.12 335 VAL A CA 1
ATOM 2701 C C . VAL A 1 335 ? 3.708 -1.164 -12.867 1.00 96.12 335 VAL A C 1
ATOM 2703 O O . VAL A 1 335 ? 2.665 -0.847 -12.299 1.00 96.12 335 VAL A O 1
ATOM 2706 N N . VAL A 1 336 ? 4.874 -1.272 -12.233 1.00 95.50 336 VAL A N 1
ATOM 2707 C CA . VAL A 1 336 ? 5.110 -0.892 -10.835 1.00 95.50 336 VAL A CA 1
ATOM 2708 C C . VAL A 1 336 ? 5.792 0.474 -10.812 1.00 95.50 336 VAL A C 1
ATOM 2710 O O . VAL A 1 336 ? 6.919 0.618 -11.290 1.00 95.50 336 VAL A O 1
ATOM 2713 N N . ILE A 1 337 ? 5.100 1.474 -10.271 1.00 95.12 337 ILE A N 1
ATOM 2714 C CA . ILE A 1 337 ? 5.472 2.887 -10.349 1.00 95.12 337 ILE A CA 1
ATOM 2715 C C . ILE A 1 337 ? 5.969 3.412 -9.006 1.00 95.12 337 ILE A C 1
ATOM 2717 O O . ILE A 1 337 ? 5.241 3.354 -8.016 1.00 95.12 337 ILE A O 1
ATOM 2721 N N . HIS A 1 338 ? 7.169 3.989 -9.015 1.00 94.19 338 HIS A N 1
ATOM 2722 C CA . HIS A 1 338 ? 7.762 4.776 -7.936 1.00 94.19 338 HIS A CA 1
ATOM 2723 C C . HIS A 1 338 ? 7.543 6.263 -8.194 1.00 94.19 338 HIS A C 1
ATOM 2725 O O . HIS A 1 338 ? 7.849 6.764 -9.278 1.00 94.19 338 HIS A O 1
ATOM 2731 N N . CYS A 1 339 ? 7.104 7.013 -7.190 1.00 93.75 339 CYS A N 1
ATOM 2732 C CA . CYS A 1 339 ? 7.183 8.467 -7.263 1.00 93.75 339 CYS A CA 1
ATOM 2733 C C . CYS A 1 339 ? 7.545 9.059 -5.917 1.00 93.75 339 CYS A C 1
ATOM 2735 O O . CYS A 1 339 ? 6.851 8.827 -4.931 1.00 93.75 339 CYS A O 1
ATOM 2737 N N . ARG A 1 340 ? 8.609 9.861 -5.880 1.00 91.81 340 ARG A N 1
ATOM 2738 C CA . ARG A 1 340 ? 9.010 10.577 -4.671 1.00 91.81 340 ARG A CA 1
ATOM 2739 C C . ARG A 1 340 ? 9.361 12.022 -4.991 1.00 91.81 340 ARG A C 1
ATOM 2741 O O . ARG A 1 340 ? 10.421 12.309 -5.537 1.00 91.81 340 ARG A O 1
ATOM 2748 N N . GLY A 1 341 ? 8.477 12.932 -4.601 1.00 89.38 341 GLY A N 1
ATOM 2749 C CA . GLY A 1 341 ? 8.619 14.368 -4.820 1.00 89.38 341 GLY A CA 1
ATOM 2750 C C . GLY A 1 341 ? 7.361 15.125 -4.411 1.00 89.38 341 GLY A C 1
ATOM 2751 O O . GLY A 1 341 ? 6.543 14.607 -3.657 1.00 89.38 341 GLY A O 1
ATOM 2752 N N . ASN A 1 342 ? 7.209 16.350 -4.905 1.00 90.25 342 ASN A N 1
ATOM 2753 C CA . ASN A 1 342 ? 5.997 17.150 -4.708 1.00 90.25 342 ASN A CA 1
ATOM 2754 C C . ASN A 1 342 ? 4.879 16.738 -5.688 1.00 90.25 342 ASN A C 1
ATOM 2756 O O . ASN A 1 342 ? 5.104 15.957 -6.613 1.00 90.25 342 ASN A O 1
ATOM 2760 N N . ASP A 1 343 ? 3.679 17.292 -5.524 1.00 89.44 343 ASP A N 1
ATOM 2761 C CA . ASP A 1 343 ? 2.530 16.986 -6.390 1.00 89.44 343 ASP A CA 1
ATOM 2762 C C . ASP A 1 343 ? 2.771 17.348 -7.868 1.00 89.44 343 ASP A C 1
ATOM 2764 O O . ASP A 1 343 ? 2.303 16.643 -8.759 1.00 89.44 343 ASP A O 1
ATOM 2768 N N . ALA A 1 344 ? 3.588 18.367 -8.159 1.00 92.81 344 ALA A N 1
ATOM 2769 C CA . ALA A 1 344 ? 3.971 18.702 -9.534 1.00 92.81 344 ALA A CA 1
ATOM 2770 C C . ALA A 1 344 ? 4.760 17.567 -10.220 1.00 92.81 344 ALA A C 1
ATOM 2772 O O . ALA A 1 344 ? 4.544 17.276 -11.401 1.00 92.81 344 ALA A O 1
ATOM 2773 N N . LEU A 1 345 ? 5.637 16.874 -9.482 1.00 93.88 345 LEU A N 1
ATOM 2774 C CA . LEU A 1 345 ? 6.329 15.686 -9.986 1.00 93.88 345 LEU A CA 1
ATOM 2775 C C . LEU A 1 345 ? 5.345 14.540 -10.255 1.00 93.88 345 LEU A C 1
ATOM 2777 O O . LEU A 1 345 ? 5.454 13.859 -11.273 1.00 93.88 345 LEU A O 1
ATOM 2781 N N . HIS A 1 346 ? 4.354 14.358 -9.380 1.00 93.19 346 HIS A N 1
ATOM 2782 C CA . HIS A 1 346 ? 3.328 13.329 -9.547 1.00 93.19 346 HIS A CA 1
ATOM 2783 C C . HIS A 1 346 ? 2.446 13.597 -10.777 1.00 93.19 346 HIS A C 1
ATOM 2785 O O . HIS A 1 346 ? 2.143 12.667 -11.521 1.00 93.19 346 HIS A O 1
ATOM 2791 N N . LEU A 1 347 ? 2.107 14.860 -11.060 1.00 93.62 347 LEU A N 1
ATOM 2792 C CA . LEU A 1 347 ? 1.428 15.252 -12.304 1.00 93.62 347 LEU A CA 1
ATOM 2793 C C . LEU A 1 347 ? 2.286 14.987 -13.547 1.00 93.62 347 LEU A C 1
ATOM 2795 O O . LEU A 1 347 ? 1.771 14.556 -14.579 1.00 93.62 347 LEU A O 1
ATOM 2799 N N . THR A 1 348 ? 3.599 15.205 -13.453 1.00 96.44 348 THR A N 1
ATOM 2800 C CA . THR A 1 348 ? 4.544 14.908 -14.544 1.00 96.44 348 THR A CA 1
ATOM 2801 C C . THR A 1 348 ? 4.588 13.406 -14.847 1.00 96.44 348 THR A C 1
ATOM 2803 O O . THR A 1 348 ? 4.515 12.991 -16.006 1.00 96.44 348 THR A O 1
ATOM 2806 N N . LEU A 1 349 ? 4.634 12.575 -13.802 1.00 96.31 349 LEU A N 1
ATOM 2807 C CA . LEU A 1 349 ? 4.514 11.123 -13.919 1.00 96.31 349 LEU A CA 1
ATOM 2808 C C . LEU A 1 349 ? 3.171 10.714 -14.540 1.00 96.31 349 LEU A C 1
ATOM 2810 O O . LEU A 1 349 ? 3.157 9.919 -15.477 1.00 96.31 349 LEU A O 1
ATOM 2814 N N . LEU A 1 350 ? 2.052 11.275 -14.068 1.00 94.06 350 LEU A N 1
ATOM 2815 C CA . LEU A 1 350 ? 0.724 10.972 -14.609 1.00 94.06 350 LEU A CA 1
ATOM 2816 C C . LEU A 1 350 ? 0.619 11.349 -16.094 1.00 94.06 350 LEU A C 1
ATOM 2818 O O . LEU A 1 350 ? 0.065 10.589 -16.881 1.00 94.06 350 LEU A O 1
ATOM 2822 N N . THR A 1 351 ? 1.222 12.469 -16.494 1.00 96.44 351 THR A N 1
ATOM 2823 C CA . THR A 1 351 ? 1.310 12.882 -17.903 1.00 96.44 351 THR A CA 1
ATOM 2824 C C . THR A 1 351 ? 2.081 11.853 -18.733 1.00 96.44 351 THR A C 1
ATOM 2826 O O . THR A 1 351 ? 1.625 11.458 -19.802 1.00 96.44 351 THR A O 1
ATOM 2829 N N . SER A 1 352 ? 3.211 11.352 -18.222 1.00 97.50 352 SER A N 1
ATOM 2830 C CA . SER A 1 352 ? 4.003 10.308 -18.895 1.00 97.50 352 SER A CA 1
ATOM 2831 C C . SER A 1 352 ? 3.205 9.006 -19.053 1.00 97.50 352 SER A C 1
ATOM 2833 O O . SER A 1 352 ? 3.239 8.379 -20.112 1.00 97.50 352 SER A O 1
ATOM 2835 N N . LEU A 1 353 ? 2.436 8.624 -18.024 1.00 96.19 353 LEU A N 1
ATOM 2836 C CA . LEU A 1 353 ? 1.530 7.475 -18.071 1.00 96.19 353 LEU A CA 1
ATOM 2837 C C . LEU A 1 353 ? 0.447 7.661 -19.139 1.00 96.19 353 LEU A C 1
ATOM 2839 O O . LEU A 1 353 ? 0.252 6.766 -19.951 1.00 96.19 353 LEU A O 1
ATOM 2843 N N . VAL A 1 354 ? -0.225 8.814 -19.177 1.00 95.31 354 VAL A N 1
ATOM 2844 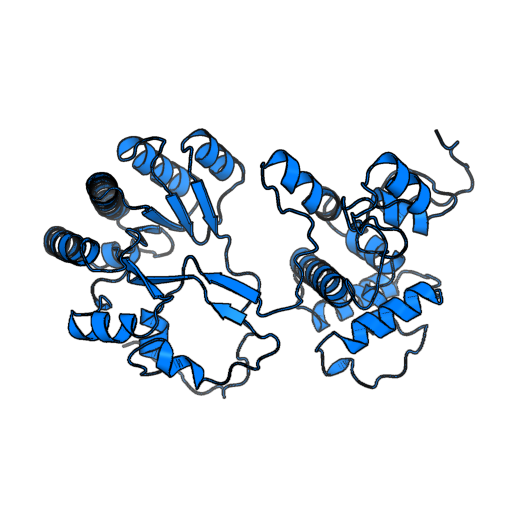C CA . VAL A 1 354 ? -1.259 9.120 -20.184 1.00 95.31 354 VAL A CA 1
ATOM 2845 C C . VAL A 1 354 ? -0.696 9.081 -21.603 1.00 95.31 354 VAL A C 1
ATOM 2847 O O . VAL A 1 354 ? -1.350 8.575 -22.510 1.00 95.31 354 VAL A O 1
ATOM 2850 N N . ASN A 1 355 ? 0.520 9.588 -21.797 1.00 96.38 355 ASN A N 1
ATOM 2851 C CA . ASN A 1 355 ? 1.151 9.635 -23.112 1.00 96.38 355 ASN A CA 1
ATOM 2852 C C . ASN A 1 355 ? 1.593 8.253 -23.612 1.00 96.38 355 ASN A C 1
ATOM 2854 O O . ASN A 1 355 ? 1.610 8.020 -24.820 1.00 96.38 355 ASN A O 1
ATOM 2858 N N . CYS A 1 356 ? 1.979 7.349 -22.708 1.00 96.62 356 CYS A N 1
ATOM 2859 C CA . CYS A 1 356 ? 2.562 6.058 -23.081 1.00 96.62 356 CYS A CA 1
ATOM 2860 C C . CYS A 1 356 ? 1.590 4.879 -22.982 1.00 96.62 356 CYS A C 1
ATOM 2862 O O . CYS A 1 356 ? 1.826 3.859 -23.629 1.00 96.62 356 CYS A O 1
ATOM 2864 N N . CYS A 1 357 ? 0.541 4.979 -22.167 1.00 94.94 357 CYS A N 1
ATOM 2865 C CA . CYS A 1 357 ? -0.298 3.848 -21.782 1.00 94.94 357 CYS A CA 1
ATOM 2866 C C . CYS A 1 357 ? -1.754 4.020 -22.232 1.00 94.94 357 CYS A C 1
ATOM 2868 O O . CYS A 1 357 ? -2.293 5.122 -22.284 1.00 94.94 357 CYS A O 1
ATOM 2870 N N . GLN A 1 358 ? -2.422 2.896 -22.490 1.00 90.88 358 GLN A N 1
ATOM 2871 C CA . GLN A 1 358 ? -3.876 2.852 -22.680 1.00 90.88 358 GLN A CA 1
ATOM 2872 C C . GLN A 1 358 ? -4.599 2.910 -21.326 1.00 90.88 358 GLN A C 1
ATOM 2874 O O . GLN A 1 358 ? -4.014 2.566 -20.298 1.00 90.88 358 GLN A O 1
ATOM 2879 N N . LYS A 1 359 ? -5.886 3.282 -21.310 1.00 84.81 359 LYS A N 1
ATOM 2880 C CA . LYS A 1 359 ? -6.685 3.381 -20.069 1.00 84.81 359 LYS A CA 1
ATOM 2881 C C . LYS A 1 359 ? -6.794 2.054 -19.315 1.00 84.81 359 LYS A C 1
ATOM 2883 O O . LYS A 1 359 ? -6.966 2.038 -18.098 1.00 84.81 359 LYS A O 1
ATOM 2888 N N . GLU A 1 360 ? -6.689 0.944 -20.034 1.00 84.94 360 GLU A N 1
ATOM 2889 C CA . GLU A 1 360 ? -6.769 -0.423 -19.525 1.00 84.94 360 GLU A CA 1
ATOM 2890 C C . GLU A 1 360 ? -5.441 -0.920 -18.939 1.00 84.94 360 GLU A C 1
ATOM 2892 O O . GLU A 1 360 ? -5.416 -1.988 -18.321 1.00 84.94 360 GLU A O 1
ATOM 2897 N N . GLN A 1 361 ? -4.346 -0.168 -19.118 1.00 90.50 361 GLN A N 1
ATOM 2898 C CA . GLN A 1 361 ? -3.040 -0.511 -18.568 1.00 90.50 361 GLN A CA 1
ATOM 2899 C C . GLN A 1 361 ? -3.142 -0.682 -17.050 1.00 90.50 361 GLN A C 1
ATOM 2901 O O . GLN A 1 361 ? -3.597 0.207 -16.330 1.00 90.50 361 GLN A O 1
ATOM 2906 N N . LYS A 1 362 ? -2.674 -1.831 -16.560 1.00 88.75 362 LYS A N 1
ATOM 2907 C CA . LYS A 1 362 ? -2.619 -2.123 -15.127 1.00 88.75 362 LYS A CA 1
ATOM 2908 C C . LYS A 1 362 ? -1.448 -1.371 -14.509 1.00 88.75 362 LYS A C 1
ATOM 2910 O O . LYS A 1 362 ? -0.305 -1.561 -14.939 1.00 88.75 362 LYS A O 1
ATOM 2915 N N . ILE A 1 363 ? -1.733 -0.546 -13.507 1.00 88.38 363 ILE A N 1
ATOM 2916 C CA . ILE A 1 363 ? -0.735 0.272 -12.814 1.00 88.38 363 ILE A CA 1
ATOM 2917 C C . ILE A 1 363 ? -0.775 -0.037 -11.318 1.00 88.38 363 ILE A C 1
ATOM 2919 O O . ILE A 1 363 ? -1.834 -0.028 -10.688 1.00 88.38 363 ILE A O 1
ATOM 2923 N N . HIS A 1 364 ? 0.397 -0.306 -10.751 1.00 89.50 364 HIS A N 1
ATOM 2924 C CA . HIS A 1 364 ? 0.617 -0.454 -9.322 1.00 89.50 364 HIS A CA 1
ATOM 2925 C C . HIS A 1 364 ? 1.545 0.656 -8.827 1.00 89.50 364 HIS A C 1
ATOM 2927 O O . HIS A 1 364 ? 2.753 0.599 -9.037 1.00 89.50 364 HIS A O 1
ATOM 2933 N N . TRP A 1 365 ? 0.992 1.683 -8.184 1.00 87.56 365 TRP A N 1
ATOM 2934 C CA . TRP A 1 365 ? 1.777 2.775 -7.609 1.00 87.56 365 TRP A CA 1
ATOM 2935 C C . TRP A 1 365 ? 2.223 2.409 -6.196 1.00 87.56 365 TRP A C 1
ATOM 2937 O O . TRP A 1 365 ? 1.426 2.453 -5.256 1.00 87.56 365 TRP A O 1
ATOM 2947 N N . HIS A 1 366 ? 3.490 2.035 -6.031 1.00 81.38 366 HIS A N 1
ATOM 2948 C CA . HIS A 1 366 ? 3.999 1.686 -4.710 1.00 81.38 366 HIS A CA 1
ATOM 2949 C C . HIS A 1 366 ? 4.397 2.937 -3.921 1.00 81.38 366 HIS A C 1
ATOM 2951 O O . HIS A 1 366 ? 4.850 3.937 -4.478 1.00 81.38 366 HIS A O 1
ATOM 2957 N N . CYS A 1 367 ? 4.233 2.856 -2.602 1.00 76.19 367 CYS A N 1
ATOM 2958 C CA . CYS A 1 367 ? 4.574 3.902 -1.643 1.00 76.19 367 CYS A CA 1
ATOM 2959 C C . CYS A 1 367 ? 3.987 5.285 -2.010 1.00 76.19 367 CYS A C 1
ATOM 2961 O O . CYS A 1 367 ? 4.690 6.291 -1.978 1.00 76.19 367 CYS A O 1
ATOM 2963 N N . PHE A 1 368 ? 2.703 5.347 -2.382 1.00 77.38 368 PHE A N 1
ATOM 2964 C CA . PHE A 1 368 ? 2.036 6.596 -2.768 1.00 77.38 368 PHE A CA 1
ATOM 2965 C C . PHE A 1 368 ? 1.986 7.588 -1.594 1.00 77.38 368 PHE A C 1
ATOM 2967 O O . PHE A 1 368 ? 1.425 7.269 -0.544 1.00 77.38 368 PHE A O 1
ATOM 2974 N N . THR A 1 369 ? 2.526 8.798 -1.775 1.00 76.06 369 THR A N 1
ATOM 2975 C CA . THR A 1 369 ? 2.583 9.849 -0.734 1.00 76.06 369 THR A CA 1
ATOM 2976 C C . THR A 1 369 ? 2.023 11.208 -1.175 1.00 76.06 369 THR A C 1
ATOM 2978 O O . THR A 1 369 ? 2.308 12.212 -0.528 1.00 76.06 369 THR A O 1
ATOM 2981 N N . SER A 1 370 ? 1.293 11.276 -2.291 1.00 79.19 370 SER A N 1
ATOM 2982 C CA . SER A 1 370 ? 0.757 12.538 -2.830 1.00 79.19 370 SER A CA 1
ATOM 2983 C C . SER A 1 370 ? -0.652 12.843 -2.308 1.00 79.19 370 SER A C 1
ATOM 2985 O O . SER A 1 370 ? -1.200 12.107 -1.485 1.00 79.19 370 SER A O 1
ATOM 2987 N N . SER A 1 371 ? -1.227 13.962 -2.745 1.00 78.00 371 SER A N 1
ATOM 2988 C CA . SER A 1 371 ? -2.552 14.415 -2.338 1.00 78.00 371 SER A CA 1
ATOM 2989 C C . SER A 1 371 ? -3.680 13.537 -2.888 1.00 78.00 371 SER A C 1
ATOM 2991 O O . SER A 1 371 ? -3.546 12.813 -3.879 1.00 78.00 371 SER A O 1
ATOM 2993 N N . GLN A 1 372 ? -4.843 13.637 -2.242 1.00 73.75 372 GLN A N 1
ATOM 2994 C CA . GLN A 1 372 ? -6.066 12.964 -2.683 1.00 73.75 372 GLN A CA 1
ATOM 2995 C C . GLN A 1 372 ? -6.476 13.375 -4.102 1.00 73.75 372 GLN A C 1
ATOM 2997 O O . GLN A 1 372 ? -7.006 12.558 -4.847 1.00 73.75 372 GLN A O 1
ATOM 3002 N N . GLU A 1 373 ? -6.201 14.617 -4.506 1.00 75.12 373 GLU A N 1
ATOM 3003 C CA . GLU A 1 373 ? -6.500 15.100 -5.856 1.00 75.12 373 GLU A CA 1
ATOM 3004 C C . GLU A 1 373 ? -5.769 14.275 -6.924 1.00 75.12 373 GLU A C 1
ATOM 3006 O O . GLU A 1 373 ? -6.386 13.799 -7.878 1.00 75.12 373 GLU A O 1
ATOM 3011 N N . ILE A 1 374 ? -4.471 14.024 -6.730 1.00 79.06 374 ILE A N 1
ATOM 3012 C CA . ILE A 1 374 ? -3.668 13.184 -7.628 1.00 79.06 374 ILE A CA 1
ATOM 3013 C C . ILE A 1 374 ? -4.179 11.744 -7.643 1.00 79.06 374 ILE A C 1
ATOM 3015 O O . ILE A 1 374 ? -4.251 11.121 -8.708 1.00 79.06 374 ILE A O 1
ATOM 3019 N N . LEU A 1 375 ? -4.575 11.222 -6.483 1.00 76.00 375 LEU A N 1
ATOM 3020 C CA . LEU A 1 375 ? -5.157 9.889 -6.377 1.00 76.00 375 LEU A CA 1
ATOM 3021 C C . LEU A 1 375 ? -6.449 9.779 -7.207 1.00 76.00 375 LEU A C 1
ATOM 3023 O O . LEU A 1 375 ? -6.573 8.885 -8.045 1.00 76.00 375 LEU A O 1
ATOM 3027 N N . PHE A 1 376 ? -7.384 10.717 -7.041 1.00 71.94 376 PHE A N 1
ATOM 3028 C CA . PHE A 1 376 ? -8.638 10.735 -7.798 1.00 71.94 376 PHE A CA 1
ATOM 3029 C C . PHE A 1 376 ? -8.417 10.936 -9.296 1.00 71.94 376 PHE A C 1
ATOM 3031 O O . PHE A 1 376 ? -9.068 10.274 -10.107 1.00 71.94 376 PHE A O 1
ATOM 3038 N N . ASN A 1 377 ? -7.480 11.804 -9.681 1.00 75.12 377 ASN A N 1
ATOM 3039 C CA . ASN A 1 377 ? -7.110 11.985 -11.082 1.00 75.12 377 ASN A CA 1
ATOM 3040 C C . ASN A 1 377 ? -6.575 10.680 -11.686 1.00 75.12 377 ASN A C 1
ATOM 3042 O O . ASN A 1 377 ? -6.937 10.336 -12.811 1.00 75.12 377 ASN A O 1
ATOM 3046 N N . SER A 1 378 ? -5.796 9.907 -10.928 1.00 74.56 378 SER A N 1
ATOM 3047 C CA . SER A 1 378 ? -5.274 8.608 -11.371 1.00 74.56 378 SER A CA 1
ATOM 3048 C C . SER A 1 378 ? -6.400 7.597 -11.625 1.00 74.56 378 SER A C 1
ATOM 3050 O O . SER A 1 378 ? -6.443 6.997 -12.699 1.00 74.56 378 SER A O 1
ATOM 3052 N N . PHE A 1 379 ? -7.370 7.484 -10.708 1.00 71.44 379 PHE A N 1
ATOM 3053 C CA . PHE A 1 379 ? -8.545 6.611 -10.870 1.00 71.44 379 PHE A CA 1
ATOM 3054 C C . PHE A 1 379 ? -9.459 7.005 -12.031 1.00 71.44 379 PHE A C 1
ATOM 3056 O O . PHE A 1 379 ? -10.009 6.145 -12.712 1.00 71.44 379 PHE A O 1
ATOM 3063 N N . ARG A 1 380 ? -9.626 8.307 -12.284 1.00 75.19 380 ARG A N 1
ATOM 3064 C CA . ARG A 1 380 ? -10.408 8.794 -13.433 1.00 75.19 380 ARG A CA 1
ATOM 3065 C C . ARG A 1 380 ? -9.714 8.530 -14.768 1.00 75.19 380 ARG A C 1
ATOM 3067 O O . ARG A 1 380 ? -10.376 8.470 -15.802 1.00 75.19 380 ARG A O 1
ATOM 3074 N N . THR A 1 381 ? -8.390 8.414 -14.745 1.00 76.94 381 THR A N 1
ATOM 3075 C CA . THR A 1 381 ? -7.569 8.257 -15.946 1.00 76.94 381 THR A CA 1
ATOM 3076 C C . THR A 1 381 ? -7.442 6.791 -16.360 1.00 76.94 381 THR A C 1
ATOM 3078 O O . THR A 1 381 ? -7.586 6.489 -17.545 1.00 76.94 381 THR A O 1
ATOM 3081 N N . PHE A 1 382 ? -7.214 5.884 -15.405 1.00 73.88 382 PHE A N 1
ATOM 3082 C CA . PHE A 1 382 ? -6.969 4.462 -15.662 1.00 73.88 382 PHE A CA 1
ATOM 3083 C C . PHE A 1 382 ? -8.010 3.568 -14.988 1.00 73.88 382 PHE A C 1
ATOM 3085 O O . PHE A 1 382 ? -8.292 3.711 -13.802 1.00 73.88 382 PHE A O 1
ATOM 3092 N N . HIS A 1 383 ? -8.529 2.586 -15.731 1.00 72.44 383 HIS A N 1
ATOM 3093 C CA . HIS A 1 383 ? -9.558 1.661 -15.243 1.00 72.44 383 HIS A CA 1
ATOM 3094 C C . HIS A 1 383 ? -9.024 0.667 -14.199 1.00 72.44 383 HIS A C 1
ATOM 3096 O O . HIS A 1 383 ? -9.784 0.178 -13.368 1.00 72.44 383 HIS A O 1
ATOM 3102 N N . GLN A 1 384 ? -7.730 0.334 -14.255 1.00 64.62 384 GLN A N 1
ATOM 3103 C CA . GLN A 1 384 ? -7.091 -0.665 -13.391 1.00 64.62 384 GLN A CA 1
ATOM 3104 C C . GLN A 1 384 ? -5.886 -0.062 -12.665 1.00 64.62 384 GLN A C 1
ATOM 3106 O O . GLN A 1 384 ? -4.727 -0.374 -12.954 1.00 64.62 384 GLN A O 1
ATOM 3111 N N . PHE A 1 385 ? -6.189 0.820 -11.714 1.00 67.38 385 PHE A N 1
ATOM 3112 C CA . PHE A 1 385 ? -5.210 1.500 -10.876 1.00 67.38 385 PHE A CA 1
ATOM 3113 C C . PHE A 1 385 ? -5.210 0.919 -9.460 1.00 67.38 385 PHE A C 1
ATOM 3115 O O . PHE A 1 385 ? -6.254 0.826 -8.820 1.00 67.38 385 PHE A O 1
ATOM 3122 N N . SER A 1 386 ? -4.039 0.547 -8.953 1.00 70.31 386 SER A N 1
ATOM 3123 C CA . SER A 1 386 ? -3.846 0.135 -7.561 1.00 70.31 386 SER A CA 1
ATOM 3124 C C . SER A 1 386 ? -2.728 0.953 -6.933 1.00 70.31 386 SER A C 1
ATOM 3126 O O . SER A 1 386 ? -1.784 1.354 -7.616 1.00 70.31 386 SER A O 1
ATOM 3128 N N . PHE A 1 387 ? -2.820 1.195 -5.631 1.00 62.75 387 PHE A N 1
ATOM 3129 C CA . PHE A 1 387 ? -1.786 1.890 -4.881 1.00 62.75 387 PHE A CA 1
ATOM 3130 C C . PHE A 1 387 ? -1.422 1.103 -3.628 1.00 62.75 387 PHE A C 1
ATOM 3132 O O . PHE A 1 387 ? -2.250 0.401 -3.049 1.00 62.75 387 PHE A O 1
ATOM 3139 N N . TRP A 1 388 ? -0.175 1.253 -3.204 1.00 55.88 388 TRP A N 1
ATOM 3140 C CA . TRP A 1 388 ? 0.287 0.821 -1.898 1.00 55.88 388 TRP A CA 1
ATOM 3141 C C . TRP A 1 388 ? 0.765 2.059 -1.147 1.00 55.88 388 TRP A C 1
ATOM 3143 O O . TRP A 1 388 ? 1.643 2.771 -1.627 1.00 55.88 388 TRP A O 1
ATOM 3153 N N . HIS A 1 389 ? 0.158 2.375 -0.006 1.00 40.94 389 HIS A N 1
ATOM 3154 C CA . HIS A 1 389 ? 0.667 3.432 0.867 1.00 40.94 389 HIS A CA 1
ATOM 3155 C C . HIS A 1 389 ? 1.882 2.886 1.636 1.00 40.94 389 HIS A C 1
ATOM 3157 O O . HIS A 1 389 ? 1.983 1.676 1.814 1.00 40.94 389 HIS A O 1
ATOM 3163 N N . HIS A 1 390 ? 2.812 3.757 2.043 1.00 30.58 390 HIS A N 1
ATOM 3164 C CA . HIS A 1 390 ? 4.008 3.428 2.845 1.00 30.58 390 HIS A CA 1
ATOM 3165 C C . HIS A 1 390 ? 3.727 2.297 3.865 1.00 30.58 390 HIS A C 1
ATOM 3167 O O . HIS A 1 390 ? 2.630 2.300 4.427 1.00 30.58 390 HIS A O 1
ATOM 3173 N N . PRO A 1 391 ? 4.671 1.378 4.190 1.00 29.36 391 PRO A N 1
ATOM 3174 C CA . PRO A 1 391 ? 4.438 0.340 5.193 1.00 29.36 391 PRO A CA 1
ATOM 3175 C C . PRO A 1 391 ? 4.364 0.982 6.576 1.00 29.36 391 PRO A C 1
ATOM 3177 O O . PRO A 1 391 ? 5.325 0.990 7.344 1.00 29.36 391 PRO A O 1
ATOM 3180 N N . LEU A 1 392 ? 3.219 1.552 6.907 1.00 23.45 392 LEU A N 1
ATOM 3181 C CA . LEU A 1 392 ? 2.796 1.698 8.275 1.00 23.45 392 LEU A CA 1
ATOM 3182 C C . LEU A 1 392 ? 2.157 0.361 8.642 1.00 23.45 392 LEU A C 1
ATOM 3184 O O . LEU A 1 392 ? 1.014 0.072 8.316 1.00 23.45 392 LEU A O 1
ATOM 3188 N N . TYR A 1 393 ? 2.986 -0.430 9.329 1.00 26.52 393 TYR A N 1
ATOM 3189 C CA . TYR A 1 393 ? 2.658 -1.614 10.122 1.00 26.52 393 TYR A CA 1
ATOM 3190 C C . TYR A 1 393 ? 2.495 -2.942 9.373 1.00 26.52 393 TYR A C 1
ATOM 3192 O O . TYR A 1 393 ? 1.392 -3.399 9.145 1.00 26.52 393 TYR A O 1
ATOM 3200 N N . PHE A 1 394 ? 3.626 -3.614 9.126 1.00 21.08 394 PHE A N 1
ATOM 3201 C CA . PHE A 1 394 ? 3.908 -4.976 9.624 1.00 21.08 394 PHE A CA 1
ATOM 3202 C C . PHE A 1 394 ? 5.415 -5.267 9.508 1.00 21.08 394 PHE A C 1
ATOM 3204 O O . PHE A 1 394 ? 5.852 -6.173 8.818 1.00 21.08 394 PHE A O 1
ATOM 3211 N N . TRP A 1 395 ? 6.245 -4.479 10.189 1.00 20.81 395 TRP A N 1
ATOM 3212 C CA . TRP A 1 395 ? 7.607 -4.890 10.541 1.00 20.81 395 TRP A CA 1
ATOM 3213 C C . TRP A 1 395 ? 7.903 -4.295 11.913 1.00 20.81 395 TRP A C 1
ATOM 3215 O O . TRP A 1 395 ? 7.891 -3.076 12.089 1.00 20.81 395 TRP A O 1
ATOM 3225 N N . GLN A 1 396 ? 8.112 -5.149 12.917 1.00 20.23 396 GLN A N 1
ATOM 3226 C CA . GLN A 1 396 ? 8.724 -4.689 14.159 1.00 20.23 396 GLN A CA 1
ATOM 3227 C C . GLN A 1 396 ? 10.075 -4.046 13.810 1.00 20.23 396 GLN A C 1
ATOM 3229 O O . GLN A 1 396 ? 10.835 -4.626 13.029 1.00 20.23 396 GLN A O 1
ATOM 3234 N N . PRO A 1 397 ? 10.444 -2.902 14.410 1.00 20.91 397 PRO A N 1
ATOM 3235 C CA . PRO A 1 397 ? 11.844 -2.543 14.485 1.00 20.91 397 PRO A CA 1
ATOM 3236 C C . PRO A 1 397 ? 12.546 -3.688 15.218 1.00 20.91 397 PRO A C 1
ATOM 3238 O O . PRO A 1 397 ? 12.259 -3.951 16.387 1.00 20.91 397 PRO A O 1
ATOM 3241 N N . LEU A 1 398 ? 13.485 -4.363 14.555 1.00 26.78 398 LEU A N 1
ATOM 3242 C CA . LEU A 1 398 ? 14.516 -5.153 15.227 1.00 26.78 398 LEU A CA 1
ATOM 3243 C C . LEU A 1 398 ? 15.433 -4.190 16.002 1.00 26.78 398 LEU A C 1
ATOM 3245 O O . LEU A 1 398 ? 16.620 -4.055 15.723 1.00 26.78 398 LEU A O 1
ATOM 3249 N N . SER A 1 399 ? 14.898 -3.493 17.004 1.00 25.09 399 SER A N 1
ATOM 3250 C CA . SER A 1 399 ? 15.666 -2.691 17.950 1.00 25.09 399 SER A CA 1
ATOM 3251 C C . SER A 1 399 ? 16.207 -3.583 19.068 1.00 25.09 399 SER A C 1
ATOM 3253 O O . SER A 1 399 ? 16.011 -3.297 20.245 1.00 25.09 399 SER A O 1
ATOM 3255 N N . LYS A 1 400 ? 16.869 -4.684 18.698 1.00 26.36 400 LYS A N 1
ATOM 3256 C CA . LYS A 1 400 ? 17.768 -5.467 19.558 1.00 26.36 400 LYS A CA 1
ATOM 3257 C C . LYS A 1 400 ? 18.831 -6.172 18.709 1.00 26.36 400 LYS A C 1
ATOM 3259 O O . LYS A 1 400 ? 18.949 -7.387 18.735 1.00 26.36 400 LYS A O 1
ATOM 3264 N N . TYR A 1 401 ? 19.642 -5.397 17.997 1.00 26.61 401 TYR A N 1
ATOM 3265 C CA . TYR A 1 401 ? 21.014 -5.808 17.697 1.00 26.61 401 TYR A CA 1
ATOM 3266 C C . TYR A 1 401 ? 21.974 -4.713 18.174 1.00 26.61 401 TYR A C 1
ATOM 3268 O O . TYR A 1 401 ? 21.623 -3.529 18.127 1.00 26.61 401 TYR A O 1
ATOM 3276 N N . PRO A 1 402 ? 23.138 -5.086 18.733 1.00 25.83 402 PRO A N 1
ATOM 3277 C CA . PRO A 1 402 ? 24.013 -4.155 19.426 1.00 25.83 402 PRO A CA 1
ATOM 3278 C C . PRO A 1 402 ? 24.471 -3.029 18.497 1.00 25.83 402 PRO A C 1
ATOM 3280 O O . PRO A 1 402 ? 24.932 -3.253 17.379 1.00 25.83 402 PRO A O 1
ATOM 3283 N N . ARG A 1 403 ? 24.352 -1.797 19.005 1.00 27.59 403 ARG A N 1
ATOM 3284 C CA . ARG A 1 403 ? 24.934 -0.578 18.436 1.00 27.59 403 ARG A CA 1
ATOM 3285 C C . ARG A 1 403 ? 26.445 -0.766 18.313 1.00 27.59 403 ARG A C 1
ATOM 3287 O O . ARG A 1 403 ? 27.136 -0.485 19.277 1.00 27.59 403 ARG A O 1
ATOM 3294 N N . ASN A 1 404 ? 26.946 -1.251 17.180 1.00 29.09 404 ASN A N 1
ATOM 3295 C CA . ASN A 1 404 ? 28.359 -1.158 16.799 1.00 29.09 404 ASN A CA 1
ATOM 3296 C C . ASN A 1 404 ? 28.557 -1.521 15.321 1.00 29.09 404 ASN A C 1
ATOM 3298 O O . ASN A 1 404 ? 29.190 -2.515 15.012 1.00 29.09 404 ASN A O 1
ATOM 3302 N N . TYR A 1 405 ? 28.056 -0.704 14.394 1.00 25.89 405 TYR A N 1
ATOM 3303 C CA . TYR A 1 405 ? 28.606 -0.657 13.034 1.00 25.89 405 TYR A CA 1
ATOM 3304 C C . TYR A 1 405 ? 28.529 0.777 12.505 1.00 25.89 405 TYR A C 1
ATOM 3306 O O . TYR A 1 405 ? 27.579 1.190 11.848 1.00 25.89 405 TYR A O 1
ATOM 3314 N N . LYS A 1 406 ? 29.564 1.565 12.820 1.00 27.31 406 LYS A N 1
ATOM 3315 C CA . LYS A 1 406 ? 29.917 2.747 12.029 1.00 27.31 406 LYS A CA 1
ATOM 3316 C C . LYS A 1 406 ? 30.429 2.240 10.680 1.00 27.31 406 LYS A C 1
ATOM 3318 O O . LYS A 1 406 ? 31.485 1.614 10.647 1.00 27.31 406 LYS A O 1
ATOM 3323 N N . ARG A 1 407 ? 29.748 2.538 9.573 1.00 25.67 407 ARG A N 1
ATOM 3324 C CA . ARG A 1 407 ? 30.380 2.505 8.246 1.00 25.67 407 ARG A CA 1
ATOM 3325 C C . ARG A 1 407 ? 30.616 3.930 7.766 1.00 25.67 407 ARG A C 1
ATOM 3327 O O . ARG A 1 407 ? 29.686 4.668 7.464 1.00 25.67 407 ARG A O 1
ATOM 3334 N N . LYS A 1 408 ? 31.904 4.279 7.768 1.00 24.80 408 LYS A N 1
ATOM 3335 C CA . LYS A 1 408 ? 32.504 5.317 6.936 1.00 24.80 408 LYS A CA 1
ATOM 3336 C C . LYS A 1 408 ? 32.203 4.975 5.475 1.00 24.80 408 LYS A C 1
ATOM 3338 O O . LYS A 1 408 ? 32.424 3.835 5.071 1.00 24.80 408 LYS A O 1
ATOM 3343 N N . TRP A 1 409 ? 31.719 5.953 4.727 1.00 24.48 409 TRP A N 1
ATOM 3344 C CA . TRP A 1 409 ? 31.795 5.957 3.273 1.00 24.48 409 TRP A CA 1
ATOM 3345 C C . TRP A 1 409 ? 33.096 6.681 2.923 1.00 24.48 409 TRP A C 1
ATOM 3347 O O . TRP A 1 409 ? 33.268 7.829 3.332 1.00 24.48 409 TRP A O 1
ATOM 3357 N N . ASN A 1 410 ? 34.016 5.969 2.275 1.00 27.31 410 ASN A N 1
ATOM 3358 C CA . ASN A 1 410 ? 35.081 6.561 1.469 1.00 27.31 410 ASN A CA 1
ATOM 3359 C C . ASN A 1 410 ? 34.654 6.450 0.012 1.00 27.31 410 ASN A C 1
ATOM 3361 O O . ASN A 1 410 ? 34.088 5.380 -0.319 1.00 27.31 410 ASN A O 1
#

Sequence (410 aa):
MVEADPKAPQCLLCPLKARHPARHALDKHLPWYFSPQTACWGCSMQERRLEYHGKEHHTADERFMWDEDEYGESWVQLMNGLLRELAVLNNVEYPDGLMKHVSEIMADVKTNRNFTEQELSLVRLFNRLNDYPALQGKKLKSKSVYSLHSLIHWKVLVIVISKLQPDQQHWLKTFEEYKSEAGISLGPLAIKLSGPISIADSHFHLDTLLVRTGCSGFHELSDFGTREYYKTCMMFMVANFCFPSSWPNSSQRTELRKTPSVHFSFGIHPRTVNSSSPSNLHRHLTDLEYLVKSSRTVAIGECGLDTSDRNVNLSKQIEYLEKQLQLAVTNSLPVVIHCRGNDALHLTLLTSLVNCCQKEQKIHWHCFTSSQEILFNSFRTFHQFSFWHHPLYFWQPLSKYPRNYKRKWN